Protein 3PID (pdb70)

InterPro domains:
  IPR001732 UDP-glucose/GDP-mannose dehydrogenase, N-terminal [PF03721] (1-168)
  IPR008927 6-phosphogluconate dehydrogenase-like, C-terminal domain superfamily [SSF48179] (191-287)
  IPR013328 6-phosphogluconate dehydrogenase, domain 2 [G3DSA:1.10.1040.10] (198-287)
  IPR014026 UDP-glucose/GDP-mannose dehydrogenase, dimerisation [PF00984] (192-281)
  IPR014027 UDP-glucose/GDP-mannose dehydrogenase, C-terminal [PF03720] (301-375)
  IPR014027 UDP-glucose/GDP-mannose dehydrogenase, C-terminal [SM00984] (300-387)
  IPR017476 UDP-glucose/GDP-mannose dehydrogenase [PIRSF000124] (1-387)
  IPR017476 UDP-glucose/GDP-mannose dehydrogenase [TIGR03026] (1-378)
  IPR028357 UDP-glucose 6-dehydrogenase, bacterial type [PIRSF500134] (1-388)
  IPR036220 UDP-glucose/GDP-mannose dehydrogenase, C-terminal domain superfamily [SSF52413] (283-388)
  IPR036291 NAD(P)-binding domain superfamily [SSF51735] (1-194)

Secondary structure (P-SEA, 3-state):
cccbbbbccccaaaaaaaaaacccbbbbbbbccaaaaaaaaacccccccaaaaaaacccccccccccccccccccccbbbbbcbbbbbcccccccaaaaaaaaaaaaaccccbbbbbccccccaaaaaaaaaaccccbbbbbbbccccaaaaaaacccbbbbccccaaaaaaaaaaaaaccccccbbbbbcaaaaaaaaaaaaaaaaaaaaaaaaaaaaaaaacccaaaaaaaaaccccccccccccccccccccaaaaaaaaaaaaccccccaaaaaaaaaaaaaaaaaaaaaaacccbbbbccccaaaaaaaaaaaacbbbbbbcccccccccccbbbbccaaaaaaaccbbbcccccccccccccccccccccccccccccccc

Organism: NCBI:txid484021

B-factor: mean 22.91, std 11.23, range [7.29, 58.44]

Sequence (387 aa):
EFMKITISGTGYVGLSNGVLIAQNHEVVALDIVQAKVDMLNQKISPIVDKEIQEYLAEKPLNFRATTDKHDAYRNADYVIIATPTDYDPKTNYFNTSTVEAVIRDVTEINPNAVMIIKSTIPVGFTRDIKERLGIDNVIFSPEFLREGRALYDNLHPSRIVIGERSARAERFADLLKEGAIKQDIPTLFTDSTEAEAIKLFANTYLALRVAYFNELDSYAESQGLNSKQIIEGVCLDPRIGNHYNNPSFGYGGYCLPKDTKQLLANYESVPNNIIAAIVDANRTRKDFIADSILARKPKVVGVYRLSSIQGIMKRIKAKGIPVIIYEPVMQEDEFFNSRVVRDLNAFKQEADVIISNRMAEELADVADKVYTRDLFGNDLEHHHHHH

CATH classification: 3.40.50.720 (+2 more: 1.10.1040.10, 3.40.50.720)

Solvent-accessible surface area: 19417 Å² total; per-residue (Å²): 174,120,17,19,0,0,0,4,13,4,36,64,19,0,0,0,1,0,0,0,3,1,64,61,6,54,1,0,0,12,15,126,67,97,67,59,4,58,56,3,69,121,116,89,14,38,42,133,2,126,27,0,74,61,24,6,67,136,96,130,29,77,32,91,6,14,50,70,76,83,56,0,1,129,128,6,56,5,0,0,0,13,19,106,32,72,15,40,38,196,94,87,128,30,51,12,68,49,0,56,35,12,0,138,18,0,42,141,32,17,81,125,1,15,3,0,0,11,8,62,10,37,52,13,16,0,151,65,3,52,145,151,75,67,29,102,30,1,1,10,0,4,18,51,23,127,134,25,74,0,0,84,15,16,4,62,16,62,73,10,4,0,3,31,162,34,62,53,0,82,112,0,0,78,9,8,68,94,6,9,98,72,137,144,7,75,44,90,56,21,64,19,27,102,0,7,19,40,37,11,96,36,22,4,109,47,0,60,17,8,6,131,5,1,86,26,1,18,128,0,48,76,103,71,89,78,7,82,129,57,0,81,49,49,6,147,63,107,200,57,14,92,70,52,0,20,1,28,2,0,4,2,21,219,54,10,30,68,22,0,78,9,5,53,33,75,45,161,104,78,131,49,125,100,21,31,47,3,30,90,13,10,162,81,5,38,63,61,0,2,88,21,0,30,75,107,167,6,154,20,0,0,0,7,95,75,68,1,3,58,12,0,4,148,41,0,63,83,142,65,32,71,5,0,0,24,13,73,119,43,124,129,108,98,50,131,129,5,116,15,22,180,77,30,108,45,0,19,156,65,0,61,4,0,0,3,64,92,69,8,152,78,0,56,116,26,47,145,54,15,13,29,47,28,52,14,21,89,68,173,158,21,136,28,36,144,93

Foldseek 3Di:
DAFEEEEEAQALQRLLLQLLLQLGHAYEYADQPVVQQVCQQVLHHPAAAVVSSCSSPPPDGNYHYDNDLLVRQPRHQEYEYAHDWDADLVVRDIGPVSVVVVVVSNCVRPLNHAYEYAYQDAQPVPVVVCVVVVHDRYWYWYQPADGRCRNVCLQPPQATEIAAPDPSSVVVVVSSQVSHVDHPGHYYYHHGSVNSCVVLVVLQVLLLLQLVLQVLLLVCVVVVHDSVVVQVVVQVPVVRHQAQNWHFLGFDDPPNLRSLSSVVVVCPPPDDDSSVVSNVSSLVSLVSVLVVLVVVVKQEEEEEEDVSVVSSQVSVVVVVRAYEYEHCVDDDQDDPNHGYDDDPVVRLVRHQAYEYQDDDPSCVVPVVRYDYRGDCPPPVVHHHHDD

Nearest PDB structures (foldseek):
  3pid-assembly1_A  TM=1.003E+00  e=6.803E-81  Klebsiella pneumoniae subsp. pneumoniae NTUH-K2044
  7kws-assembly1_A  TM=8.915E-01  e=4.407E-48  Campylobacter jejuni subsp. jejuni NCTC 11168 = ATCC 700819
  1dli-assembly1_A-2  TM=9.050E-01  e=9.154E-47  Streptococcus pyogenes
  1dlj-assembly1_A-2  TM=9.062E-01  e=1.739E-46  Streptococcus pyogenes
  7kws-assembly1_B  TM=8.822E-01  e=6.475E-45  Campylobacter jejuni subsp. jejuni NCTC 11168 = ATCC 700819

Radius of gyration: 23.67 Å; Cα contacts (8 Å, |Δi|>4): 722; chains: 1; bounding box: 63×49×57 Å

Structure (mmCIF, N/CA/C/O backbone):
data_3PID
#
_entry.id   3PID
#
_cell.length_a   107.970
_cell.length_b   63.722
_cell.length_c   79.096
_cell.angle_alpha   90.00
_cell.angle_beta   114.70
_cell.angle_gamma   90.00
#
_symmetry.space_group_name_H-M   'C 1 2 1'
#
loop_
_entity.id
_entity.type
_entity.pdbx_description
1 polymer 'UDP-glucose 6-dehydrogenase'
2 water water
#
loop_
_atom_site.group_PDB
_atom_site.id
_atom_site.type_symbol
_atom_site.label_atom_id
_atom_site.label_alt_id
_atom_site.label_comp_id
_atom_site.label_asym_id
_atom_site.label_entity_id
_atom_site.label_seq_id
_atom_site.pdbx_PDB_ins_code
_atom_site.Cartn_x
_atom_site.Cartn_y
_atom_site.Cartn_z
_atom_site.occupancy
_atom_site.B_iso_or_equiv
_atom_site.auth_seq_id
_atom_site.auth_comp_id
_atom_site.auth_asym_id
_atom_site.auth_atom_id
_atom_site.pdbx_PDB_model_num
ATOM 1 N N . GLU A 1 35 ? 54.317 -5.687 65.961 1.00 35.99 998 GLU A N 1
ATOM 2 C CA . GLU A 1 35 ? 54.256 -4.373 66.634 1.00 33.53 998 GLU A CA 1
ATOM 3 C C . GLU A 1 35 ? 52.830 -4.246 67.209 1.00 29.96 998 GLU A C 1
ATOM 4 O O . GLU A 1 35 ? 51.795 -4.813 66.687 1.00 30.32 998 GLU A O 1
ATOM 10 N N . PHE A 1 36 ? 52.800 -3.596 68.359 1.00 23.49 999 PHE A N 1
ATOM 11 C CA . PHE A 1 36 ? 51.547 -3.345 69.028 1.00 17.94 999 PHE A CA 1
ATOM 12 C C . PHE A 1 36 ? 51.826 -2.009 69.699 1.00 17.66 999 PHE A C 1
ATOM 13 O O . PHE A 1 36 ? 52.457 -1.877 70.785 1.00 18.74 999 PHE A O 1
ATOM 21 N N . MET A 1 37 ? 51.323 -0.974 69.048 1.00 15.76 1 MET A N 1
ATOM 22 C CA . MET A 1 37 ? 51.580 0.382 69.492 1.00 14.93 1 MET A CA 1
ATOM 23 C C . MET A 1 37 ? 50.478 0.952 70.325 1.00 14.06 1 MET A C 1
ATOM 24 O O . MET A 1 37 ? 49.398 0.371 70.486 1.00 15.11 1 MET A O 1
ATOM 29 N N . LYS A 1 38 ? 50.766 2.111 70.924 1.00 13.01 2 LYS A N 1
ATOM 30 C CA . LYS A 1 38 ? 49.728 2.868 71.624 1.00 13.09 2 LYS A CA 1
ATOM 31 C C . LYS A 1 38 ? 49.490 4.139 70.754 1.00 12.61 2 LYS A C 1
ATOM 32 O O . LYS A 1 38 ? 50.438 4.881 70.423 1.00 13.33 2 LYS A O 1
ATOM 38 N N . ILE A 1 39 ? 48.221 4.324 70.390 1.00 11.77 3 ILE A N 1
ATOM 39 C CA . ILE A 1 39 ? 47.816 5.516 69.623 1.00 12.42 3 ILE A CA 1
ATOM 40 C C . ILE A 1 39 ? 46.738 6.221 70.436 1.00 10.59 3 ILE A C 1
ATOM 41 O O . ILE A 1 39 ? 45.700 5.643 70.813 1.00 12.22 3 ILE A O 1
ATOM 46 N N . THR A 1 40 ? 46.997 7.495 70.736 1.00 12.46 4 THR A N 1
ATOM 47 C CA . THR A 1 40 ? 46.023 8.301 71.454 1.00 12.00 4 THR A CA 1
ATOM 48 C C . THR A 1 40 ? 45.265 9.184 70.449 1.00 11.90 4 THR A C 1
ATOM 49 O O . THR A 1 40 ? 45.876 9.717 69.522 1.00 13.09 4 THR A O 1
ATOM 53 N N . ILE A 1 41 ? 43.963 9.292 70.640 1.00 12.07 5 ILE A N 1
ATOM 54 C CA . ILE A 1 41 ? 43.107 10.186 69.838 1.00 12.69 5 ILE A CA 1
ATOM 55 C C . ILE A 1 41 ? 42.793 11.399 70.721 1.00 12.11 5 ILE A C 1
ATOM 56 O O . ILE A 1 41 ? 42.244 11.269 71.813 1.00 13.78 5 ILE A O 1
ATOM 61 N N . SER A 1 42 ? 43.141 12.582 70.243 1.00 11.70 6 SER A N 1
ATOM 62 C CA . SER A 1 42 ? 42.800 13.818 70.950 1.00 12.68 6 SER A CA 1
ATOM 63 C C . SER A 1 42 ? 41.773 14.517 70.060 1.00 14.27 6 SER A C 1
ATOM 64 O O . SER A 1 42 ? 42.131 15.111 69.044 1.00 14.37 6 SER A O 1
ATOM 67 N N . GLY A 1 43 ? 40.509 14.356 70.436 1.00 17.51 7 GLY A N 1
ATOM 68 C CA . GLY A 1 43 ? 39.390 14.922 69.695 1.00 20.30 7 GLY A CA 1
ATOM 69 C C . GLY A 1 43 ? 38.529 13.740 69.294 1.00 21.86 7 GLY A C 1
ATOM 70 O O . GLY A 1 43 ? 38.973 12.929 68.473 1.00 24.52 7 GLY A O 1
ATOM 71 N N . THR A 1 44 ? 37.312 13.626 69.845 1.00 21.22 8 THR A N 1
ATOM 72 C CA . THR A 1 44 ? 36.447 12.490 69.576 1.00 21.54 8 THR A CA 1
ATOM 73 C C . THR A 1 44 ? 35.269 12.754 68.672 1.00 20.32 8 THR A C 1
ATOM 74 O O . THR A 1 44 ? 34.203 12.142 68.822 1.00 22.35 8 THR A O 1
ATOM 78 N N . GLY A 1 45 ? 35.456 13.658 67.726 1.00 16.69 9 GLY A N 1
ATOM 79 C CA . GLY A 1 45 ? 34.436 13.833 66.713 1.00 17.10 9 GLY A CA 1
ATOM 80 C C . GLY A 1 45 ? 34.585 12.736 65.663 1.00 16.37 9 GLY A C 1
ATOM 81 O O . GLY A 1 45 ? 35.392 11.792 65.822 1.00 16.18 9 GLY A O 1
ATOM 82 N N . TYR A 1 46 ? 33.898 12.836 64.538 1.00 14.84 10 TYR A N 1
ATOM 83 C CA . TYR A 1 46 ? 33.953 11.763 63.568 1.00 14.75 10 TYR A CA 1
ATOM 84 C C . TYR A 1 46 ? 35.335 11.459 63.014 1.00 14.03 10 TYR A C 1
ATOM 85 O O . TYR A 1 46 ? 35.628 10.298 62.755 1.00 14.12 10 TYR A O 1
ATOM 94 N N . VAL A 1 47 ? 36.186 12.459 62.827 1.00 13.10 11 VAL A N 1
ATOM 95 C CA . VAL A 1 47 ? 37.515 12.200 62.292 1.00 13.11 11 VAL A CA 1
ATOM 96 C C . VAL A 1 47 ? 38.341 11.437 63.339 1.00 12.23 11 VAL A C 1
ATOM 97 O O . VAL A 1 47 ? 38.934 10.377 63.013 1.00 12.85 11 VAL A O 1
ATOM 101 N N . GLY A 1 48 ? 38.361 11.908 64.577 1.00 12.56 12 GLY A N 1
ATOM 102 C CA . GLY A 1 48 ? 39.185 11.217 65.564 1.00 12.32 12 GLY A CA 1
ATOM 103 C C . GLY A 1 48 ? 38.639 9.860 65.911 1.00 13.46 12 GLY A C 1
ATOM 104 O O . GLY A 1 48 ? 39.400 8.881 66.001 1.00 12.82 12 GLY A O 1
ATOM 105 N N . LEU A 1 49 ? 37.341 9.765 66.148 1.00 13.18 13 LEU A N 1
ATOM 106 C CA . LEU A 1 49 ? 36.782 8.488 66.531 1.00 13.85 13 LEU A CA 1
ATOM 107 C C . LEU A 1 49 ? 36.847 7.458 65.422 1.00 13.94 13 LEU A C 1
ATOM 108 O O . LEU A 1 49 ? 37.109 6.258 65.699 1.00 13.98 13 LEU A O 1
ATOM 113 N N . SER A 1 50 ? 36.664 7.826 64.146 1.00 11.85 14 SER A N 1
ATOM 114 C CA . SER A 1 50 ? 36.734 6.811 63.101 1.00 12.92 14 SER A CA 1
ATOM 115 C C . SER A 1 50 ? 38.197 6.305 62.983 1.00 12.94 14 SER A C 1
ATOM 116 O O . SER A 1 50 ? 38.416 5.105 62.833 1.00 13.47 14 SER A O 1
ATOM 119 N N . ASN A 1 51 ? 39.187 7.196 63.086 1.00 11.98 15 ASN A N 1
ATOM 120 C CA . ASN A 1 51 ? 40.574 6.746 63.035 1.00 12.56 15 ASN A CA 1
ATOM 121 C C . ASN A 1 51 ? 40.886 5.882 64.284 1.00 12.99 15 ASN A C 1
ATOM 122 O O . ASN A 1 51 ? 41.584 4.847 64.128 1.00 12.92 15 ASN A O 1
ATOM 127 N N . GLY A 1 52 ? 40.360 6.244 65.452 1.00 12.52 16 GLY A N 1
ATOM 128 C CA . GLY A 1 52 ? 40.623 5.455 66.671 1.00 13.00 16 GLY A CA 1
ATOM 129 C C . GLY A 1 52 ? 40.037 4.060 66.573 1.00 13.32 16 GLY A C 1
ATOM 130 O O . GLY A 1 52 ? 40.702 3.083 66.894 1.00 13.59 16 GLY A O 1
ATOM 131 N N . VAL A 1 53 ? 38.814 3.928 66.104 1.00 13.25 17 VAL A N 1
ATOM 132 C CA . VAL A 1 53 ? 38.170 2.633 66.028 1.00 13.85 17 VAL A CA 1
ATOM 133 C C . VAL A 1 53 ? 38.876 1.800 64.976 1.00 13.99 17 VAL A C 1
ATOM 134 O O . VAL A 1 53 ? 39.115 0.601 65.177 1.00 14.02 17 VAL A O 1
ATOM 138 N N . LEU A 1 54 ? 39.247 2.398 63.842 1.00 12.53 18 LEU A N 1
ATOM 139 C CA . LEU A 1 54 ? 39.954 1.665 62.815 1.00 12.45 18 LEU A CA 1
ATOM 140 C C . LEU A 1 54 ? 41.246 1.045 63.407 1.00 12.31 18 LEU A C 1
ATOM 141 O O . LEU A 1 54 ? 41.530 -0.133 63.189 1.00 13.33 18 LEU A O 1
ATOM 146 N N . ILE A 1 55 ? 42.013 1.862 64.104 1.00 11.69 19 ILE A N 1
ATOM 147 C CA . ILE A 1 55 ? 43.315 1.418 64.624 1.00 11.26 19 ILE A CA 1
ATOM 148 C C . ILE A 1 55 ? 43.168 0.499 65.834 1.00 12.40 19 ILE A C 1
ATOM 149 O O . ILE A 1 55 ? 44.048 -0.365 66.031 1.00 12.69 19 ILE A O 1
ATOM 154 N N . ALA A 1 56 ? 42.081 0.606 66.579 1.00 11.99 20 ALA A N 1
ATOM 155 C CA . ALA A 1 56 ? 41.888 -0.230 67.780 1.00 12.52 20 ALA A CA 1
ATOM 156 C C . ALA A 1 56 ? 41.638 -1.696 67.414 1.00 13.81 20 ALA A C 1
ATOM 157 O O . ALA A 1 56 ? 41.620 -2.548 68.334 1.00 14.38 20 ALA A O 1
ATOM 159 N N . GLN A 1 57 ? 41.414 -2.009 66.140 1.00 13.67 21 GLN A N 1
ATOM 160 C CA . GLN A 1 57 ? 41.271 -3.413 65.752 1.00 14.85 21 GLN A CA 1
ATOM 161 C C . GLN A 1 57 ? 42.599 -4.117 65.945 1.00 14.04 21 GLN A C 1
ATOM 162 O O . GLN A 1 57 ? 42.620 -5.355 66.175 1.00 15.53 21 GLN A O 1
ATOM 168 N N . ASN A 1 58 ? 43.730 -3.416 65.859 1.00 12.89 22 ASN A N 1
ATOM 169 C CA . ASN A 1 58 ? 45.041 -4.058 65.969 1.00 13.37 22 ASN A CA 1
ATOM 170 C C . ASN A 1 58 ? 46.041 -3.484 66.921 1.00 15.05 22 ASN A C 1
ATOM 171 O O . ASN A 1 58 ? 47.076 -4.102 67.148 1.00 13.81 22 ASN A O 1
ATOM 176 N N . HIS A 1 59 ? 45.770 -2.319 67.488 1.00 13.09 23 HIS A N 1
ATOM 177 C CA . HIS A 1 59 ? 46.709 -1.692 68.429 1.00 13.02 23 HIS A CA 1
ATOM 178 C C . HIS A 1 59 ? 45.917 -1.199 69.641 1.00 12.92 23 HIS A C 1
ATOM 179 O O . HIS A 1 59 ? 44.726 -1.421 69.777 1.00 14.11 23 HIS A O 1
ATOM 186 N N . GLU A 1 60 ? 46.605 -0.538 70.583 1.00 12.93 24 GLU A N 1
ATOM 187 C CA . GLU A 1 60 ? 45.997 0.003 71.799 1.00 13.19 24 GLU A CA 1
ATOM 188 C C . GLU A 1 60 ? 45.627 1.476 71.507 1.00 11.64 24 GLU A C 1
ATOM 189 O O . GLU A 1 60 ? 46.545 2.268 71.222 1.00 13.34 24 GLU A O 1
ATOM 195 N N . VAL A 1 61 ? 44.343 1.778 71.633 1.00 11.70 25 VAL A N 1
ATOM 196 C CA . VAL A 1 61 ? 43.905 3.141 71.336 1.00 11.12 25 VAL A CA 1
ATOM 197 C C . VAL A 1 61 ? 43.270 3.713 72.605 1.00 13.49 25 VAL A C 1
ATOM 198 O O . VAL A 1 61 ? 42.446 3.068 73.274 1.00 13.05 25 VAL A O 1
ATOM 202 N N . VAL A 1 62 ? 43.665 4.944 72.923 1.00 12.15 26 VAL A N 1
ATOM 203 C CA . VAL A 1 62 ? 43.122 5.661 74.081 1.00 12.58 26 VAL A CA 1
ATOM 204 C C . VAL A 1 62 ? 42.550 6.994 73.576 1.00 12.55 26 VAL A C 1
ATOM 205 O O . VAL A 1 62 ? 43.284 7.767 72.951 1.00 13.51 26 VAL A O 1
ATOM 209 N N . ALA A 1 63 ? 41.261 7.203 73.776 1.00 13.20 27 ALA A N 1
ATOM 210 C CA . ALA A 1 63 ? 40.613 8.459 73.345 1.00 14.09 27 ALA A CA 1
ATOM 211 C C . ALA A 1 63 ? 40.514 9.431 74.515 1.00 15.69 27 ALA A C 1
ATOM 212 O O . ALA A 1 63 ? 39.957 9.095 75.571 1.00 15.93 27 ALA A O 1
ATOM 214 N N . LEU A 1 64 ? 41.073 10.624 74.343 1.00 16.46 28 LEU A N 1
ATOM 215 C CA . LEU A 1 64 ? 41.036 11.686 75.353 1.00 17.74 28 LEU A CA 1
ATOM 216 C C . LEU A 1 64 ? 39.848 12.648 75.057 1.00 20.23 28 LEU A C 1
ATOM 217 O O . LEU A 1 64 ? 39.715 13.124 73.933 1.00 20.48 28 LEU A O 1
ATOM 222 N N . ASP A 1 65 ? 38.987 12.871 76.055 1.00 22.22 29 ASP A N 1
ATOM 223 C CA . ASP A 1 65 ? 37.882 13.832 75.926 1.00 25.27 29 ASP A CA 1
ATOM 224 C C . ASP A 1 65 ? 37.594 14.318 77.360 1.00 27.53 29 ASP A C 1
ATOM 225 O O . ASP A 1 65 ? 37.466 13.512 78.293 1.00 27.21 29 ASP A O 1
ATOM 230 N N . ILE A 1 66 ? 37.462 15.631 77.541 1.00 29.47 30 ILE A N 1
ATOM 231 C CA . ILE A 1 66 ? 37.198 16.157 78.883 1.00 32.01 30 ILE A CA 1
ATOM 232 C C . ILE A 1 66 ? 35.762 15.987 79.349 1.00 32.13 30 ILE A C 1
ATOM 233 O O . ILE A 1 66 ? 35.485 16.119 80.542 1.00 34.39 30 ILE A O 1
ATOM 238 N N . VAL A 1 67 ? 34.846 15.701 78.444 1.00 32.91 31 VAL A N 1
ATOM 239 C CA . VAL A 1 67 ? 33.472 15.521 78.865 1.00 32.16 31 VAL A CA 1
ATOM 240 C C . VAL A 1 67 ? 33.324 14.111 79.419 1.00 33.20 31 VAL A C 1
ATOM 241 O O . VAL A 1 67 ? 33.367 13.124 78.682 1.00 32.74 31 VAL A O 1
ATOM 245 N N . GLN A 1 68 ? 33.129 14.012 80.720 1.00 33.10 32 GLN A N 1
ATOM 246 C CA . GLN A 1 68 ? 32.972 12.725 81.359 1.00 33.49 32 GLN A CA 1
ATOM 247 C C . GLN A 1 68 ? 31.847 11.872 80.787 1.00 33.21 32 GLN A C 1
ATOM 248 O O . GLN A 1 68 ? 31.986 10.638 80.687 1.00 33.16 32 GLN A O 1
ATOM 254 N N . ALA A 1 69 ? 30.726 12.495 80.420 1.00 32.72 33 ALA A N 1
ATOM 255 C CA . ALA A 1 69 ? 29.586 11.742 79.895 1.00 32.44 33 ALA A CA 1
ATOM 256 C C . ALA A 1 69 ? 29.947 11.042 78.590 1.00 30.78 33 ALA A C 1
ATOM 257 O O . ALA A 1 69 ? 29.480 9.947 78.327 1.00 31.74 33 ALA A O 1
ATOM 259 N N . LYS A 1 70 ? 30.778 11.666 77.775 1.00 30.53 34 LYS A N 1
ATOM 260 C CA . LYS A 1 70 ? 31.175 11.050 76.501 1.00 28.90 34 LYS A CA 1
ATOM 261 C C . LYS A 1 70 ? 32.195 9.946 76.758 1.00 27.32 34 LYS A C 1
ATOM 262 O O . LYS A 1 70 ? 32.133 8.873 76.140 1.00 26.79 34 LYS A O 1
ATOM 268 N N . VAL A 1 71 ? 33.120 10.216 77.676 1.00 25.98 35 VAL A N 1
ATOM 269 C CA . VAL A 1 71 ? 34.108 9.204 78.056 1.00 25.07 35 VAL A CA 1
ATOM 270 C C . VAL A 1 71 ? 33.360 7.979 78.591 1.00 25.16 35 VAL A C 1
ATOM 271 O O . VAL A 1 71 ? 33.662 6.838 78.208 1.00 23.46 35 VAL A O 1
ATOM 275 N N . ASP A 1 72 ? 32.359 8.211 79.468 1.00 26.02 36 ASP A N 1
ATOM 276 C CA . ASP A 1 72 ? 31.585 7.091 80.019 1.00 26.89 36 ASP A CA 1
ATOM 277 C C . ASP A 1 72 ? 30.831 6.355 78.945 1.00 25.78 36 ASP A C 1
ATOM 278 O O . ASP A 1 72 ? 30.799 5.127 78.954 1.00 26.13 36 ASP A O 1
ATOM 283 N N . MET A 1 73 ? 30.223 7.089 78.012 1.00 26.04 37 MET A N 1
ATOM 284 C CA . MET A 1 73 ? 29.517 6.442 76.922 1.00 27.33 37 MET A CA 1
ATOM 285 C C . MET A 1 73 ? 30.484 5.542 76.166 1.00 24.49 37 MET A C 1
ATOM 286 O O . MET A 1 73 ? 30.197 4.371 75.889 1.00 24.68 37 MET A O 1
ATOM 291 N N . LEU A 1 74 ? 31.624 6.122 75.792 1.00 23.55 38 LEU A N 1
ATOM 292 C CA . LEU A 1 74 ? 32.605 5.372 75.025 1.00 22.21 38 LEU A CA 1
ATOM 293 C C . LEU A 1 74 ? 33.091 4.120 75.748 1.00 20.19 38 LEU A C 1
ATOM 294 O O . LEU A 1 74 ? 33.272 3.083 75.124 1.00 20.84 38 LEU A O 1
ATOM 299 N N . ASN A 1 75 ? 33.308 4.237 77.057 1.00 21.13 39 ASN A N 1
ATOM 300 C CA . ASN A 1 75 ? 33.731 3.064 77.797 1.00 21.92 39 ASN A CA 1
ATOM 301 C C . ASN A 1 75 ? 32.614 2.040 77.967 1.00 23.80 39 ASN A C 1
ATOM 302 O O . ASN A 1 75 ? 32.910 0.872 78.206 1.00 24.44 39 ASN A O 1
ATOM 307 N N . GLN A 1 76 ? 31.360 2.478 77.798 1.00 24.93 40 GLN A N 1
ATOM 308 C CA . GLN A 1 76 ? 30.193 1.584 77.820 1.00 25.67 40 GLN A CA 1
ATOM 309 C C . GLN A 1 76 ? 29.907 1.086 76.388 1.00 24.66 40 GLN A C 1
ATOM 310 O O . GLN A 1 76 ? 28.887 0.431 76.130 1.00 23.80 40 GLN A O 1
ATOM 316 N N . LYS A 1 77 ? 30.832 1.361 75.452 1.00 23.71 41 LYS A N 1
ATOM 317 C CA . LYS A 1 77 ? 30.730 0.927 74.047 1.00 22.85 41 LYS A CA 1
ATOM 318 C C . LYS A 1 77 ? 29.549 1.489 73.251 1.00 20.73 41 LYS A C 1
ATOM 319 O O . LYS A 1 77 ? 28.974 0.825 72.384 1.00 22.23 41 LYS A O 1
ATOM 325 N N . ILE A 1 78 ? 29.230 2.715 73.622 1.00 21.77 42 ILE A N 1
ATOM 326 C CA . ILE A 1 78 ? 28.193 3.518 72.995 1.00 23.01 42 ILE A CA 1
ATOM 327 C C . ILE A 1 78 ? 28.858 4.735 72.315 1.00 22.33 42 ILE A C 1
ATOM 328 O O . ILE A 1 78 ? 29.624 5.482 72.918 1.00 23.01 42 ILE A O 1
ATOM 333 N N . SER A 1 79 ? 28.558 4.906 71.042 1.00 22.65 43 SER A N 1
ATOM 334 C CA . SER A 1 79 ? 29.113 6.028 70.296 1.00 22.95 43 SER A CA 1
ATOM 335 C C . SER A 1 79 ? 28.379 7.326 70.569 1.00 23.54 43 SER A C 1
ATOM 336 O O . SER A 1 79 ? 27.154 7.353 70.564 1.00 23.92 43 SER A O 1
ATOM 339 N N . PRO A 1 80 ? 29.104 8.408 70.828 1.00 23.81 44 PRO A N 1
ATOM 340 C CA . PRO A 1 80 ? 28.464 9.709 71.078 1.00 23.70 44 PRO A CA 1
ATOM 341 C C . PRO A 1 80 ? 28.048 10.396 69.768 1.00 23.39 44 PRO A C 1
ATOM 342 O O . PRO A 1 80 ? 27.412 11.462 69.788 1.00 24.99 44 PRO A O 1
ATOM 346 N N . ILE A 1 81 ? 28.394 9.807 68.639 1.00 21.98 45 ILE A N 1
ATOM 347 C CA . ILE A 1 81 ? 28.073 10.406 67.337 1.00 21.34 45 ILE A CA 1
ATOM 348 C C . ILE A 1 81 ? 27.298 9.440 66.458 1.00 22.56 45 ILE A C 1
ATOM 349 O O . ILE A 1 81 ? 27.312 8.193 66.648 1.00 23.30 45 ILE A O 1
ATOM 354 N N . VAL A 1 82 ? 26.633 9.997 65.441 1.00 23.63 46 VAL A N 1
ATOM 355 C CA . VAL A 1 82 ? 25.846 9.195 64.539 1.00 23.06 46 VAL A CA 1
ATOM 356 C C . VAL A 1 82 ? 26.702 8.698 63.384 1.00 22.84 46 VAL A C 1
ATOM 357 O O . VAL A 1 82 ? 27.148 9.470 62.513 1.00 23.03 46 VAL A O 1
ATOM 361 N N . ASP A 1 83 ? 26.979 7.396 63.421 1.00 22.54 47 ASP A N 1
ATOM 362 C CA . ASP A 1 83 ? 27.783 6.697 62.412 1.00 19.90 47 ASP A CA 1
ATOM 363 C C . ASP A 1 83 ? 27.524 5.222 62.649 1.00 20.99 47 ASP A C 1
ATOM 364 O O . ASP A 1 83 ? 27.970 4.646 63.666 1.00 19.87 47 ASP A O 1
ATOM 369 N N . LYS A 1 84 ? 26.784 4.616 61.733 1.00 21.00 48 LYS A N 1
ATOM 370 C CA . LYS A 1 84 ? 26.381 3.207 61.864 1.00 22.00 48 LYS A CA 1
ATOM 371 C C . LYS A 1 84 ? 27.518 2.232 62.105 1.00 21.88 48 LYS A C 1
ATOM 372 O O . LYS A 1 84 ? 27.434 1.346 62.968 1.00 21.48 48 LYS A O 1
ATOM 378 N N . GLU A 1 85 ? 28.602 2.383 61.353 1.00 19.57 49 GLU A N 1
ATOM 379 C CA . GLU A 1 85 ? 29.714 1.467 61.486 1.00 18.48 49 GLU A CA 1
ATOM 380 C C . GLU A 1 85 ? 30.490 1.725 62.769 1.00 19.04 49 GLU A C 1
ATOM 381 O O . GLU A 1 85 ? 30.941 0.749 63.401 1.00 18.13 49 GLU A O 1
ATOM 387 N N . ILE A 1 86 ? 30.683 2.983 63.177 1.00 17.70 50 ILE A N 1
ATOM 388 C CA . ILE A 1 86 ? 31.365 3.192 64.456 1.00 17.44 50 ILE A CA 1
ATOM 389 C C . ILE A 1 86 ? 30.559 2.519 65.569 1.00 19.54 50 ILE A C 1
ATOM 390 O O . ILE A 1 86 ? 31.111 1.830 66.422 1.00 20.63 50 ILE A O 1
ATOM 395 N N . GLN A 1 87 ? 29.243 2.688 65.548 1.00 20.83 51 GLN A N 1
ATOM 396 C CA . GLN A 1 87 ? 28.373 2.106 66.586 1.00 23.07 51 GLN A CA 1
ATOM 397 C C . GLN A 1 87 ? 28.475 0.582 66.575 1.00 22.23 51 GLN A C 1
ATOM 398 O O . GLN A 1 87 ? 28.573 -0.047 67.634 1.00 23.21 51 GLN A O 1
ATOM 404 N N . GLU A 1 88 ? 28.455 -0.011 65.395 1.00 21.27 52 GLU A N 1
ATOM 405 C CA . GLU A 1 88 ? 28.535 -1.462 65.252 1.00 22.36 52 GLU A CA 1
ATOM 406 C C . GLU A 1 88 ? 29.884 -1.987 65.701 1.00 21.31 52 GLU A C 1
ATOM 407 O O . GLU A 1 88 ? 29.968 -2.973 66.441 1.00 21.49 52 GLU A O 1
ATOM 413 N N . TYR A 1 89 ? 30.957 -1.347 65.264 1.00 19.40 53 TYR A N 1
ATOM 414 C CA . TYR A 1 89 ? 32.288 -1.828 65.678 1.00 18.13 53 TYR A CA 1
ATOM 415 C C . TYR A 1 89 ? 32.495 -1.709 67.197 1.00 18.94 53 TYR A C 1
ATOM 416 O O . TYR A 1 89 ? 33.021 -2.652 67.846 1.00 19.58 53 TYR A O 1
ATOM 425 N N . LEU A 1 90 ? 32.116 -0.574 67.787 1.00 18.53 54 LEU A N 1
ATOM 426 C CA . LEU A 1 90 ? 32.242 -0.384 69.237 1.00 21.08 54 LEU A CA 1
ATOM 427 C C . LEU A 1 90 ? 31.459 -1.417 69.996 1.00 22.64 54 LEU A C 1
ATOM 428 O O . LEU A 1 90 ? 31.958 -1.963 70.980 1.00 23.46 54 LEU A O 1
ATOM 433 N N . ALA A 1 91 ? 30.263 -1.734 69.520 1.00 23.22 55 ALA A N 1
ATOM 434 C CA . ALA A 1 91 ? 29.447 -2.696 70.254 1.00 25.45 55 ALA A CA 1
ATOM 435 C C . ALA A 1 91 ? 29.724 -4.151 69.969 1.00 26.58 55 ALA A C 1
ATOM 436 O O . ALA A 1 91 ? 29.548 -4.991 70.868 1.00 29.11 55 ALA A O 1
ATOM 438 N N . GLU A 1 92 ? 30.186 -4.485 68.774 1.00 26.88 56 GLU A N 1
ATOM 439 C CA . GLU A 1 92 ? 30.354 -5.879 68.438 1.00 27.44 56 GLU A CA 1
ATOM 440 C C . GLU A 1 92 ? 31.767 -6.441 68.249 1.00 25.98 56 GLU A C 1
ATOM 441 O O . GLU A 1 92 ? 31.946 -7.669 68.279 1.00 27.53 56 GLU A O 1
ATOM 447 N N . LYS A 1 93 ? 32.779 -5.593 68.045 1.00 21.72 57 LYS A N 1
ATOM 448 C CA . LYS A 1 93 ? 34.122 -6.103 67.781 1.00 20.07 57 LYS A CA 1
ATOM 449 C C . LYS A 1 93 ? 35.031 -5.948 68.988 1.00 18.17 57 LYS A C 1
ATOM 450 O O . LYS A 1 93 ? 34.861 -5.034 69.799 1.00 18.69 57 LYS A O 1
ATOM 456 N N . PRO A 1 94 ? 36.006 -6.845 69.105 1.00 16.93 58 PRO A N 1
ATOM 457 C CA . PRO A 1 94 ? 36.953 -6.798 70.231 1.00 16.75 58 PRO A CA 1
ATOM 458 C C . PRO A 1 94 ? 38.043 -5.7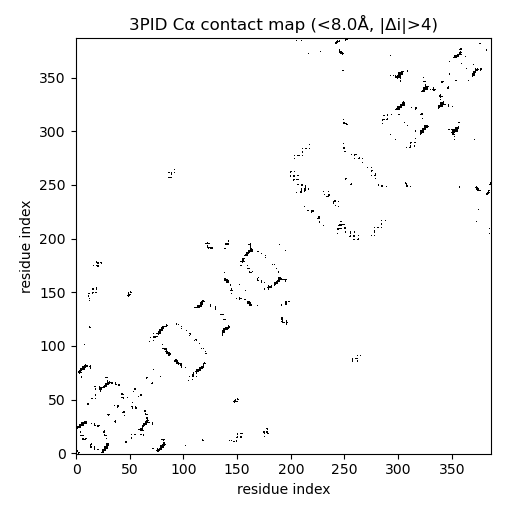78 69.979 1.00 18.40 58 PRO A C 1
ATOM 459 O O . PRO A 1 94 ? 39.101 -6.058 69.478 1.00 24.66 58 PRO A O 1
ATOM 463 N N . LEU A 1 95 ? 37.750 -4.566 70.334 1.00 15.61 59 LEU A N 1
ATOM 464 C CA . LEU A 1 95 ? 38.688 -3.454 70.116 1.00 15.19 59 LEU A CA 1
ATOM 465 C C . LEU A 1 95 ? 39.474 -3.151 71.402 1.00 13.40 59 LEU A C 1
ATOM 466 O O . LEU A 1 95 ? 38.875 -3.103 72.479 1.00 15.61 59 LEU A O 1
ATOM 471 N N . ASN A 1 96 ? 40.769 -2.912 71.233 1.00 12.94 60 ASN A N 1
ATOM 472 C CA . ASN A 1 96 ? 41.566 -2.470 72.375 1.00 12.36 60 ASN A CA 1
ATOM 473 C C . ASN A 1 96 ? 41.411 -0.919 72.348 1.00 13.65 60 ASN A C 1
ATOM 474 O O . ASN A 1 96 ? 42.269 -0.185 71.801 1.00 13.31 60 ASN A O 1
ATOM 479 N N . PHE A 1 97 ? 40.300 -0.506 72.933 1.00 12.34 61 PHE A N 1
ATOM 480 C CA . PHE A 1 97 ? 39.885 0.911 72.928 1.00 13.08 61 PHE A CA 1
ATOM 481 C C . PHE A 1 97 ? 39.337 1.301 74.266 1.00 13.89 61 PHE A C 1
ATOM 482 O O . PHE A 1 97 ? 38.529 0.567 74.855 1.00 14.51 61 PHE A O 1
ATOM 490 N N . ARG A 1 98 ? 39.766 2.474 74.752 1.00 13.17 62 ARG A N 1
ATOM 491 C CA . ARG A 1 98 ? 39.188 3.011 75.968 1.00 13.87 62 ARG A CA 1
ATOM 492 C C . ARG A 1 98 ? 39.222 4.526 75.887 1.00 14.81 62 ARG A C 1
ATOM 493 O O . ARG A 1 98 ? 39.952 5.086 75.064 1.00 14.23 62 ARG A O 1
ATOM 501 N N . ALA A 1 99 ? 38.483 5.187 76.768 1.00 15.45 63 ALA A N 1
ATOM 502 C CA . ALA A 1 99 ? 38.459 6.659 76.800 1.00 16.01 63 ALA A CA 1
ATOM 503 C C . ALA A 1 99 ? 38.821 7.151 78.190 1.00 17.42 63 ALA A C 1
ATOM 504 O O . ALA A 1 99 ? 38.660 6.422 79.187 1.00 17.59 63 ALA A O 1
ATOM 506 N N . THR A 1 100 ? 39.377 8.353 78.255 1.00 16.74 64 THR A N 1
ATOM 507 C CA . THR A 1 100 ? 39.756 8.934 79.528 1.00 18.08 64 THR A CA 1
ATOM 508 C C . THR A 1 100 ? 39.650 10.430 79.414 1.00 19.45 64 THR A C 1
ATOM 509 O O . THR A 1 100 ? 39.765 10.996 78.326 1.00 17.97 64 THR A O 1
ATOM 513 N N . THR A 1 101 ? 39.482 11.077 80.580 1.00 21.19 65 THR A N 1
ATOM 514 C CA . THR A 1 101 ? 39.433 12.542 80.636 1.00 22.24 65 THR A CA 1
ATOM 515 C C . THR A 1 101 ? 40.813 13.035 81.067 1.00 21.04 65 THR A C 1
ATOM 516 O O . THR A 1 101 ? 41.064 14.241 81.078 1.00 23.32 65 THR A O 1
ATOM 520 N N . ASP A 1 102 ? 41.713 12.134 81.433 1.00 20.18 66 ASP A N 1
ATOM 521 C CA . ASP A 1 102 ? 43.025 12.472 81.938 1.00 20.99 66 ASP A CA 1
ATOM 522 C C . ASP A 1 102 ? 44.116 12.560 80.872 1.00 20.02 66 ASP A C 1
ATOM 523 O O . ASP A 1 102 ? 44.474 11.543 80.245 1.00 18.63 66 ASP A O 1
ATOM 528 N N . LYS A 1 103 ? 44.663 13.741 80.667 1.00 19.11 67 LYS A N 1
ATOM 529 C CA . LYS A 1 103 ? 45.697 13.936 79.673 1.00 18.19 67 LYS A CA 1
ATOM 530 C C . LYS A 1 103 ? 46.950 13.142 79.887 1.00 17.81 67 LYS A C 1
ATOM 531 O O . LYS A 1 103 ? 47.557 12.708 78.945 1.00 18.83 67 LYS A O 1
ATOM 537 N N . HIS A 1 104 ? 47.375 12.952 81.142 1.00 17.54 68 HIS A N 1
ATOM 538 C CA . HIS A 1 104 ? 48.600 12.225 81.379 1.00 17.70 68 HIS A CA 1
ATOM 539 C C . HIS A 1 104 ? 48.430 10.740 81.048 1.00 17.55 68 HIS A C 1
ATOM 540 O O . HIS A 1 104 ? 49.285 10.136 80.379 1.00 18.46 68 HIS A O 1
ATOM 547 N N . ASP A 1 105 ? 47.288 10.215 81.496 1.00 18.33 69 ASP A N 1
ATOM 548 C CA . ASP A 1 105 ? 46.921 8.803 81.256 1.00 18.25 69 ASP A CA 1
ATOM 549 C C . ASP A 1 105 ? 46.853 8.640 79.720 1.00 18.65 69 ASP A C 1
ATOM 550 O O . ASP A 1 105 ? 47.370 7.692 79.169 1.00 19.25 69 ASP A O 1
ATOM 555 N N . ALA A 1 106 ? 46.268 9.611 79.032 1.00 17.23 70 ALA A N 1
ATOM 556 C CA . ALA A 1 106 ? 46.101 9.478 77.576 1.00 16.12 70 ALA A CA 1
ATOM 557 C C . ALA A 1 106 ? 47.388 9.543 76.795 1.00 16.57 70 ALA A C 1
ATOM 558 O O . ALA A 1 106 ? 47.671 8.688 75.946 1.00 16.34 70 ALA A O 1
ATOM 560 N N . TYR A 1 107 ? 48.222 10.529 77.087 1.00 15.50 71 TYR A N 1
ATOM 561 C CA . TYR A 1 107 ? 49.395 10.702 76.285 1.00 15.60 71 TYR A CA 1
ATOM 562 C C . TYR A 1 107 ? 50.647 9.921 76.652 1.00 16.45 71 TYR A C 1
ATOM 563 O O . TYR A 1 107 ? 51.522 9.708 75.826 1.00 17.67 71 TYR A O 1
ATOM 572 N N . ARG A 1 108 ? 50.751 9.540 77.927 1.00 18.07 72 ARG A N 1
ATOM 573 C CA . ARG A 1 108 ? 51.939 8.829 78.305 1.00 18.97 72 ARG A CA 1
ATOM 574 C C . ARG A 1 108 ? 52.091 7.527 77.531 1.00 15.71 72 ARG A C 1
ATOM 575 O O . ARG A 1 108 ? 51.116 6.809 77.309 1.00 17.73 72 ARG A O 1
ATOM 583 N N . ASN A 1 109 ? 53.303 7.324 77.063 1.00 16.97 73 ASN A N 1
ATOM 584 C CA . ASN A 1 109 ? 53.704 6.122 76.340 1.00 15.48 73 ASN A CA 1
ATOM 585 C C . ASN A 1 109 ? 53.056 5.967 74.984 1.00 16.47 73 ASN A C 1
ATOM 586 O O . ASN A 1 109 ? 53.197 4.936 74.323 1.00 17.45 73 ASN A O 1
ATOM 591 N N . ALA A 1 110 ? 52.405 7.035 74.507 1.00 14.88 74 ALA A N 1
ATOM 592 C CA . ALA A 1 110 ? 51.854 6.939 73.149 1.00 14.10 74 ALA A CA 1
ATOM 593 C C . ALA A 1 110 ? 52.948 6.989 72.116 1.00 14.52 74 ALA A C 1
ATOM 594 O O . ALA A 1 110 ? 53.901 7.786 72.186 1.00 16.34 74 ALA A O 1
ATOM 596 N N . ASP A 1 111 ? 52.848 6.127 71.107 1.00 13.73 75 ASP A N 1
ATOM 597 C CA . ASP A 1 111 ? 53.732 6.182 69.975 1.00 13.69 75 ASP A CA 1
ATOM 598 C C . ASP A 1 111 ? 53.286 7.322 69.016 1.00 13.09 75 ASP A C 1
ATOM 599 O O . ASP A 1 111 ? 54.120 8.026 68.476 1.00 13.26 75 ASP A O 1
ATOM 604 N N . TYR A 1 112 ? 51.966 7.417 68.817 1.00 11.64 76 TYR A N 1
ATOM 605 C CA . TYR A 1 112 ? 51.406 8.490 67.947 1.00 11.47 76 TYR A CA 1
ATOM 606 C C . TYR A 1 112 ? 50.240 9.065 68.683 1.00 12.03 76 TYR A C 1
ATOM 607 O O . TYR A 1 112 ? 49.539 8.386 69.427 1.00 12.88 76 TYR A O 1
ATOM 616 N N . VAL A 1 113 ? 50.015 10.364 68.459 1.00 12.46 77 VAL A N 1
ATOM 617 C CA . VAL A 1 113 ? 48.821 11.046 68.975 1.00 10.56 77 VAL A CA 1
ATOM 618 C C . VAL A 1 113 ? 48.150 11.654 67.739 1.00 11.03 77 VAL A C 1
ATOM 619 O O . VAL A 1 113 ? 48.747 12.500 67.058 1.00 12.32 77 VAL A O 1
ATOM 623 N N . ILE A 1 114 ? 46.914 11.253 67.494 1.00 10.61 78 ILE A N 1
ATOM 624 C CA . ILE A 1 114 ? 46.157 11.816 66.355 1.00 10.07 78 ILE A CA 1
ATOM 625 C C . ILE A 1 114 ? 45.394 13.012 66.893 1.00 10.41 78 ILE A C 1
ATOM 626 O O . ILE A 1 114 ? 44.575 12.891 67.817 1.00 11.96 78 ILE A O 1
ATOM 631 N N . ILE A 1 115 ? 45.651 14.186 66.316 1.00 9.92 79 ILE A N 1
ATOM 632 C CA . ILE A 1 115 ? 44.983 15.441 66.725 1.00 10.96 79 ILE A CA 1
ATOM 633 C C . ILE A 1 115 ? 43.840 15.686 65.751 1.00 10.50 79 ILE A C 1
ATOM 634 O O . ILE A 1 115 ? 44.059 15.897 64.534 1.00 11.20 79 ILE A O 1
ATOM 639 N N . ALA A 1 116 ? 42.637 15.645 66.306 1.00 11.55 80 ALA A N 1
ATOM 640 C CA . ALA A 1 116 ? 41.424 15.782 65.511 1.00 11.63 80 ALA A CA 1
ATOM 641 C C . ALA A 1 116 ? 40.410 16.684 66.213 1.00 14.06 80 ALA A C 1
ATOM 642 O O . ALA A 1 116 ? 39.210 16.410 66.252 1.00 15.65 80 ALA A O 1
ATOM 644 N N . THR A 1 117 ? 40.920 17.763 66.765 1.00 13.11 81 THR A N 1
ATOM 645 C CA . THR A 1 117 ? 40.112 18.769 67.501 1.00 13.56 81 THR A CA 1
ATOM 646 C C . THR A 1 117 ? 39.531 19.789 66.506 1.00 13.24 81 THR A C 1
ATOM 647 O O . THR A 1 117 ? 40.037 19.968 65.408 1.00 13.46 81 THR A O 1
ATOM 651 N N . PRO A 1 118 ? 38.479 20.521 66.919 1.00 13.34 82 PRO A N 1
ATOM 652 C CA . PRO A 1 118 ? 37.845 21.470 66.024 1.00 14.06 82 PRO A CA 1
ATOM 653 C C . PRO A 1 118 ? 38.649 22.693 65.640 1.00 12.27 82 PRO A C 1
ATOM 654 O O . PRO A 1 118 ? 39.332 23.269 66.460 1.00 14.86 82 PRO A O 1
ATOM 658 N N . THR A 1 119 ? 38.563 23.072 64.370 1.00 13.55 83 THR A N 1
ATOM 659 C CA . THR A 1 119 ? 39.196 24.290 63.837 1.00 14.66 83 THR A CA 1
ATOM 660 C C . THR A 1 119 ? 38.178 24.991 62.939 1.00 17.53 83 THR A C 1
ATOM 661 O O . THR A 1 119 ? 37.152 24.416 62.557 1.00 19.74 83 THR A O 1
ATOM 665 N N . ASP A 1 120 ? 38.450 26.239 62.604 1.00 16.23 84 ASP A N 1
ATOM 666 C CA . ASP A 1 120 ? 37.509 26.958 61.768 1.00 18.94 84 ASP A CA 1
ATOM 667 C C . ASP A 1 120 ? 38.209 28.066 61.012 1.00 18.02 84 ASP A C 1
ATOM 668 O O . ASP A 1 120 ? 39.025 28.786 61.541 1.00 17.38 84 ASP A O 1
ATOM 673 N N . TYR A 1 121 ? 37.855 28.194 59.745 1.00 17.22 85 TYR A N 1
ATOM 674 C CA . TYR A 1 121 ? 38.355 29.254 58.913 1.00 15.45 85 TYR A CA 1
ATOM 675 C C . TYR A 1 121 ? 37.205 30.234 58.632 1.00 17.36 85 TYR A C 1
ATOM 676 O O . TYR A 1 121 ? 36.110 29.805 58.220 1.00 18.10 85 TYR A O 1
ATOM 685 N N . ASP A 1 122 ? 37.469 31.518 58.868 1.00 16.55 86 ASP A N 1
ATOM 686 C CA . ASP A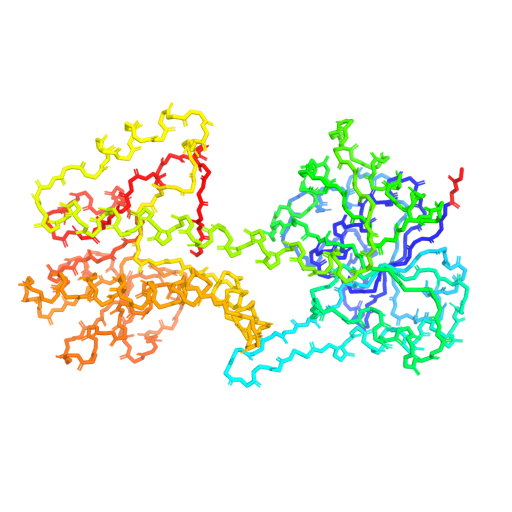 1 122 ? 36.469 32.583 58.606 1.00 17.73 86 ASP A CA 1
ATOM 687 C C . ASP A 1 122 ? 36.913 33.348 57.363 1.00 16.31 86 ASP A C 1
ATOM 688 O O . ASP A 1 122 ? 37.891 34.076 57.340 1.00 15.97 86 ASP A O 1
ATOM 693 N N . PRO A 1 123 ? 36.185 33.190 56.242 1.00 16.14 87 PRO A N 1
ATOM 694 C CA . PRO A 1 123 ? 36.594 33.899 55.044 1.00 18.46 87 PRO A CA 1
ATOM 695 C C . PRO A 1 123 ? 36.532 35.406 55.093 1.00 20.12 87 PRO A C 1
ATOM 696 O O . PRO A 1 123 ? 37.283 36.082 54.421 1.00 22.00 87 PRO A O 1
ATOM 700 N N . LYS A 1 124 ? 35.648 35.940 55.914 1.00 22.39 88 LYS A N 1
ATOM 701 C CA . LYS A 1 124 ? 35.555 37.396 55.916 1.00 23.89 88 LYS A CA 1
ATOM 702 C C . LYS A 1 124 ? 36.802 38.033 56.473 1.00 23.86 88 LYS A C 1
ATOM 703 O O . LYS A 1 124 ? 37.302 39.042 55.958 1.00 24.79 88 LYS A O 1
ATOM 709 N N . THR A 1 125 ? 37.378 37.400 57.490 1.00 22.19 89 THR A N 1
ATOM 710 C CA . THR A 1 125 ? 38.569 37.979 58.081 1.00 22.52 89 THR A CA 1
ATOM 711 C C . THR A 1 125 ? 39.849 37.245 57.742 1.00 21.89 89 THR A C 1
ATOM 712 O O . THR A 1 125 ? 40.926 37.660 58.157 1.00 23.17 89 THR A O 1
ATOM 716 N N . ASN A 1 126 ? 39.739 36.150 56.988 1.00 19.43 90 ASN A N 1
ATOM 717 C CA . ASN A 1 126 ? 40.890 35.343 56.606 1.00 20.12 90 ASN A CA 1
ATOM 718 C C . ASN A 1 126 ? 41.592 34.828 57.857 1.00 20.24 90 ASN A C 1
ATOM 719 O O . ASN A 1 126 ? 42.822 34.700 57.870 1.00 23.65 90 ASN A O 1
ATOM 724 N N . TYR A 1 127 ? 40.796 34.499 58.862 1.00 18.52 91 TYR A N 1
ATOM 725 C CA . TYR A 1 127 ? 41.326 33.992 60.138 1.00 18.73 91 TYR A CA 1
ATOM 726 C C . TYR A 1 127 ? 41.033 32.509 60.247 1.00 15.77 91 TYR A C 1
ATOM 727 O O . TYR A 1 127 ? 39.892 32.070 60.227 1.00 16.02 91 TYR A O 1
ATOM 736 N N . PHE A 1 128 ? 42.112 31.763 60.503 1.00 15.85 92 PHE A N 1
ATOM 737 C CA . PHE A 1 128 ? 41.991 30.321 60.691 1.00 14.63 92 PHE A CA 1
ATOM 738 C C . PHE A 1 128 ? 42.265 30.047 62.178 1.00 15.05 92 PHE A C 1
ATOM 739 O O . PHE A 1 128 ? 43.414 30.214 62.648 1.00 15.59 92 PHE A O 1
ATOM 747 N N . ASN A 1 129 ? 41.239 29.655 62.895 1.00 13.85 93 ASN A N 1
ATOM 748 C CA . ASN A 1 129 ? 41.368 29.407 64.325 1.00 14.02 93 ASN A CA 1
ATOM 749 C C . ASN A 1 129 ? 41.867 27.985 64.502 1.00 13.32 93 ASN A C 1
ATOM 750 O O . ASN A 1 129 ? 41.142 27.017 64.237 1.00 14.67 93 ASN A O 1
ATOM 755 N N . THR A 1 130 ? 43.108 27.889 64.967 1.00 12.50 94 THR A N 1
ATOM 756 C CA . THR A 1 130 ? 43.790 26.605 65.242 1.00 12.67 94 THR A CA 1
ATOM 757 C C . THR A 1 130 ? 44.093 26.405 66.724 1.00 12.49 94 THR A C 1
ATOM 758 O O . THR A 1 130 ? 44.911 25.537 67.087 1.00 12.30 94 THR A O 1
ATOM 762 N N . SER A 1 131 ? 43.445 27.164 67.585 1.00 13.18 95 SER A N 1
ATOM 763 C CA . SER A 1 131 ? 43.725 27.110 69.004 1.00 13.88 95 SER A CA 1
ATOM 764 C C . SER A 1 131 ? 43.626 25.713 69.601 1.00 11.93 95 SER A C 1
ATOM 765 O O . SER A 1 131 ? 44.454 25.376 70.456 1.00 12.88 95 SER A O 1
ATOM 768 N N . THR A 1 132 ? 42.655 24.893 69.192 1.00 11.81 96 THR A N 1
ATOM 769 C CA . THR A 1 132 ? 42.537 23.597 69.834 1.00 12.31 96 THR A CA 1
ATOM 770 C C . THR A 1 132 ? 43.719 22.725 69.468 1.00 11.69 96 THR A C 1
ATOM 771 O O . THR A 1 132 ? 44.181 21.937 70.336 1.00 12.56 96 THR A O 1
ATOM 775 N N . VAL A 1 133 ? 44.213 22.840 68.238 1.00 11.18 97 VAL A N 1
ATOM 776 C CA . VAL A 1 133 ? 45.346 22.042 67.802 1.00 11.27 97 VAL A CA 1
ATOM 777 C C . VAL A 1 133 ? 46.586 22.501 68.521 1.00 12.13 97 VAL A C 1
ATOM 778 O O . VAL A 1 133 ? 47.387 21.673 68.967 1.00 11.73 97 VAL A O 1
ATOM 782 N N . GLU A 1 134 ? 46.788 23.812 68.612 1.00 11.46 98 GLU A N 1
ATOM 783 C CA . GLU A 1 134 ? 47.963 24.328 69.312 1.00 11.69 98 GLU A CA 1
ATOM 784 C C . GLU A 1 134 ? 47.943 23.962 70.809 1.00 11.52 98 GLU A C 1
ATOM 785 O O . GLU A 1 134 ? 49.008 23.696 71.352 1.00 12.87 98 GLU A O 1
ATOM 791 N N . ALA A 1 135 ? 46.764 23.884 71.417 1.00 11.20 99 ALA A N 1
ATOM 792 C CA . ALA A 1 135 ? 46.665 23.458 72.826 1.00 12.72 99 ALA A CA 1
ATOM 793 C C . ALA A 1 135 ? 47.084 21.999 72.958 1.00 12.94 99 ALA A C 1
ATOM 794 O O . ALA A 1 135 ? 47.821 21.642 73.910 1.00 13.83 99 ALA A O 1
ATOM 796 N N . VAL A 1 136 ? 46.686 21.142 72.000 1.00 11.99 100 VAL A N 1
ATOM 797 C CA . VAL A 1 136 ? 47.093 19.756 72.110 1.00 11.44 100 VAL A CA 1
ATOM 798 C C . VAL A 1 136 ? 48.602 19.646 71.873 1.00 11.53 100 VAL A C 1
ATOM 799 O O . VAL A 1 136 ? 49.291 18.865 72.597 1.00 12.97 100 VAL A O 1
ATOM 803 N N . ILE A 1 137 ? 49.175 20.390 70.924 1.00 11.04 101 ILE A N 1
ATOM 804 C CA . ILE A 1 137 ? 50.605 20.317 70.678 1.00 11.36 101 ILE A CA 1
ATOM 805 C C . ILE A 1 137 ? 51.365 20.747 71.964 1.00 13.17 101 ILE A C 1
ATOM 806 O O . ILE A 1 137 ? 52.333 20.105 72.338 1.00 13.97 101 ILE A O 1
ATOM 811 N N . ARG A 1 138 ? 50.865 21.781 72.641 1.00 12.28 102 ARG A N 1
ATOM 812 C CA . ARG A 1 138 ? 51.471 22.200 73.910 1.00 13.27 102 ARG A CA 1
ATOM 813 C C . ARG A 1 138 ? 51.428 21.045 74.922 1.00 12.81 102 ARG A C 1
ATOM 814 O O . ARG A 1 138 ? 52.454 20.749 75.558 1.00 13.69 102 ARG A O 1
ATOM 822 N N . ASP A 1 139 ? 50.270 20.425 75.068 1.00 12.86 103 ASP A N 1
ATOM 823 C CA . ASP A 1 139 ? 50.070 19.345 76.084 1.00 12.97 103 ASP A CA 1
ATOM 824 C C . ASP A 1 139 ? 50.910 18.128 75.789 1.00 14.42 103 ASP A C 1
ATOM 825 O O . ASP A 1 139 ? 51.582 17.602 76.684 1.00 15.07 103 ASP A O 1
ATOM 830 N N . VAL A 1 140 ? 50.941 17.691 74.546 1.00 13.05 104 VAL A N 1
ATOM 831 C CA . VAL A 1 140 ? 51.742 16.526 74.203 1.00 13.16 104 VAL A CA 1
ATOM 832 C C . VAL A 1 140 ? 53.212 16.805 74.345 1.00 15.14 104 VAL A C 1
ATOM 833 O O . VAL A 1 140 ? 53.963 15.969 74.859 1.00 15.06 104 VAL A O 1
ATOM 837 N N . THR A 1 141 ? 53.677 17.968 73.915 1.00 14.56 105 THR A N 1
ATOM 838 C CA . THR A 1 141 ? 55.064 18.300 74.065 1.00 14.50 105 THR A CA 1
ATOM 839 C C . THR A 1 141 ? 55.492 18.283 75.536 1.00 15.42 105 THR A C 1
ATOM 840 O O . THR A 1 141 ? 56.617 17.848 75.837 1.00 17.51 105 THR A O 1
ATOM 844 N N . GLU A 1 142 ? 54.635 18.776 76.397 1.00 15.80 106 GLU A N 1
ATOM 845 C CA . GLU A 1 142 ? 54.979 18.776 77.829 1.00 17.71 106 GLU A CA 1
ATOM 846 C C . GLU A 1 142 ? 54.958 17.370 78.424 1.00 17.78 106 GLU A C 1
ATOM 847 O O . GLU A 1 142 ? 55.919 16.972 79.134 1.00 19.95 106 GLU A O 1
ATOM 853 N N . ILE A 1 143 ? 53.883 16.612 78.156 1.00 16.18 107 ILE A N 1
ATOM 854 C CA . ILE A 1 143 ? 53.689 15.311 78.771 1.00 15.93 107 ILE A CA 1
ATOM 855 C C . ILE A 1 143 ? 54.480 14.181 78.155 1.00 16.88 107 ILE A C 1
ATOM 856 O O . ILE A 1 143 ? 54.979 13.301 78.877 1.00 19.60 107 ILE A O 1
ATOM 861 N N . ASN A 1 144 ? 54.596 14.132 76.827 1.00 16.08 108 ASN A N 1
ATOM 862 C CA . ASN A 1 144 ? 55.316 13.061 76.170 1.00 15.66 108 ASN A CA 1
ATOM 863 C C . ASN A 1 144 ? 55.995 13.628 74.923 1.00 16.76 108 ASN A C 1
ATOM 864 O O . ASN A 1 144 ? 55.482 13.518 73.796 1.00 15.63 108 ASN A O 1
ATOM 869 N N . PRO A 1 145 ? 57.144 14.238 75.085 1.00 15.33 109 PRO A N 1
ATOM 870 C CA . PRO A 1 145 ? 57.872 14.810 73.959 1.00 16.40 109 PRO A CA 1
ATOM 871 C C . PRO A 1 145 ? 58.373 13.821 72.926 1.00 15.88 109 PRO A C 1
ATOM 872 O O . PRO A 1 145 ? 58.834 14.225 71.869 1.00 17.30 109 PRO A O 1
ATOM 876 N N . ASN A 1 146 ? 58.268 12.527 73.217 1.00 16.88 110 ASN A N 1
ATOM 877 C CA . ASN A 1 146 ? 58.667 11.536 72.220 1.00 18.24 110 ASN A CA 1
ATOM 878 C C . ASN A 1 146 ? 57.502 11.046 71.346 1.00 16.34 110 ASN A C 1
ATOM 879 O O . ASN A 1 146 ? 57.769 10.359 70.353 1.00 17.59 110 ASN A O 1
ATOM 884 N N . ALA A 1 147 ? 56.264 11.391 71.697 1.00 15.02 111 ALA A N 1
ATOM 885 C CA . ALA A 1 147 ? 55.129 10.986 70.851 1.00 13.87 111 ALA A CA 1
ATOM 886 C C . ALA A 1 147 ? 55.156 11.705 69.524 1.00 14.05 111 ALA A C 1
ATOM 887 O O . ALA A 1 147 ? 55.554 12.873 69.450 1.00 15.66 111 ALA A O 1
ATOM 889 N N . VAL A 1 148 ? 54.779 11.014 68.467 1.00 12.25 112 VAL A N 1
ATOM 890 C CA . VAL A 1 1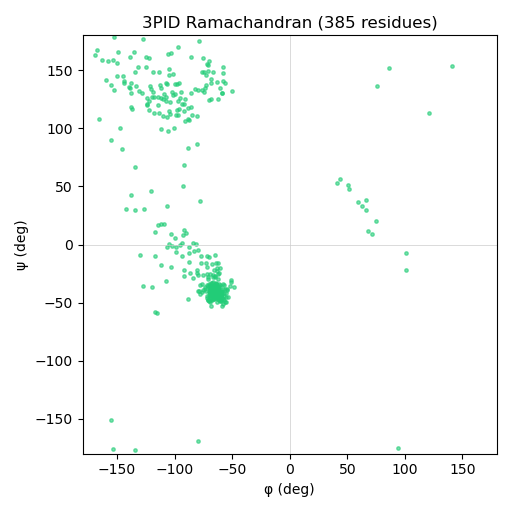48 ? 54.696 11.635 67.142 1.00 12.17 112 VAL A CA 1
ATOM 891 C C . VAL A 1 148 ? 53.230 12.059 66.902 1.00 12.53 112 VAL A C 1
ATOM 892 O O . VAL A 1 148 ? 52.307 11.239 66.928 1.00 13.18 112 VAL A O 1
ATOM 896 N N . MET A 1 149 ? 53.029 13.359 66.771 1.00 12.10 113 MET A N 1
ATOM 897 C CA . MET A 1 149 ? 51.677 13.886 66.526 1.00 10.62 113 MET A CA 1
ATOM 898 C C . MET A 1 149 ? 51.329 13.886 65.059 1.00 10.54 113 MET A C 1
ATOM 899 O O . MET A 1 149 ? 52.145 14.270 64.239 1.00 11.72 113 MET A O 1
ATOM 904 N N . ILE A 1 150 ? 50.142 13.332 64.784 1.00 10.15 114 ILE A N 1
ATOM 905 C CA . ILE A 1 150 ? 49.595 13.317 63.409 1.00 9.76 114 ILE A CA 1
ATOM 906 C C . ILE A 1 150 ? 48.344 14.226 63.471 1.00 9.04 114 ILE A C 1
ATOM 907 O O . ILE A 1 150 ? 47.350 13.894 64.108 1.00 10.47 114 ILE A O 1
ATOM 912 N N . ILE A 1 151 ? 48.440 15.360 62.762 1.00 10.26 115 ILE A N 1
ATOM 913 C CA . ILE A 1 151 ? 47.292 16.287 62.715 1.00 9.79 115 ILE A CA 1
ATOM 914 C C . ILE A 1 151 ? 46.350 15.847 61.585 1.00 9.64 115 ILE A C 1
ATOM 915 O O . ILE A 1 151 ? 46.742 15.799 60.412 1.00 10.94 115 ILE A O 1
ATOM 920 N N . LYS A 1 152 ? 45.124 15.492 61.976 1.00 11.03 116 LYS A N 1
ATOM 921 C CA . LYS A 1 152 ? 44.064 15.202 60.991 1.00 11.82 116 LYS A CA 1
ATOM 922 C C . LYS A 1 152 ? 43.099 16.387 60.914 1.00 12.85 116 LYS A C 1
ATOM 923 O O . LYS A 1 152 ? 42.373 16.478 59.918 1.00 14.32 116 LYS A O 1
ATOM 929 N N . SER A 1 153 ? 43.084 17.253 61.929 1.00 12.07 117 SER A N 1
ATOM 930 C CA . SER A 1 153 ? 42.234 18.483 61.891 1.00 12.62 117 SER A CA 1
ATOM 931 C C . SER A 1 153 ? 42.629 19.309 60.671 1.00 13.42 117 SER A C 1
ATOM 932 O O . SER A 1 153 ? 43.777 19.305 60.186 1.00 14.37 117 SER A O 1
ATOM 935 N N . THR A 1 154 ? 41.666 20.088 60.174 1.00 13.26 118 THR A N 1
ATOM 936 C CA . THR A 1 154 ? 41.963 20.972 59.069 1.00 14.28 118 THR A CA 1
ATOM 937 C C . THR A 1 154 ? 42.743 22.198 59.592 1.00 12.03 118 THR A C 1
ATOM 938 O O . THR A 1 154 ? 42.428 22.777 60.626 1.00 13.85 118 THR A O 1
ATOM 942 N N . ILE A 1 155 ? 43.813 22.506 58.879 1.00 11.67 119 ILE A N 1
ATOM 943 C CA . ILE A 1 155 ? 44.729 23.569 59.292 1.00 11.81 119 ILE A CA 1
ATOM 944 C C . ILE A 1 155 ? 45.148 24.379 58.078 1.00 11.71 119 ILE A C 1
ATOM 945 O O . ILE A 1 155 ? 45.039 23.905 56.940 1.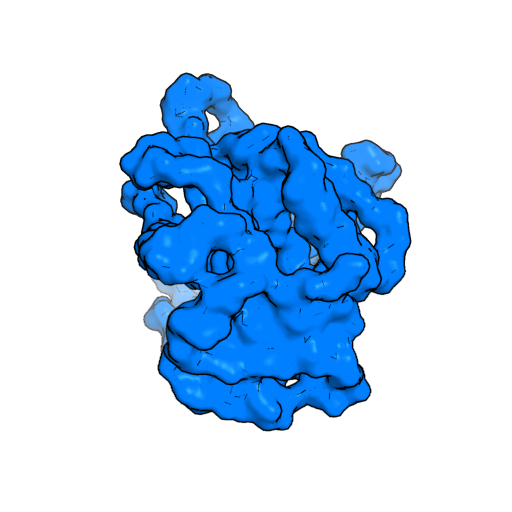00 13.18 119 ILE A O 1
ATOM 950 N N . PRO A 1 156 ? 45.657 25.596 58.298 1.00 12.33 120 PRO A N 1
ATOM 951 C CA . PRO A 1 156 ? 46.072 26.388 57.125 1.00 12.62 120 PRO A CA 1
ATOM 952 C C . PRO A 1 156 ? 47.314 25.900 56.449 1.00 12.65 120 PRO A C 1
ATOM 953 O O . PRO A 1 156 ? 48.150 25.205 57.066 1.00 13.19 120 PRO A O 1
ATOM 957 N N . VAL A 1 157 ? 47.463 26.200 55.170 1.00 11.77 121 VAL A N 1
ATOM 958 C CA . VAL A 1 157 ? 48.657 25.796 54.437 1.00 11.91 121 VAL A CA 1
ATOM 959 C C . VAL A 1 157 ? 49.871 26.468 55.060 1.00 12.57 121 VAL A C 1
ATOM 960 O O . VAL A 1 157 ? 49.918 27.683 55.206 1.00 15.22 121 VAL A O 1
ATOM 964 N N . GLY A 1 158 ? 50.853 25.630 55.437 1.00 11.60 122 GLY A N 1
ATOM 965 C CA . GLY A 1 158 ? 52.081 26.127 56.084 1.00 11.87 122 GLY A CA 1
ATOM 966 C C . GLY A 1 158 ? 52.045 25.926 57.599 1.00 12.37 122 GLY A C 1
ATOM 967 O O . GLY A 1 158 ? 53.090 26.147 58.254 1.00 12.20 122 GLY A O 1
ATOM 968 N N . PHE A 1 159 ? 50.934 25.506 58.173 1.00 10.92 123 PHE A N 1
ATOM 969 C CA . PHE A 1 159 ? 50.836 25.391 59.643 1.00 11.07 123 PHE A CA 1
ATOM 970 C C . PHE A 1 159 ? 51.871 24.540 60.300 1.00 11.32 123 PHE A C 1
ATOM 971 O O . PHE A 1 159 ? 52.497 24.974 61.267 1.00 11.80 123 PHE A O 1
ATOM 979 N N . THR A 1 160 ? 52.087 23.3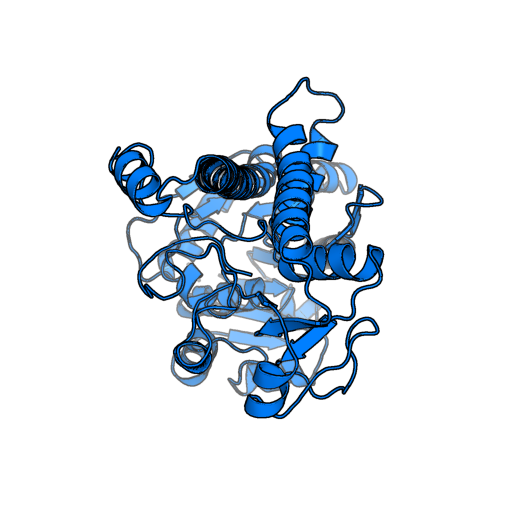52 59.818 1.00 11.34 124 THR A N 1
ATOM 980 C CA . THR A 1 160 ? 52.963 22.393 60.520 1.00 10.78 124 THR A CA 1
ATOM 981 C C . THR A 1 160 ? 54.395 22.814 60.414 1.00 10.78 124 THR A C 1
ATOM 982 O O . THR A 1 160 ? 55.068 22.801 61.463 1.00 11.51 124 THR A O 1
ATOM 986 N N . ARG A 1 161 ? 54.873 23.237 59.252 1.00 11.52 125 ARG A N 1
ATOM 987 C CA . ARG A 1 161 ? 56.262 23.689 59.163 1.00 11.62 125 ARG A CA 1
ATOM 988 C C . ARG A 1 161 ? 56.440 24.877 60.105 1.00 12.86 125 ARG A C 1
ATOM 989 O O . ARG A 1 161 ? 57.457 24.964 60.833 1.00 14.18 125 ARG A O 1
ATOM 997 N N . ASP A 1 162 ? 55.476 25.784 60.170 1.00 12.03 126 ASP A N 1
ATOM 998 C CA . ASP A 1 162 ? 55.625 26.960 61.015 1.00 12.17 126 ASP A CA 1
ATOM 999 C C . ASP A 1 162 ? 55.567 26.594 62.511 1.00 12.15 126 ASP A C 1
ATOM 1000 O O . ASP A 1 162 ? 56.402 27.126 63.300 1.00 13.31 126 ASP A O 1
ATOM 1005 N N . ILE A 1 163 ? 54.681 25.700 62.934 1.00 12.43 127 ILE A N 1
ATOM 1006 C CA . ILE A 1 163 ? 54.580 25.413 64.391 1.00 11.80 127 ILE A CA 1
ATOM 1007 C C . ILE A 1 163 ? 55.823 24.657 64.861 1.00 12.98 127 ILE A C 1
ATOM 1008 O O . ILE A 1 163 ? 56.272 24.865 66.004 1.00 14.05 127 ILE A O 1
ATOM 1013 N N . LYS A 1 164 ? 56.390 23.797 64.012 1.00 12.67 128 LYS A N 1
ATOM 1014 C CA . LYS A 1 164 ? 57.600 23.055 64.383 1.00 13.16 128 LYS A CA 1
ATOM 1015 C C . LYS A 1 164 ? 58.726 24.051 64.598 1.00 13.36 128 LYS A C 1
ATOM 1016 O O . LYS A 1 164 ? 59.473 23.951 65.600 1.00 13.94 128 LYS A O 1
ATOM 1022 N N . GLU A 1 165 ? 58.874 25.024 63.698 1.00 13.57 129 GLU A N 1
ATOM 1023 C CA . GLU A 1 165 ? 59.911 26.016 63.822 1.00 15.52 129 GLU A CA 1
ATOM 1024 C C . GLU A 1 165 ? 59.679 26.887 65.057 1.00 15.83 129 GLU A C 1
ATOM 1025 O O . GLU A 1 165 ? 60.644 27.188 65.840 1.00 18.39 129 GLU A O 1
ATOM 1031 N N . ARG A 1 166 ? 58.432 27.266 65.284 1.00 13.35 130 ARG A N 1
ATOM 1032 C CA . ARG A 1 166 ? 58.105 28.171 66.375 1.00 14.84 130 ARG A CA 1
ATOM 1033 C C . ARG A 1 166 ? 58.433 27.545 67.711 1.00 15.22 130 ARG A C 1
ATOM 1034 O O . ARG A 1 166 ? 59.119 28.178 68.562 1.00 16.74 130 ARG A O 1
ATOM 1042 N N . LEU A 1 167 ? 57.998 26.315 67.948 1.00 14.50 131 LEU A N 1
ATOM 1043 C CA . LEU A 1 167 ? 58.204 25.645 69.242 1.00 14.44 131 LEU A CA 1
ATOM 1044 C C . LEU A 1 167 ? 59.527 24.917 69.323 1.00 15.72 131 LEU A C 1
ATOM 1045 O O . LEU A 1 167 ? 59.881 24.440 70.425 1.00 17.36 131 LEU A O 1
ATOM 1050 N N . GLY A 1 168 ? 60.244 24.848 68.210 1.00 15.75 132 GLY A N 1
ATOM 1051 C CA . GLY A 1 168 ? 61.498 24.116 68.198 1.00 15.82 132 GLY A CA 1
ATOM 1052 C C . GLY A 1 168 ? 61.317 22.601 68.398 1.00 16.87 132 GLY A C 1
ATOM 1053 O O . GLY A 1 168 ? 62.159 21.932 69.039 1.00 18.45 132 GLY A O 1
ATOM 1054 N N . ILE A 1 169 ? 60.257 22.020 67.813 1.00 14.36 133 ILE A N 1
ATOM 1055 C CA . ILE A 1 169 ? 59.989 20.603 67.941 1.00 14.37 133 ILE A CA 1
ATOM 1056 C C . ILE A 1 169 ? 59.941 19.960 66.551 1.00 14.16 133 ILE A C 1
ATOM 1057 O O . ILE A 1 169 ? 59.757 20.637 65.533 1.00 15.45 133 ILE A O 1
ATOM 1062 N N . ASP A 1 170 ? 60.115 18.644 66.529 1.00 13.88 134 ASP A N 1
ATOM 1063 C CA . ASP A 1 170 ? 60.110 17.955 65.247 1.00 15.14 134 ASP A CA 1
ATOM 1064 C C . ASP A 1 170 ? 58.964 16.947 65.135 1.00 14.65 134 ASP A C 1
ATOM 1065 O O . ASP A 1 170 ? 58.693 16.453 64.009 1.00 18.15 134 ASP A O 1
ATOM 1070 N N . ASN A 1 171 ? 58.281 16.666 66.200 1.00 13.32 135 ASN A N 1
ATOM 1071 C CA . ASN A 1 171 ? 57.327 15.526 66.220 1.00 13.77 135 ASN A CA 1
ATOM 1072 C C . ASN A 1 171 ? 55.875 15.830 65.864 1.00 12.40 135 ASN A C 1
ATOM 1073 O O . ASN A 1 171 ? 54.953 15.477 66.608 1.00 13.70 135 ASN A O 1
ATOM 1078 N N . VAL A 1 172 ? 55.727 16.519 64.729 1.00 12.23 136 VAL A N 1
ATOM 1079 C CA . VAL A 1 172 ? 54.394 16.896 64.237 1.00 11.33 136 VAL A CA 1
ATOM 1080 C C . VAL A 1 172 ? 54.365 16.664 62.751 1.00 10.36 136 VAL A C 1
ATOM 1081 O O . VAL A 1 172 ? 55.271 17.092 62.033 1.00 12.17 136 VAL A O 1
ATOM 1085 N N . ILE A 1 173 ? 53.326 15.964 62.294 1.00 10.69 137 ILE A N 1
ATOM 1086 C CA . ILE A 1 173 ? 53.155 15.624 60.885 1.00 10.96 137 ILE A CA 1
ATOM 1087 C C . ILE A 1 173 ? 51.670 15.831 60.548 1.00 10.29 137 ILE A C 1
ATOM 1088 O O . ILE A 1 173 ? 50.812 15.440 61.321 1.00 12.25 137 ILE A O 1
ATOM 1093 N N . PHE A 1 174 ? 51.400 16.394 59.380 1.00 10.59 138 PHE A N 1
ATOM 1094 C CA . PHE A 1 174 ? 50.031 16.560 58.926 1.00 10.45 138 PHE A CA 1
ATOM 1095 C C . PHE A 1 174 ? 49.631 15.406 57.989 1.00 10.06 138 PHE A C 1
ATOM 1096 O O . PHE A 1 174 ? 50.433 14.969 57.152 1.00 11.37 138 PHE A O 1
ATOM 1104 N N . SER A 1 175 ? 48.415 14.900 58.137 1.00 10.29 139 SER A N 1
ATOM 1105 C CA . SER A 1 175 ? 47.895 13.887 57.223 1.00 11.21 139 SER A CA 1
ATOM 1106 C C . SER A 1 175 ? 46.430 14.273 56.942 1.00 11.86 139 SER A C 1
ATOM 1107 O O . SER A 1 175 ? 45.612 14.272 57.854 1.00 12.96 139 SER A O 1
ATOM 1110 N N . PRO A 1 176 ? 46.100 14.549 55.677 1.00 11.59 140 PRO A N 1
ATOM 1111 C CA . PRO A 1 176 ? 44.702 14.926 55.410 1.00 12.35 140 PRO A CA 1
ATOM 1112 C C . PRO A 1 176 ? 43.705 13.812 55.634 1.00 12.70 140 PRO A C 1
ATOM 1113 O O . PRO A 1 176 ? 44.017 12.646 55.500 1.00 13.93 140 PRO A O 1
ATOM 1117 N N . GLU A 1 177 ? 42.510 14.196 56.033 1.00 13.77 141 GLU A N 1
ATOM 1118 C CA . GLU A 1 177 ? 41.406 13.244 56.166 1.00 13.69 141 GLU A CA 1
ATOM 1119 C C . GLU A 1 177 ? 40.439 13.528 55.020 1.00 13.72 141 GLU A C 1
ATOM 1120 O O . GLU A 1 177 ? 40.158 14.691 54.686 1.00 14.60 141 GLU A O 1
ATOM 1126 N N . PHE A 1 178 ? 39.926 12.442 54.428 1.00 12.88 142 PHE A N 1
ATOM 1127 C CA . PHE A 1 178 ? 38.996 12.529 53.279 1.00 13.52 142 PHE A CA 1
ATOM 1128 C C . PHE A 1 178 ? 37.692 11.843 53.669 1.00 15.15 142 PHE A C 1
ATOM 1129 O O . PHE A 1 178 ? 37.118 11.090 52.872 1.00 19.52 142 PHE A O 1
ATOM 1137 N N . LEU A 1 179 ? 37.189 12.129 54.859 1.00 14.53 143 LEU A N 1
ATOM 1138 C CA . LEU A 1 179 ? 36.010 11.420 55.412 1.00 14.38 143 LEU A CA 1
ATOM 1139 C C . LEU A 1 179 ? 34.708 12.199 55.298 1.00 16.32 143 LEU A C 1
ATOM 1140 O O . LEU A 1 179 ? 34.704 13.433 55.373 1.00 18.87 143 LEU A O 1
ATOM 1145 N N . ARG A 1 180 ? 33.610 11.457 55.111 1.00 17.09 144 ARG A N 1
ATOM 1146 C CA . ARG A 1 180 ? 32.292 12.103 55.108 1.00 18.70 144 ARG A CA 1
ATOM 1147 C C . ARG A 1 180 ? 31.657 11.886 56.469 1.00 18.43 144 ARG A C 1
ATOM 1148 O O . ARG A 1 180 ? 31.598 10.741 56.959 1.00 18.34 144 ARG A O 1
ATOM 1156 N N . GLU A 1 181 ? 31.168 12.949 57.085 1.00 19.39 145 GLU A N 1
ATOM 1157 C CA . GLU A 1 181 ? 30.485 12.825 58.362 1.00 19.82 145 GLU A CA 1
ATOM 1158 C C . GLU A 1 181 ? 29.288 11.873 58.181 1.00 20.65 145 GLU A C 1
ATOM 1159 O O . GLU A 1 181 ? 28.496 12.022 57.220 1.00 21.98 145 GLU A O 1
ATOM 1165 N N . GLY A 1 182 ? 29.174 10.891 59.077 1.00 19.79 146 GLY A N 1
ATOM 1166 C CA . GLY A 1 182 ? 28.089 9.935 58.967 1.00 20.75 146 GLY A CA 1
ATOM 1167 C C . GLY A 1 182 ? 28.562 8.643 58.354 1.00 20.29 146 GLY A C 1
ATOM 1168 O O . GLY A 1 182 ? 27.911 7.585 58.521 1.00 21.63 146 GLY A O 1
ATOM 1169 N N . ARG A 1 183 ? 29.683 8.702 57.613 1.00 18.86 147 ARG A N 1
ATOM 1170 C CA . ARG A 1 183 ? 30.243 7.527 56.944 1.00 18.02 147 ARG A CA 1
ATOM 1171 C C . ARG A 1 183 ? 31.739 7.530 57.212 1.00 16.16 147 ARG A C 1
ATOM 1172 O O . ARG A 1 183 ? 32.488 6.986 56.411 1.00 15.78 147 ARG A O 1
ATOM 1180 N N . ALA A 1 184 ? 32.117 8.078 58.350 1.00 15.81 148 ALA A N 1
ATOM 1181 C CA . ALA A 1 184 ? 33.570 8.261 58.575 1.00 14.88 148 ALA A CA 1
ATOM 1182 C C . ALA A 1 184 ? 34.345 6.979 58.782 1.00 14.88 148 ALA A C 1
ATOM 1183 O O . ALA A 1 184 ? 35.432 6.825 58.242 1.00 15.11 148 ALA A O 1
ATOM 1185 N N . LEU A 1 185 ? 33.804 6.033 59.531 1.00 13.94 149 LEU A N 1
ATOM 1186 C CA . LEU A 1 185 ? 34.546 4.777 59.671 1.00 14.33 149 LEU A CA 1
ATOM 1187 C C . LEU A 1 185 ? 34.535 4.031 58.314 1.00 14.19 149 LEU A C 1
ATOM 1188 O O . LEU A 1 185 ? 35.526 3.475 57.861 1.00 13.98 149 LEU A O 1
ATOM 1193 N N . TYR A 1 186 ? 33.397 4.046 57.615 1.00 14.35 150 TYR A N 1
ATOM 1194 C CA . TYR A 1 186 ? 33.358 3.447 56.309 1.00 15.19 150 TYR A CA 1
ATOM 1195 C C . TYR A 1 186 ? 34.434 4.022 55.362 1.00 14.71 150 TYR A C 1
ATOM 1196 O O . TYR A 1 186 ? 35.148 3.254 54.687 1.00 15.18 150 TYR A O 1
ATOM 1205 N N . ASP A 1 187 ? 34.615 5.338 55.413 1.00 14.72 151 ASP A N 1
ATOM 1206 C CA . ASP A 1 187 ? 35.593 5.959 54.521 1.00 15.07 151 ASP A CA 1
ATOM 1207 C C . ASP A 1 187 ? 37.030 5.631 54.938 1.00 15.06 151 ASP A C 1
ATOM 1208 O O . ASP A 1 187 ? 37.919 5.664 54.118 1.00 15.59 151 ASP A O 1
ATOM 1213 N N . ASN A 1 188 ? 37.242 5.324 56.216 1.00 14.82 152 ASN A N 1
ATOM 1214 C CA . ASN A 1 188 ? 38.571 4.872 56.672 1.00 16.21 152 ASN A CA 1
ATOM 1215 C C . ASN A 1 188 ? 38.786 3.408 56.370 1.00 16.17 152 ASN A C 1
ATOM 1216 O O . ASN A 1 188 ? 39.924 2.951 56.169 1.00 14.77 152 ASN A O 1
ATOM 1221 N N . LEU A 1 189 ? 37.685 2.643 56.251 1.00 14.63 153 LEU A N 1
ATOM 1222 C CA . LEU A 1 189 ? 37.819 1.242 55.893 1.00 15.05 153 LEU A CA 1
ATOM 1223 C C . LEU A 1 189 ? 38.026 1.106 54.376 1.00 14.69 153 LEU A C 1
ATOM 1224 O O . LEU A 1 189 ? 38.605 0.109 53.927 1.00 15.21 153 LEU A O 1
ATOM 1229 N N . HIS A 1 190 ? 37.533 2.090 53.608 1.00 14.45 154 HIS A N 1
ATOM 1230 C CA . HIS A 1 190 ? 37.661 2.076 52.124 1.00 15.80 154 HIS A CA 1
ATOM 1231 C C . HIS A 1 190 ? 38.114 3.463 51.654 1.00 15.96 154 HIS A C 1
ATOM 1232 O O . HIS A 1 190 ? 37.407 4.166 50.944 1.00 16.33 154 HIS A O 1
ATOM 1239 N N . PRO A 1 191 ? 39.348 3.876 52.004 1.00 13.68 155 PRO A N 1
ATOM 1240 C CA . PRO A 1 191 ? 39.793 5.215 51.616 1.00 14.42 155 PRO A CA 1
ATOM 1241 C C . PRO A 1 191 ? 40.201 5.393 50.182 1.00 14.70 155 PRO A C 1
ATOM 1242 O O . PRO A 1 191 ? 40.748 4.484 49.579 1.00 17.10 155 PRO A O 1
ATOM 1246 N N . SER A 1 192 ? 39.988 6.591 49.661 1.00 14.95 156 SER A N 1
ATOM 1247 C CA . SER A 1 192 ? 40.434 6.890 48.322 1.00 14.16 156 SER A CA 1
ATOM 1248 C C . SER A 1 192 ? 41.965 6.770 48.246 1.00 13.78 156 SER A C 1
ATOM 1249 O O . SER A 1 192 ? 42.517 6.260 47.299 1.00 14.87 156 SER A O 1
ATOM 1252 N N . ARG A 1 193 ? 42.621 7.309 49.272 1.00 12.97 157 ARG A N 1
ATOM 1253 C CA . ARG A 1 193 ? 44.096 7.237 49.356 1.00 13.32 157 ARG A CA 1
ATOM 1254 C C . ARG A 1 193 ? 44.474 7.642 50.753 1.00 11.90 157 ARG A C 1
ATOM 1255 O O . ARG A 1 193 ? 43.663 8.156 51.516 1.00 12.58 157 ARG A O 1
ATOM 1263 N N . ILE A 1 194 ? 45.745 7.376 51.089 1.00 12.10 158 ILE A N 1
ATOM 1264 C CA . ILE A 1 194 ? 46.315 7.778 52.359 1.00 10.58 158 ILE A CA 1
ATOM 1265 C C . ILE A 1 194 ? 47.463 8.702 52.003 1.00 11.53 158 ILE A C 1
ATOM 1266 O O . ILE A 1 194 ? 48.272 8.353 51.126 1.00 12.21 158 ILE A O 1
ATOM 1271 N N . VAL A 1 195 ? 47.489 9.914 52.578 1.00 10.46 159 VAL A N 1
ATOM 1272 C CA . VAL A 1 195 ? 48.580 10.837 52.327 1.00 10.64 159 VAL A CA 1
ATOM 1273 C C . VAL A 1 195 ? 49.178 11.216 53.679 1.00 10.59 159 VAL A C 1
ATOM 1274 O O . VAL A 1 195 ? 48.432 11.656 54.592 1.00 11.05 159 VAL A O 1
ATOM 1278 N N . ILE A 1 196 ? 50.495 11.033 53.836 1.00 11.32 160 ILE A N 1
ATOM 1279 C CA . ILE A 1 196 ? 51.161 11.484 55.066 1.00 11.07 160 ILE A CA 1
ATOM 1280 C C . ILE A 1 196 ? 52.184 12.544 54.666 1.00 10.84 160 ILE A C 1
ATOM 1281 O O . ILE A 1 196 ? 52.992 12.335 53.754 1.00 10.27 160 ILE A O 1
ATOM 1286 N N . GLY A 1 197 ? 52.111 13.705 55.307 1.00 10.86 161 GLY A N 1
ATOM 1287 C CA . GLY A 1 197 ? 53.000 14.828 55.024 1.00 10.16 161 GLY A CA 1
ATOM 1288 C C . GLY A 1 197 ? 54.401 14.807 55.575 1.00 10.88 161 GLY A C 1
ATOM 1289 O O . GLY A 1 197 ? 54.911 15.851 56.029 1.00 11.87 161 GLY A O 1
ATOM 1290 N N . GLU A 1 198 ? 54.999 13.626 55.597 1.00 10.89 162 GLU A N 1
ATOM 1291 C CA . GLU A 1 198 ? 56.436 13.535 55.925 1.00 11.76 162 GLU A CA 1
ATOM 1292 C C . GLU A 1 198 ? 56.939 12.326 55.164 1.00 10.96 162 GLU A C 1
ATOM 1293 O O . GLU A 1 198 ? 56.252 11.350 54.983 1.00 12.36 162 GLU A O 1
ATOM 1299 N N . ARG A 1 199 ? 58.193 12.436 54.696 1.00 12.15 163 ARG A N 1
ATOM 1300 C CA . ARG A 1 199 ? 58.840 11.311 53.954 1.00 13.12 163 ARG A CA 1
ATOM 1301 C C . ARG A 1 199 ? 59.869 10.702 54.929 1.00 11.81 163 ARG A C 1
ATOM 1302 O O . ARG A 1 199 ? 60.974 11.272 55.156 1.00 15.18 163 ARG A O 1
ATOM 1310 N N . SER A 1 200 ? 59.456 9.636 55.581 1.00 11.85 164 SER A N 1
ATOM 1311 C CA . SER A 1 200 ? 60.270 8.996 56.620 1.00 12.53 164 SER A CA 1
ATOM 1312 C C . SER A 1 200 ? 59.680 7.675 57.011 1.00 13.95 164 SER A C 1
ATOM 1313 O O . SER A 1 200 ? 58.518 7.368 56.760 1.00 13.06 164 SER A O 1
ATOM 1316 N N . ALA A 1 201 ? 60.493 6.852 57.681 1.00 13.64 165 ALA A N 1
ATOM 1317 C CA . ALA A 1 201 ? 60.014 5.589 58.141 1.00 13.86 165 ALA A CA 1
ATOM 1318 C C . ALA A 1 201 ? 58.903 5.737 59.174 1.00 12.10 165 ALA A C 1
ATOM 1319 O O . ALA A 1 201 ? 57.971 4.961 59.148 1.00 13.59 165 ALA A O 1
ATOM 1321 N N . ARG A 1 202 ? 58.956 6.748 60.065 1.00 13.04 166 ARG A N 1
ATOM 1322 C CA . ARG A 1 202 ? 57.887 6.853 61.076 1.00 12.46 166 ARG A CA 1
ATOM 1323 C C . ARG A 1 202 ? 56.561 7.296 60.386 1.00 11.04 166 ARG A C 1
ATOM 1324 O O . ARG A 1 202 ? 55.486 6.897 60.849 1.00 12.59 166 ARG A O 1
ATOM 1332 N N . ALA A 1 203 ? 56.679 8.030 59.277 1.00 11.51 167 ALA A N 1
ATOM 1333 C CA . ALA A 1 203 ? 55.450 8.399 58.506 1.00 11.88 167 ALA A CA 1
ATOM 1334 C C . ALA A 1 203 ? 54.879 7.156 57.860 1.00 11.86 167 ALA A C 1
ATOM 1335 O O . ALA A 1 203 ? 53.642 6.932 57.867 1.00 12.21 167 ALA A O 1
ATOM 1337 N N . GLU A 1 204 ? 55.765 6.307 57.310 1.00 11.69 168 GLU A N 1
ATOM 1338 C CA . GLU A 1 204 ? 55.300 5.079 56.678 1.00 11.78 168 GLU A CA 1
ATOM 1339 C C . GLU A 1 204 ? 54.687 4.128 57.666 1.00 12.48 168 GLU A C 1
ATOM 1340 O O . GLU A 1 204 ? 53.712 3.469 57.360 1.00 13.74 168 GLU A O 1
ATOM 1346 N N . ARG A 1 205 ? 55.236 4.040 58.896 1.00 11.13 169 ARG A N 1
ATOM 1347 C CA . ARG A 1 205 ? 54.618 3.145 59.887 1.00 13.18 169 ARG A CA 1
ATOM 1348 C C . ARG A 1 205 ? 53.194 3.625 60.234 1.00 12.47 169 ARG A C 1
ATOM 1349 O O . ARG A 1 205 ? 52.333 2.827 60.527 1.00 13.80 169 ARG A O 1
ATOM 1357 N N . PHE A 1 206 ? 52.979 4.957 60.250 1.00 12.32 170 PHE A N 1
ATOM 1358 C CA . PHE A 1 206 ? 51.626 5.413 60.519 1.00 12.87 170 PHE A CA 1
ATOM 1359 C C . PHE A 1 206 ? 50.690 5.055 59.358 1.00 11.99 170 PHE A C 1
ATOM 1360 O O . PHE A 1 206 ? 49.582 4.561 59.590 1.00 12.20 170 PHE A O 1
ATOM 1368 N N . ALA A 1 207 ? 51.139 5.245 58.127 1.00 11.21 171 ALA A N 1
ATOM 1369 C CA . ALA A 1 207 ? 50.329 4.844 56.965 1.00 11.98 171 ALA A CA 1
ATOM 1370 C C . ALA A 1 207 ? 50.027 3.333 57.069 1.00 13.59 171 ALA A C 1
ATOM 1371 O O . ALA A 1 207 ? 48.925 2.877 56.730 1.00 13.81 171 ALA A O 1
ATOM 1373 N N . ASP A 1 208 ? 50.998 2.537 57.539 1.00 13.07 172 ASP A N 1
ATOM 1374 C CA . ASP A 1 208 ? 50.754 1.085 57.660 1.00 14.25 172 ASP A CA 1
ATOM 1375 C C . ASP A 1 208 ? 49.647 0.818 58.673 1.00 13.94 172 ASP A C 1
ATOM 1376 O O . ASP A 1 208 ? 48.887 -0.147 58.511 1.00 14.64 172 ASP A O 1
ATOM 1381 N N . LEU A 1 209 ? 49.520 1.607 59.741 1.00 13.00 173 LEU A N 1
ATOM 1382 C CA . LEU A 1 209 ? 48.445 1.414 60.702 1.00 13.09 173 LEU A CA 1
ATOM 1383 C C . LEU A 1 209 ? 47.107 1.589 59.984 1.00 13.27 173 LEU A C 1
ATOM 1384 O O . LEU A 1 209 ? 46.151 0.846 60.212 1.00 15.23 173 LEU A O 1
ATOM 1389 N N . LEU A 1 210 ? 47.038 2.615 59.136 1.00 12.35 174 LEU A N 1
ATOM 1390 C CA . LEU A 1 210 ? 45.788 2.903 58.430 1.00 13.83 174 LEU A CA 1
ATOM 1391 C C . LEU A 1 210 ? 45.449 1.819 57.435 1.00 13.74 174 LEU A C 1
ATOM 1392 O O . LEU A 1 210 ? 44.286 1.473 57.274 1.00 14.56 174 LEU A O 1
ATOM 1397 N N . LYS A 1 211 ? 46.462 1.240 56.779 1.00 13.13 175 LYS A N 1
ATOM 1398 C CA . LYS A 1 211 ? 46.206 0.154 55.812 1.00 13.29 175 LYS A CA 1
ATOM 1399 C C . LYS A 1 211 ? 45.825 -1.165 56.506 1.00 13.94 175 LYS A C 1
ATOM 1400 O O . LYS A 1 211 ? 44.962 -1.910 56.020 1.00 15.25 175 LYS A O 1
ATOM 1406 N N . GLU A 1 212 ? 46.439 -1.431 57.651 1.00 14.27 176 GLU A N 1
ATOM 1407 C CA . GLU A 1 212 ? 46.191 -2.670 58.398 1.00 15.54 176 GLU A CA 1
ATOM 1408 C C . GLU A 1 212 ? 44.752 -2.785 58.856 1.00 15.86 176 GLU A C 1
ATOM 1409 O O . GLU A 1 212 ? 44.165 -3.854 58.825 1.00 18.70 176 GLU A O 1
ATOM 1415 N N . GLY A 1 213 ? 44.191 -1.660 59.274 1.00 16.00 177 GLY A N 1
ATOM 1416 C CA . GLY A 1 213 ? 42.817 -1.661 59.746 1.00 17.03 177 GLY A CA 1
ATOM 1417 C C . GLY A 1 213 ?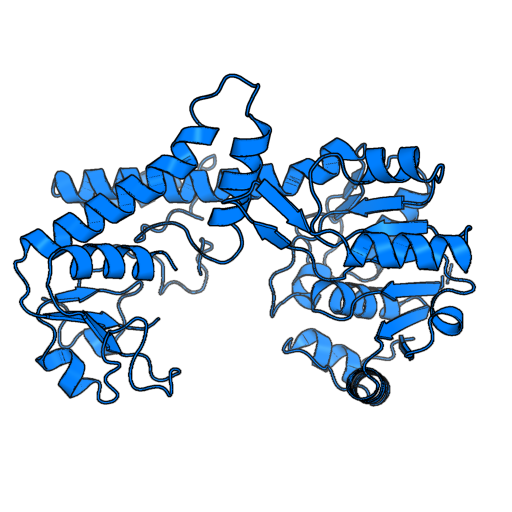 41.768 -1.640 58.646 1.00 15.42 177 GLY A C 1
ATOM 1418 O O . GLY A 1 213 ? 40.619 -2.009 58.890 1.00 15.29 177 GLY A O 1
ATOM 1419 N N . ALA A 1 214 ? 42.157 -1.187 57.457 1.00 15.95 178 ALA A N 1
ATOM 1420 C CA . ALA A 1 214 ? 41.205 -1.069 56.348 1.00 14.61 178 ALA A CA 1
ATOM 1421 C C . ALA A 1 214 ? 40.749 -2.390 55.782 1.00 16.11 178 ALA A C 1
ATOM 1422 O O . ALA A 1 214 ? 41.443 -3.406 55.923 1.00 17.69 178 ALA A O 1
ATOM 1424 N N . ILE A 1 215 ? 39.588 -2.353 55.133 1.00 16.37 179 ILE A N 1
ATOM 1425 C CA . ILE A 1 215 ? 39.037 -3.511 54.425 1.00 17.18 179 ILE A CA 1
ATOM 1426 C C . ILE A 1 215 ? 39.608 -3.439 53.000 1.00 17.13 179 ILE A C 1
ATOM 1427 O O . ILE A 1 215 ? 40.132 -4.404 52.512 1.00 19.82 179 ILE A O 1
ATOM 1432 N N . LYS A 1 216 ? 39.565 -2.268 52.352 1.00 15.78 180 LYS A N 1
ATOM 1433 C CA . LYS A 1 216 ? 40.129 -2.087 51.032 1.00 15.78 180 LYS A CA 1
ATOM 1434 C C . LYS A 1 216 ? 41.602 -2.465 51.037 1.00 16.86 180 LYS A C 1
ATOM 1435 O O . LYS A 1 216 ? 42.331 -2.091 51.980 1.00 17.13 180 LYS A O 1
ATOM 1441 N N . GLN A 1 217 ? 42.066 -3.151 50.001 1.00 17.27 181 GLN A N 1
ATOM 1442 C CA . GLN A 1 217 ? 43.446 -3.560 49.898 1.00 17.51 181 GLN A CA 1
ATOM 1443 C C . GLN A 1 217 ? 44.169 -2.702 48.866 1.00 17.91 181 GLN A C 1
ATOM 1444 O O . GLN A 1 217 ? 43.521 -2.038 48.039 1.00 19.68 181 GLN A O 1
ATOM 1450 N N . ASP A 1 218 ? 45.492 -2.749 48.908 1.00 17.83 182 ASP A N 1
ATOM 1451 C CA . ASP A 1 218 ? 46.374 -1.966 48.025 1.00 18.75 182 ASP A CA 1
ATOM 1452 C C . ASP A 1 218 ? 45.905 -0.511 47.886 1.00 17.84 182 ASP A C 1
ATOM 1453 O O . ASP A 1 218 ? 45.684 0.027 46.787 1.00 18.95 182 ASP A O 1
ATOM 1458 N N . ILE A 1 219 ? 45.777 0.149 49.024 1.00 16.17 183 ILE A N 1
ATOM 1459 C CA . ILE A 1 219 ? 45.308 1.539 49.034 1.00 15.12 183 ILE A CA 1
ATOM 1460 C C . ILE A 1 219 ? 46.426 2.465 48.546 1.00 13.92 183 ILE A C 1
ATOM 1461 O O . ILE A 1 219 ? 47.589 2.355 48.999 1.00 14.72 183 ILE A O 1
ATOM 1466 N N . PRO A 1 220 ? 46.136 3.380 47.605 1.00 13.50 184 PRO A N 1
ATOM 1467 C CA . PRO A 1 220 ? 47.162 4.309 47.103 1.00 13.45 184 PRO A CA 1
ATOM 1468 C C . PRO A 1 220 ? 47.688 5.103 48.295 1.00 12.29 184 PRO A C 1
ATOM 1469 O O . PRO A 1 220 ? 46.942 5.683 49.099 1.00 13.04 184 PRO A O 1
ATOM 1473 N N . THR A 1 221 ? 49.012 5.141 48.393 1.00 12.71 185 THR A N 1
ATOM 1474 C CA . THR A 1 221 ? 49.663 5.776 49.515 1.00 13.10 185 THR A CA 1
ATOM 1475 C C . THR A 1 221 ? 50.708 6.775 49.009 1.00 14.26 185 THR A C 1
ATOM 1476 O O . THR A 1 221 ? 51.574 6.450 48.181 1.00 16.36 185 THR A O 1
ATOM 1480 N N . LEU A 1 222 ? 50.671 7.995 49.526 1.00 12.03 186 LEU A N 1
ATOM 1481 C CA . LEU A 1 222 ? 51.584 9.030 49.077 1.00 12.15 186 LEU A CA 1
ATOM 1482 C C . LEU A 1 222 ? 52.237 9.717 50.266 1.00 11.60 186 LEU A C 1
ATOM 1483 O O . LEU A 1 222 ? 51.565 10.097 51.238 1.00 12.20 186 LEU A O 1
ATOM 1488 N N . PHE A 1 223 ? 53.559 9.857 50.195 1.00 11.35 187 PHE A N 1
ATOM 1489 C CA . PHE A 1 223 ? 54.299 10.558 51.229 1.00 11.78 187 PHE A CA 1
ATOM 1490 C C . PHE A 1 223 ? 54.813 11.834 50.598 1.00 11.29 187 PHE A C 1
ATOM 1491 O O . PHE A 1 223 ? 55.443 11.840 49.514 1.00 13.43 187 PHE A O 1
ATOM 1499 N N . THR A 1 224 ? 54.499 12.967 51.236 1.00 10.39 188 THR A N 1
ATOM 1500 C CA . THR A 1 224 ? 54.924 14.264 50.724 1.00 11.63 188 THR A CA 1
ATOM 1501 C C . THR A 1 224 ? 55.646 15.061 51.797 1.00 11.96 188 THR A C 1
ATOM 1502 O O . THR A 1 224 ? 55.713 14.608 52.938 1.00 12.20 188 THR A O 1
ATOM 1506 N N . ASP A 1 225 ? 56.147 16.248 51.426 1.00 12.37 189 ASP A N 1
ATOM 1507 C CA . ASP A 1 225 ? 56.625 17.145 52.459 1.00 11.72 189 ASP A CA 1
ATOM 1508 C C . ASP A 1 225 ? 55.424 17.863 53.118 1.00 12.66 189 ASP A C 1
ATOM 1509 O O . ASP A 1 225 ? 54.259 17.741 52.658 1.00 12.08 189 ASP A O 1
ATOM 1514 N N . SER A 1 226 ? 55.636 18.656 54.154 1.00 11.51 190 SER A N 1
ATOM 1515 C CA . SER A 1 226 ? 54.519 19.110 54.965 1.00 11.40 190 SER A CA 1
ATOM 1516 C C . SER A 1 226 ? 53.541 20.082 54.338 1.00 10.90 190 SER A C 1
ATOM 1517 O O . SER A 1 226 ? 52.332 19.807 54.327 1.00 11.46 190 SER A O 1
ATOM 1520 N N . THR A 1 227 ? 54.060 21.176 53.799 1.00 11.66 191 THR A N 1
ATOM 1521 C CA . THR A 1 227 ? 53.200 22.232 53.270 1.00 10.06 191 THR A CA 1
ATOM 1522 C C . THR A 1 227 ? 52.448 21.686 52.054 1.00 11.48 191 THR A C 1
ATOM 1523 O O . THR A 1 227 ? 51.250 21.979 51.912 1.00 11.73 191 THR A O 1
ATOM 1527 N N . GLU A 1 228 ? 53.088 20.854 51.243 1.00 10.41 192 GLU A N 1
ATOM 1528 C CA . GLU A 1 228 ? 52.396 20.232 50.088 1.00 10.58 192 GLU A CA 1
ATOM 1529 C C . GLU A 1 228 ? 51.223 19.398 50.582 1.00 11.01 192 GLU A C 1
ATOM 1530 O O . GLU A 1 228 ? 50.128 19.494 49.966 1.00 11.59 192 GLU A O 1
ATOM 1536 N N . ALA A 1 229 ? 51.347 18.618 51.633 1.00 9.73 193 ALA A N 1
ATOM 1537 C CA . ALA A 1 229 ? 50.225 17.841 52.097 1.00 10.35 193 ALA A CA 1
ATOM 1538 C C . ALA A 1 229 ? 49.078 18.702 52.543 1.00 11.38 193 ALA A C 1
ATOM 1539 O O . ALA A 1 229 ? 47.892 18.370 52.302 1.00 11.81 193 ALA A O 1
ATOM 1541 N N . GLU A 1 230 ? 49.399 19.822 53.230 1.00 10.28 194 GLU A N 1
ATOM 1542 C CA . GLU A 1 230 ? 48.377 20.736 53.704 1.00 10.77 194 GLU A CA 1
ATOM 1543 C C . GLU A 1 230 ? 47.627 21.416 52.564 1.00 12.24 194 GLU A C 1
ATOM 1544 O O . GLU A 1 230 ? 46.498 21.886 52.824 1.00 14.95 194 GLU A O 1
ATOM 1550 N N . ALA A 1 231 ? 48.209 21.494 51.366 1.00 10.83 195 ALA A N 1
ATOM 1551 C CA . ALA A 1 231 ? 47.543 22.168 50.243 1.00 11.40 195 ALA A CA 1
ATOM 1552 C C . ALA A 1 231 ? 46.645 21.210 49.486 1.00 12.08 195 ALA A C 1
ATOM 1553 O O . ALA A 1 231 ? 45.792 21.671 48.705 1.00 12.63 195 ALA A O 1
ATOM 1555 N N . ILE A 1 232 ? 46.765 19.904 49.668 1.00 11.58 196 ILE A N 1
ATOM 1556 C CA . ILE A 1 232 ? 45.965 18.965 48.841 1.00 11.13 196 ILE A CA 1
ATOM 1557 C C . ILE A 1 232 ? 44.473 19.137 48.944 1.00 12.10 196 ILE A C 1
ATOM 1558 O O . ILE A 1 232 ? 43.834 19.265 47.883 1.00 11.97 196 ILE A O 1
ATOM 1563 N N . LYS A 1 233 ? 43.873 19.144 50.134 1.00 11.68 197 LYS A N 1
ATOM 1564 C CA . LYS A 1 233 ? 42.414 19.267 50.171 1.00 13.21 197 LYS A CA 1
ATOM 1565 C C . LYS A 1 233 ? 41.917 20.561 49.634 1.00 11.93 197 LYS A C 1
ATOM 1566 O O . LYS A 1 233 ? 40.847 20.591 49.010 1.00 13.08 197 LYS A O 1
ATOM 1572 N N . LEU A 1 234 ? 42.620 21.682 49.828 1.00 11.86 198 LEU A N 1
ATOM 1573 C CA . LEU A 1 234 ? 42.140 22.940 49.258 1.00 11.87 198 LEU A CA 1
ATOM 1574 C C . LEU A 1 234 ? 42.113 22.798 47.751 1.00 11.36 198 LEU A C 1
ATOM 1575 O O . LEU A 1 234 ? 41.159 23.256 47.126 1.00 11.91 198 LEU A O 1
ATOM 1580 N N . PHE A 1 235 ? 43.173 22.281 47.129 1.00 10.34 199 PHE A N 1
ATOM 1581 C CA . PHE A 1 235 ? 43.158 22.144 45.673 1.00 9.62 199 PHE A CA 1
ATOM 1582 C C . PHE A 1 235 ? 42.182 21.110 45.190 1.00 10.02 199 PHE A C 1
ATOM 1583 O O . PHE A 1 235 ? 41.585 21.321 44.124 1.00 10.78 199 PHE A O 1
ATOM 1591 N N . ALA A 1 236 ? 41.958 20.036 45.938 1.00 10.07 200 ALA A N 1
ATOM 1592 C CA . ALA A 1 236 ? 40.986 19.053 45.487 1.00 10.72 200 ALA A CA 1
ATOM 1593 C C . ALA A 1 236 ? 39.567 19.606 45.631 1.00 12.17 200 ALA A C 1
ATOM 1594 O O . ALA A 1 236 ? 38.752 19.485 44.686 1.00 12.08 200 ALA A O 1
ATOM 1596 N N . ASN A 1 237 ? 39.255 20.208 46.757 1.00 11.65 201 ASN A N 1
ATOM 1597 C CA . ASN A 1 237 ? 37.900 20.740 46.958 1.00 11.82 201 ASN A CA 1
ATOM 1598 C C . ASN A 1 237 ? 37.636 21.896 46.028 1.00 11.61 201 ASN A C 1
ATOM 1599 O O . ASN A 1 237 ? 36.483 22.084 45.543 1.00 12.55 201 ASN A O 1
ATOM 1604 N N . THR A 1 238 ? 38.633 22.721 45.736 1.00 11.35 202 THR A N 1
ATOM 1605 C CA . THR A 1 238 ? 38.418 23.848 44.815 1.00 11.77 202 THR A CA 1
ATOM 1606 C C . THR A 1 238 ? 38.199 23.306 43.402 1.00 11.70 202 THR A C 1
ATOM 1607 O O . THR A 1 238 ? 37.403 23.896 42.648 1.00 11.69 202 THR A O 1
ATOM 1611 N N . TYR A 1 239 ? 38.864 22.227 43.023 1.00 11.10 203 TYR A N 1
ATOM 1612 C CA . TYR A 1 239 ? 38.569 21.643 41.704 1.00 10.46 203 TYR A CA 1
ATOM 1613 C C . TYR A 1 239 ? 37.123 21.139 41.689 1.00 11.63 203 TYR A C 1
ATOM 1614 O O . TYR A 1 239 ? 36.430 21.330 40.645 1.00 12.01 203 TYR A O 1
ATOM 1623 N N . LEU A 1 240 ? 36.647 20.498 42.764 1.00 10.69 204 LEU A N 1
ATOM 1624 C CA . LEU A 1 240 ? 35.260 20.032 42.723 1.00 11.54 204 LEU A CA 1
ATOM 1625 C C . LEU A 1 240 ? 34.322 21.210 42.629 1.00 12.09 204 LEU A C 1
ATOM 1626 O O . LEU A 1 240 ? 33.300 21.141 41.883 1.00 11.44 204 LEU A O 1
ATOM 1631 N N . ALA A 1 241 ? 34.616 22.315 43.315 1.00 10.99 205 ALA A N 1
ATOM 1632 C CA . ALA A 1 241 ? 33.751 23.503 43.189 1.00 10.96 205 ALA A CA 1
ATOM 1633 C C . ALA A 1 241 ? 33.816 24.031 41.791 1.00 11.83 205 ALA A C 1
ATOM 1634 O O . ALA A 1 241 ? 32.814 24.519 41.249 1.00 12.82 205 ALA A O 1
ATOM 1636 N N . LEU A 1 242 ? 34.985 24.015 41.188 1.00 11.15 206 LEU A N 1
ATOM 1637 C CA . LEU A 1 242 ? 35.155 24.462 39.798 1.00 11.89 206 LEU A CA 1
ATOM 1638 C C . LEU A 1 242 ? 34.286 23.641 38.870 1.00 12.47 206 LEU A C 1
ATOM 1639 O O . LEU A 1 242 ? 33.629 24.206 37.948 1.00 12.82 206 LEU A O 1
ATOM 1644 N N . ARG A 1 243 ? 34.246 22.347 39.082 1.00 12.26 207 ARG A N 1
ATOM 1645 C CA . ARG A 1 243 ? 33.441 21.486 38.225 1.00 12.07 207 ARG A CA 1
ATOM 1646 C C . ARG A 1 243 ? 31.964 21.816 38.430 1.00 11.47 207 ARG A C 1
ATOM 1647 O O . ARG A 1 243 ? 31.214 21.907 37.407 1.00 12.09 207 ARG A O 1
ATOM 1655 N N . VAL A 1 244 ? 31.504 22.001 39.662 1.00 11.58 208 VAL A N 1
ATOM 1656 C CA . VAL A 1 244 ? 30.097 22.347 39.869 1.00 12.12 208 VAL A CA 1
ATOM 1657 C C . VAL A 1 244 ? 29.837 23.675 39.181 1.00 11.03 208 VAL A C 1
ATOM 1658 O O . VAL A 1 244 ? 28.800 23.832 38.479 1.00 12.09 208 VAL A O 1
ATOM 1662 N N . ALA A 1 245 ? 30.728 24.652 39.347 1.00 10.61 209 ALA A N 1
ATOM 1663 C CA . ALA A 1 245 ? 30.525 25.953 38.730 1.00 10.52 209 ALA A CA 1
ATOM 1664 C C . ALA A 1 245 ? 30.500 25.872 37.201 1.00 10.22 209 ALA A C 1
ATOM 1665 O O . ALA A 1 245 ? 29.724 26.582 36.553 1.00 10.72 209 ALA A O 1
ATOM 1667 N N . TYR A 1 246 ? 31.362 25.033 36.609 1.00 10.06 210 TYR A N 1
ATOM 1668 C CA . TYR A 1 246 ? 31.393 24.924 35.170 1.00 10.58 210 TYR A CA 1
ATOM 1669 C C . TYR A 1 246 ? 30.120 24.294 34.633 1.00 10.19 210 TYR A C 1
ATOM 1670 O O . TYR A 1 246 ? 29.557 24.838 33.676 1.00 10.37 210 TYR A O 1
ATOM 1679 N N . PHE A 1 247 ? 29.681 23.179 35.220 1.00 10.51 211 PHE A N 1
ATOM 1680 C CA . PHE A 1 247 ? 28.446 22.588 34.726 1.00 9.72 211 PHE A CA 1
ATOM 1681 C C . PHE A 1 247 ? 27.278 23.499 35.016 1.00 10.88 211 PHE A C 1
ATOM 1682 O O . PHE A 1 247 ? 26.302 23.469 34.234 1.00 11.10 211 PHE A O 1
ATOM 1690 N N . ASN A 1 248 ? 27.352 24.340 36.057 1.00 10.27 212 ASN A N 1
ATOM 1691 C CA . ASN A 1 248 ? 26.253 25.292 36.277 1.00 9.73 212 ASN A CA 1
ATOM 1692 C C . ASN A 1 248 ? 26.289 26.377 35.205 1.00 10.94 212 ASN A C 1
ATOM 1693 O O . ASN A 1 248 ? 25.209 26.884 34.814 1.00 11.43 212 ASN A O 1
ATOM 1698 N N . GLU A 1 249 ? 27.457 26.809 34.716 1.00 10.89 213 GLU A N 1
ATOM 1699 C CA . GLU A 1 249 ? 27.470 27.799 33.628 1.00 11.71 213 GLU A CA 1
ATOM 1700 C C . GLU A 1 249 ? 26.966 27.149 32.330 1.00 10.63 213 GLU A C 1
ATOM 1701 O O . GLU A 1 249 ? 26.325 27.819 31.515 1.00 12.01 213 GLU A O 1
ATOM 1707 N N . LEU A 1 250 ? 27.305 25.885 32.089 1.00 10.44 214 LEU A N 1
ATOM 1708 C CA . LEU A 1 250 ? 26.735 25.164 30.940 1.00 10.33 214 LEU A CA 1
ATOM 1709 C C . LEU A 1 250 ? 25.203 25.204 31.090 1.00 11.54 214 LEU A C 1
ATOM 1710 O O . LEU A 1 250 ? 24.520 25.534 30.097 1.00 11.19 214 LEU A O 1
ATOM 1715 N N . ASP A 1 251 ? 24.686 24.951 32.295 1.00 10.89 215 ASP A N 1
ATOM 1716 C CA . ASP A 1 251 ? 23.238 24.932 32.496 1.00 11.24 215 ASP A CA 1
ATOM 1717 C C . ASP A 1 251 ? 22.640 26.329 32.316 1.00 12.80 215 ASP A C 1
ATOM 1718 O O . ASP A 1 251 ? 21.537 26.433 31.759 1.00 12.01 215 ASP A O 1
ATOM 1723 N N . SER A 1 252 ? 23.325 27.397 32.764 1.00 11.68 216 SER A N 1
ATOM 1724 C CA . SER A 1 252 ? 22.810 28.775 32.537 1.00 11.87 216 SER A CA 1
ATOM 1725 C C . SER A 1 252 ? 22.648 28.992 31.010 1.00 12.54 216 SER A C 1
ATOM 1726 O O . SER A 1 252 ? 21.611 29.551 30.557 1.00 13.11 216 SER A O 1
ATOM 1729 N N . TYR A 1 253 ? 23.668 28.611 30.224 1.00 11.36 217 TYR A N 1
ATOM 1730 C CA . TYR A 1 253 ? 23.593 28.708 28.784 1.00 11.32 217 TYR A CA 1
ATOM 1731 C C . TYR A 1 253 ? 22.438 27.877 28.240 1.00 12.18 217 TYR A C 1
ATOM 1732 O O . TYR A 1 253 ? 21.685 28.413 27.418 1.00 13.12 217 TYR A O 1
ATOM 1741 N N . ALA A 1 254 ? 22.274 26.635 28.659 1.00 11.76 218 ALA A N 1
ATOM 1742 C CA . ALA A 1 254 ? 21.198 25.814 28.129 1.00 11.40 218 ALA A CA 1
ATOM 1743 C C . ALA A 1 254 ? 19.857 26.450 28.436 1.00 12.40 218 ALA A C 1
ATOM 1744 O O . ALA A 1 254 ? 18.990 26.515 27.535 1.00 13.13 218 ALA A O 1
ATOM 1746 N N . GLU A 1 255 ? 19.637 26.945 29.636 1.00 13.03 219 GLU A N 1
ATOM 1747 C CA . GLU A 1 255 ? 18.347 27.591 29.938 1.00 13.63 219 GLU A CA 1
ATOM 1748 C C . GLU A 1 255 ? 18.167 28.834 29.092 1.00 13.91 219 GLU A C 1
ATOM 1749 O O . GLU A 1 255 ? 17.076 29.038 28.488 1.00 16.09 219 GLU A O 1
ATOM 1755 N N . SER A 1 256 ? 19.193 29.643 28.972 1.00 13.97 220 SER A N 1
ATOM 1756 C CA . SER A 1 256 ? 19.101 30.876 28.184 1.00 14.24 220 SER A CA 1
ATOM 1757 C C . SER A 1 256 ? 18.783 30.610 26.721 1.00 14.84 220 SER A C 1
ATOM 1758 O O . SER A 1 256 ? 18.039 31.381 26.085 1.00 16.88 220 SER A O 1
ATOM 1761 N N . GLN A 1 257 ? 19.286 29.516 26.185 1.00 13.89 221 GLN A N 1
ATOM 1762 C CA . GLN A 1 257 ? 19.179 29.215 24.765 1.00 14.43 221 GLN A CA 1
ATOM 1763 C C . GLN A 1 257 ? 18.079 28.252 24.458 1.00 14.27 221 GLN A C 1
ATOM 1764 O O . GLN A 1 257 ? 17.953 27.820 23.281 1.00 16.26 221 GLN A O 1
ATOM 1770 N N . GLY A 1 258 ? 17.283 27.884 25.469 1.00 13.30 222 GLY A N 1
ATOM 1771 C CA . GLY A 1 258 ? 16.197 26.943 25.234 1.00 13.27 222 GLY A CA 1
ATOM 1772 C C . GLY A 1 258 ? 16.619 25.542 24.861 1.00 14.36 222 GLY A C 1
ATOM 1773 O O . GLY A 1 258 ? 15.884 24.817 24.176 1.00 16.37 222 GLY A O 1
ATOM 1774 N N . LEU A 1 259 ? 17.800 25.119 25.348 1.00 12.58 223 LEU A N 1
ATOM 1775 C CA . LEU A 1 259 ? 18.303 23.797 25.038 1.00 12.30 223 LEU A CA 1
ATOM 1776 C C . LEU A 1 259 ? 18.128 22.836 26.203 1.00 12.14 223 LEU A C 1
ATOM 1777 O O . LEU A 1 259 ? 17.912 23.254 27.345 1.00 14.50 223 LEU A O 1
ATOM 1782 N N . ASN A 1 260 ? 18.260 21.550 25.904 1.00 12.20 224 ASN A N 1
ATOM 1783 C CA . ASN A 1 260 ? 18.136 20.488 26.901 1.00 12.13 224 ASN A CA 1
ATOM 1784 C C . ASN A 1 260 ? 19.524 20.244 27.555 1.00 12.38 224 ASN A C 1
ATOM 1785 O O . ASN A 1 260 ? 20.436 19.666 26.922 1.00 12.47 224 ASN A O 1
ATOM 1790 N N . SER A 1 261 ? 19.646 20.681 28.804 1.00 12.82 225 SER A N 1
ATOM 1791 C CA . SER A 1 261 ? 20.909 20.573 29.523 1.00 12.45 225 SER A CA 1
ATOM 1792 C C . SER A 1 261 ? 21.368 19.151 29.660 1.00 12.95 225 SER A C 1
ATOM 1793 O O . SER A 1 261 ? 22.554 18.856 29.485 1.00 13.13 225 SER A O 1
ATOM 1796 N N . LYS A 1 262 ? 20.463 18.246 29.943 1.00 11.60 226 LYS A N 1
ATOM 1797 C CA . LYS A 1 262 ? 20.846 16.845 30.147 1.00 11.93 226 LYS A CA 1
ATOM 1798 C C . LYS A 1 262 ? 21.467 16.250 28.871 1.00 12.37 226 LYS A C 1
ATOM 1799 O O . LYS A 1 262 ? 22.419 15.477 28.937 1.00 12.80 226 LYS A O 1
ATOM 1805 N N . GLN A 1 263 ? 20.908 16.551 27.693 1.00 11.99 227 GLN A N 1
ATOM 1806 C CA . GLN A 1 263 ? 21.486 16.029 26.441 1.00 11.89 227 GLN A CA 1
ATOM 1807 C C . GLN A 1 263 ? 22.904 16.496 26.294 1.00 10.17 227 GLN A C 1
ATOM 1808 O O . GLN A 1 263 ? 23.776 15.689 25.945 1.00 12.18 227 GLN A O 1
ATOM 1814 N N . ILE A 1 264 ? 23.147 17.754 26.596 1.00 10.45 228 ILE A N 1
ATOM 1815 C CA . ILE A 1 264 ? 24.518 18.264 26.416 1.00 11.00 228 ILE A CA 1
ATOM 1816 C C . ILE A 1 264 ? 25.431 17.648 27.478 1.00 11.49 228 ILE A C 1
ATOM 1817 O O . ILE A 1 264 ? 26.530 17.164 27.120 1.00 11.70 228 ILE A O 1
ATOM 1822 N N . ILE A 1 265 ? 24.997 17.663 28.729 1.00 11.30 229 ILE A N 1
ATOM 1823 C CA . ILE A 1 265 ? 25.875 17.131 29.787 1.00 11.28 229 ILE A CA 1
ATOM 1824 C C . ILE A 1 265 ? 26.169 15.650 29.615 1.00 11.84 229 ILE A C 1
ATOM 1825 O O . ILE A 1 265 ? 27.316 15.187 29.767 1.00 12.33 229 ILE A O 1
ATOM 1830 N N . GLU A 1 266 ? 25.180 14.851 29.220 1.00 11.38 230 GLU A N 1
ATOM 1831 C CA . GLU A 1 266 ? 25.436 13.428 28.999 1.00 12.00 230 GLU A CA 1
ATOM 1832 C C . GLU A 1 266 ? 26.442 13.243 27.884 1.00 11.91 230 GLU A C 1
ATOM 1833 O O . GLU A 1 266 ? 27.371 12.425 27.978 1.00 12.24 230 GLU A O 1
ATOM 1839 N N . GLY A 1 267 ? 26.340 14.011 26.787 1.00 11.54 231 GLY A N 1
ATOM 1840 C CA . GLY A 1 267 ? 27.294 13.848 25.707 1.00 11.11 231 GLY A CA 1
ATOM 1841 C C . GLY A 1 267 ? 28.703 14.268 26.060 1.00 10.28 231 GLY A C 1
ATOM 1842 O O . GLY A 1 267 ? 29.646 13.615 25.638 1.00 11.62 231 GLY A O 1
ATOM 1843 N N . VAL A 1 268 ? 28.803 15.349 26.844 1.00 10.67 232 VAL A N 1
ATOM 1844 C CA . VAL A 1 268 ? 30.103 15.839 27.293 1.00 11.12 232 VAL A CA 1
ATOM 1845 C C . VAL A 1 268 ? 30.747 14.809 28.228 1.00 10.54 232 VAL A C 1
ATOM 1846 O O . VAL A 1 268 ? 31.930 14.475 28.052 1.00 11.42 232 VAL A O 1
ATOM 1850 N N . CYS A 1 269 ? 29.976 14.313 29.178 1.00 10.35 233 CYS A N 1
ATOM 1851 C CA . CYS A 1 269 ? 30.545 13.471 30.249 1.00 10.91 233 CYS A CA 1
ATOM 1852 C C . CYS A 1 269 ? 30.857 12.059 29.832 1.00 12.03 233 CYS A C 1
ATOM 1853 O O . CYS A 1 269 ? 31.446 11.315 30.610 1.00 13.05 233 CYS A O 1
ATOM 1856 N N . LEU A 1 270 ? 30.411 11.662 28.640 1.00 11.19 234 LEU A N 1
ATOM 1857 C CA . LEU A 1 270 ? 30.801 10.368 28.060 1.00 12.52 234 LEU A CA 1
ATOM 1858 C C . LEU A 1 270 ? 32.279 10.422 27.611 1.00 12.49 234 LEU A C 1
ATOM 1859 O O . LEU A 1 270 ? 32.812 9.383 27.199 1.00 15.09 234 LEU A O 1
ATOM 1864 N N . ASP A 1 271 ? 32.943 11.589 27.592 1.00 12.29 235 ASP A N 1
ATOM 1865 C CA . ASP A 1 271 ? 34.421 11.625 27.374 1.00 13.40 235 ASP A CA 1
ATOM 1866 C C . ASP A 1 271 ? 34.999 11.020 28.682 1.00 14.17 235 ASP A C 1
ATOM 1867 O O . ASP A 1 271 ? 34.688 11.503 29.765 1.00 13.46 235 ASP A O 1
ATOM 1872 N N . PRO A 1 272 ? 35.821 9.953 28.586 1.00 14.17 236 PRO A N 1
ATOM 1873 C CA . PRO A 1 272 ? 36.361 9.352 29.806 1.00 15.84 236 PRO A CA 1
ATOM 1874 C C . PRO A 1 272 ? 37.279 10.239 30.610 1.00 15.71 236 PRO A C 1
ATOM 1875 O O . PRO A 1 272 ? 37.507 9.939 31.780 1.00 17.93 236 PRO A O 1
ATOM 1879 N N . ARG A 1 273 ? 37.770 11.316 30.020 1.00 14.68 237 ARG A N 1
ATOM 1880 C CA . ARG A 1 273 ? 38.637 12.268 30.716 1.00 15.05 237 ARG A CA 1
ATOM 1881 C C . ARG A 1 273 ? 37.770 13.305 31.425 1.00 14.59 237 ARG A C 1
ATOM 1882 O O . ARG A 1 273 ? 38.287 14.231 32.058 1.00 14.87 237 ARG A O 1
ATOM 1890 N N . ILE A 1 274 ? 36.448 13.215 31.281 1.00 12.00 238 ILE A N 1
ATOM 1891 C CA . ILE A 1 274 ? 35.538 14.167 31.937 1.00 11.49 238 ILE A CA 1
ATOM 1892 C C . ILE A 1 274 ? 34.680 13.404 32.957 1.00 12.87 238 ILE A C 1
ATOM 1893 O O . ILE A 1 274 ? 34.731 13.709 34.176 1.00 13.26 238 ILE A O 1
ATOM 1898 N N . GLY A 1 275 ? 33.926 12.402 32.523 1.00 12.16 239 GLY A N 1
ATOM 1899 C CA . GLY A 1 275 ? 33.221 11.521 33.454 1.00 12.87 239 GLY A CA 1
ATOM 1900 C C . GLY A 1 275 ? 31.873 11.987 33.917 1.00 13.16 239 GLY A C 1
ATOM 1901 O O . GLY A 1 275 ? 31.593 13.162 34.006 1.00 13.09 239 GLY A O 1
ATOM 1902 N N . ASN A 1 276 ? 31.058 10.983 34.233 1.00 14.43 240 ASN A N 1
ATOM 1903 C CA . ASN A 1 276 ? 29.690 11.203 34.704 1.00 15.29 240 ASN A CA 1
ATOM 1904 C C . ASN A 1 276 ? 29.621 11.282 36.215 1.00 16.33 240 ASN A C 1
ATOM 1905 O O . ASN A 1 276 ? 29.121 10.383 36.877 1.00 20.32 240 ASN A O 1
ATOM 1910 N N . HIS A 1 277 ? 30.175 12.340 36.758 1.00 15.59 241 HIS A N 1
ATOM 1911 C CA . HIS A 1 277 ? 30.138 12.601 38.202 1.00 15.46 241 HIS A CA 1
ATOM 1912 C C . HIS A 1 277 ? 30.258 14.113 38.363 1.00 14.71 241 HIS A C 1
ATOM 1913 O O . HIS A 1 277 ? 30.756 14.797 37.460 1.00 13.71 241 HIS A O 1
ATOM 1920 N N . TYR A 1 278 ? 29.823 14.651 39.507 1.00 14.39 242 TYR A N 1
ATOM 1921 C CA . TYR A 1 278 ? 29.945 16.074 39.782 1.00 14.12 242 TYR A CA 1
ATOM 1922 C C . TYR A 1 278 ? 29.622 16.927 38.559 1.00 13.59 242 TYR A C 1
ATOM 1923 O O . TYR A 1 278 ? 30.361 17.827 38.172 1.00 15.35 242 TYR A O 1
ATOM 1932 N N . ASN A 1 279 ? 28.437 16.631 38.012 1.00 13.26 243 ASN A N 1
ATOM 1933 C CA . ASN A 1 279 ? 27.993 17.309 36.780 1.00 12.23 243 ASN A CA 1
ATOM 1934 C C . ASN A 1 279 ? 26.494 17.552 36.882 1.00 12.69 243 ASN A C 1
ATOM 1935 O O . ASN A 1 279 ? 25.790 17.556 35.851 1.00 14.37 243 ASN A O 1
ATOM 1940 N N . ASN A 1 280 ? 26.008 17.745 38.094 1.00 13.18 244 ASN A N 1
ATOM 1941 C CA . ASN A 1 280 ? 24.587 17.951 38.352 1.00 12.05 244 ASN A CA 1
ATOM 1942 C C . ASN A 1 280 ? 24.278 19.425 38.513 1.00 13.74 244 ASN A C 1
ATOM 1943 O O . ASN A 1 280 ? 24.705 20.058 39.466 1.00 13.84 244 ASN A O 1
ATOM 1948 N N . PRO A 1 281 ? 23.547 20.041 37.583 1.00 11.51 245 PRO A N 1
ATOM 1949 C CA . PRO A 1 281 ? 23.239 21.477 37.741 1.00 11.74 245 PRO A CA 1
ATOM 1950 C C . PRO A 1 281 ? 22.509 21.734 39.043 1.00 13.02 245 PRO A C 1
ATOM 1951 O O . PRO A 1 281 ? 21.676 20.923 39.483 1.00 13.19 245 PRO A O 1
ATOM 1955 N N . SER A 1 282 ? 22.777 22.922 39.589 1.00 12.21 246 SER A N 1
ATOM 1956 C CA . SER A 1 282 ? 22.217 23.301 40.875 1.00 11.32 246 SER A CA 1
ATOM 1957 C C . SER A 1 282 ? 22.113 24.800 40.976 1.00 11.08 246 SER A C 1
ATOM 1958 O O . SER A 1 282 ? 22.434 25.522 40.034 1.00 11.88 246 SER A O 1
ATOM 1961 N N . PHE A 1 283 ? 21.687 25.271 42.159 1.00 12.24 247 PHE A N 1
ATOM 1962 C CA . PHE A 1 283 ? 21.609 26.700 42.371 1.00 13.30 247 PHE A CA 1
ATOM 1963 C C . PHE A 1 283 ? 22.960 27.301 42.805 1.00 13.66 247 PHE A C 1
ATOM 1964 O O . PHE A 1 283 ? 23.069 28.506 42.999 1.00 15.25 247 PHE A O 1
ATOM 1972 N N . GLY A 1 284 ? 23.976 26.445 42.898 1.00 12.39 248 GLY A N 1
ATOM 1973 C CA . GLY A 1 284 ? 25.324 26.851 43.295 1.00 13.20 248 GLY A CA 1
ATOM 1974 C C . GLY A 1 284 ? 25.950 25.811 44.187 1.00 13.00 248 GLY A C 1
ATOM 1975 O O . GLY A 1 284 ? 25.257 25.030 44.858 1.00 14.85 248 GLY A O 1
ATOM 1976 N N . TYR A 1 285 ? 27.296 25.750 44.182 1.00 13.93 249 TYR A N 1
ATOM 1977 C CA . TYR A 1 285 ? 27.875 24.802 45.149 1.00 14.47 249 TYR A CA 1
ATOM 1978 C C . TYR A 1 285 ? 27.676 25.357 46.568 1.00 16.49 249 TYR A C 1
ATOM 1979 O O . TYR A 1 285 ? 27.537 26.537 46.752 1.00 16.05 249 TYR A O 1
ATOM 1988 N N . GLY A 1 286 ? 27.634 24.483 47.572 1.00 19.87 250 GLY A N 1
ATOM 1989 C CA . GLY A 1 286 ? 27.399 24.959 48.933 1.00 21.50 250 GLY A CA 1
ATOM 1990 C C . GLY A 1 286 ? 27.965 24.008 49.974 1.00 22.81 250 GLY A C 1
ATOM 1991 O O . GLY A 1 286 ? 28.919 23.304 49.700 1.00 23.36 250 GLY A O 1
ATOM 1992 N N . GLY A 1 287 ? 27.350 23.980 51.153 1.00 24.74 251 GLY A N 1
ATOM 1993 C CA . GLY A 1 287 ? 27.884 23.095 52.188 1.00 26.55 251 GLY A CA 1
ATOM 1994 C C . GLY A 1 287 ? 28.839 23.839 53.087 1.00 27.42 251 GLY A C 1
ATOM 1995 O O . GLY A 1 287 ? 29.045 25.046 52.962 1.00 26.85 251 GLY A O 1
ATOM 1996 N N . TYR A 1 288 ? 29.449 23.089 53.998 1.00 29.35 252 TYR A N 1
ATOM 1997 C CA . TYR A 1 288 ? 30.357 23.677 54.974 1.00 30.67 252 TYR A CA 1
ATOM 1998 C C . TYR A 1 288 ? 31.791 23.656 54.554 1.00 28.66 252 TYR A C 1
ATOM 1999 O O . TYR A 1 288 ? 32.679 24.149 55.283 1.00 30.65 252 TYR A O 1
ATOM 2008 N N . CYS A 1 289 ? 32.026 23.144 53.359 1.00 24.85 253 CYS A N 1
ATOM 2009 C CA . CYS A 1 289 ? 33.370 22.985 52.874 1.00 24.04 253 CYS A CA 1
ATOM 2010 C C . CYS A 1 289 ? 33.752 23.777 51.633 1.00 20.42 253 CYS A C 1
ATOM 2011 O O . CYS A 1 289 ? 34.674 24.565 51.659 1.00 20.45 253 CYS A O 1
ATOM 2014 N N . LEU A 1 290 ? 33.029 23.564 50.540 1.00 17.30 254 LEU A N 1
ATOM 2015 C CA . LEU A 1 290 ? 33.424 24.189 49.273 1.00 16.95 254 LEU A CA 1
ATOM 2016 C C . LEU A 1 290 ? 33.414 25.724 49.306 1.00 16.48 254 LEU A C 1
ATOM 2017 O O . LEU A 1 290 ? 34.338 26.329 48.816 1.00 14.52 254 LEU A O 1
ATOM 2022 N N . PRO A 1 291 ? 32.374 26.377 49.865 1.00 15.41 255 PRO A N 1
ATOM 2023 C CA . PRO A 1 291 ? 32.388 27.848 49.891 1.00 16.55 255 PRO A CA 1
ATOM 2024 C C . PRO A 1 291 ? 33.560 28.410 50.677 1.00 16.86 255 PRO A C 1
ATOM 2025 O O . PRO A 1 291 ? 34.197 29.405 50.273 1.00 18.92 255 PRO A O 1
ATOM 2029 N N . LYS A 1 292 ? 33.901 27.747 51.774 1.00 15.96 256 LYS A N 1
ATOM 2030 C CA . LYS A 1 292 ? 35.020 28.267 52.569 1.00 17.21 256 LYS A CA 1
ATOM 2031 C C . LYS A 1 292 ? 36.374 27.924 51.974 1.00 14.59 256 LYS A C 1
ATOM 2032 O O . LYS A 1 292 ? 37.258 28.779 51.954 1.00 14.23 256 LYS A O 1
ATOM 2038 N N . ASP A 1 293 ? 36.532 26.705 51.448 1.00 13.63 257 ASP A N 1
ATOM 2039 C CA . ASP A 1 293 ? 37.845 26.312 50.938 1.00 13.20 257 ASP A CA 1
ATOM 2040 C C . ASP A 1 293 ? 38.231 27.079 49.683 1.00 13.76 257 ASP A C 1
ATOM 2041 O O . ASP A 1 293 ? 39.380 27.442 49.493 1.00 13.32 257 ASP A O 1
ATOM 2046 N N . THR A 1 294 ? 37.222 27.323 48.817 1.00 12.52 258 THR A N 1
ATOM 2047 C CA . THR A 1 294 ? 37.508 28.104 47.619 1.00 12.29 258 THR A CA 1
ATOM 2048 C C . THR A 1 294 ? 38.010 29.527 47.978 1.00 11.55 258 THR A C 1
ATOM 2049 O O . THR A 1 294 ? 38.928 30.058 47.394 1.00 12.16 258 THR A O 1
ATOM 2053 N N . LYS A 1 295 ? 37.382 30.132 49.006 1.00 11.88 259 LYS A N 1
ATOM 2054 C CA . LYS A 1 295 ? 37.790 31.456 49.466 1.00 11.91 259 LYS A CA 1
ATOM 2055 C C . LYS A 1 295 ? 39.146 31.432 50.198 1.00 10.73 259 LYS A C 1
ATOM 2056 O O . LYS A 1 295 ? 39.933 32.318 49.999 1.00 13.08 259 LYS A O 1
ATOM 2062 N N . GLN A 1 296 ? 39.387 30.348 50.934 1.00 11.60 260 GLN A N 1
ATOM 2063 C CA . GLN A 1 296 ? 40.646 30.215 51.665 1.00 12.28 260 GLN A CA 1
ATOM 2064 C C . GLN A 1 296 ? 41.766 30.106 50.635 1.00 12.51 260 GLN A C 1
ATOM 2065 O O . GLN A 1 296 ? 42.821 30.767 50.729 1.00 13.72 260 GLN A O 1
ATOM 2071 N N . LEU A 1 297 ? 41.537 29.273 49.586 1.00 11.68 261 LEU A N 1
ATOM 2072 C CA . LEU A 1 297 ? 42.573 29.123 48.554 1.00 11.39 261 LEU A CA 1
ATOM 2073 C C . LEU A 1 297 ? 42.793 30.465 47.808 1.00 11.57 261 LEU A C 1
ATOM 2074 O O . LEU A 1 297 ? 43.908 30.862 47.525 1.00 12.25 261 LEU A O 1
ATOM 2079 N N . LEU A 1 298 ? 41.693 31.160 47.463 1.00 11.43 262 LEU A N 1
ATOM 2080 C CA . LEU A 1 298 ? 41.840 32.442 46.814 1.00 13.11 262 LEU A CA 1
ATOM 2081 C C . LEU A 1 298 ? 42.687 33.426 47.663 1.00 12.23 262 LEU A C 1
ATOM 2082 O O . LEU A 1 298 ? 43.578 34.078 47.111 1.00 12.96 262 LEU A O 1
ATOM 2087 N N . ALA A 1 299 ? 42.457 33.446 48.983 1.00 12.66 263 ALA A N 1
ATOM 2088 C CA . ALA A 1 299 ? 43.274 34.328 49.830 1.00 13.34 263 ALA A CA 1
ATOM 2089 C C . ALA A 1 299 ? 44.746 33.898 49.750 1.00 13.45 263 ALA A C 1
ATOM 2090 O O . ALA A 1 299 ? 45.655 34.753 49.770 1.00 14.30 263 ALA A O 1
ATOM 2092 N N . ASN A 1 300 ? 44.997 32.588 49.667 1.00 13.28 264 ASN A N 1
ATOM 2093 C CA . ASN A 1 300 ? 46.388 32.128 49.564 1.00 14.34 264 ASN A CA 1
ATOM 2094 C C . ASN A 1 300 ? 47.050 32.518 48.240 1.00 13.68 264 ASN A C 1
ATOM 2095 O O . ASN A 1 300 ? 48.260 32.470 48.102 1.00 15.29 264 ASN A O 1
ATOM 2100 N N . TYR A 1 301 ? 46.233 32.891 47.244 1.00 13.49 265 TYR A N 1
ATOM 2101 C CA . TYR A 1 301 ? 46.729 33.374 45.933 1.00 13.18 265 TYR A CA 1
ATOM 2102 C C . TYR A 1 301 ? 46.884 34.887 45.891 1.00 15.76 265 TYR A C 1
ATOM 2103 O O . TYR A 1 301 ? 47.018 35.456 44.795 1.00 16.72 265 TYR A O 1
ATOM 2112 N N . GLU A 1 302 ? 46.824 35.568 47.041 1.00 16.49 266 GLU A N 1
ATOM 2113 C CA . GLU A 1 302 ? 46.938 37.030 46.994 1.00 20.54 266 GLU A CA 1
ATOM 2114 C C . GLU A 1 302 ? 48.118 37.529 46.139 1.00 20.10 266 GLU A C 1
ATOM 2115 O O . GLU A 1 302 ? 47.990 38.562 45.453 1.00 23.41 266 GLU A O 1
ATOM 2121 N N . SER A 1 303 ? 49.246 36.840 46.160 1.00 20.34 267 SER A N 1
ATOM 2122 C CA . SER A 1 303 ? 50.428 37.252 45.398 1.00 21.22 267 SER A CA 1
ATOM 2123 C C . SER A 1 303 ? 50.781 36.367 44.198 1.00 19.70 267 SER A C 1
ATOM 2124 O O . SER A 1 303 ? 51.897 36.406 43.678 1.00 21.32 267 SER A O 1
ATOM 2127 N N . VAL A 1 304 ? 49.809 35.563 43.756 1.00 16.39 268 VAL A N 1
ATOM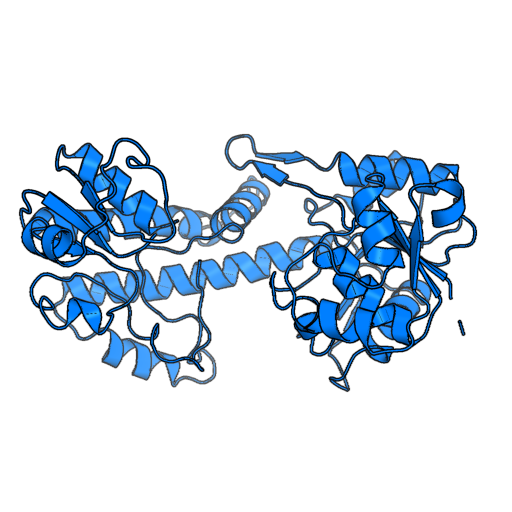 2128 C CA . VAL A 1 304 ? 50.042 34.669 42.645 1.00 16.90 268 VAL A CA 1
ATOM 2129 C C . VAL A 1 304 ? 49.049 34.971 41.541 1.00 16.52 268 VAL A C 1
ATOM 2130 O O . VAL A 1 304 ? 47.859 34.881 41.754 1.00 16.40 268 VAL A O 1
ATOM 2134 N N . PRO A 1 305 ? 49.528 35.420 40.386 1.00 16.78 269 PRO A N 1
ATOM 2135 C CA . PRO A 1 305 ? 48.648 35.732 39.248 1.00 16.17 269 PRO A CA 1
ATOM 2136 C C . PRO A 1 305 ? 47.682 34.587 38.945 1.00 13.71 269 PRO A C 1
ATOM 2137 O O . PRO A 1 305 ? 48.099 33.465 38.818 1.00 15.72 269 PRO A O 1
ATOM 2141 N N . ASN A 1 306 ? 46.414 34.934 38.778 1.00 14.86 270 ASN A N 1
ATOM 2142 C CA . ASN A 1 306 ? 45.438 33.859 38.461 1.00 13.76 270 ASN A CA 1
ATOM 2143 C C . ASN A 1 306 ? 44.149 34.440 37.894 1.00 13.47 270 ASN A C 1
ATOM 2144 O O . ASN A 1 306 ? 43.841 35.632 38.077 1.00 14.36 270 ASN A O 1
ATOM 2149 N N . ASN A 1 307 ? 43.409 33.567 37.185 1.00 12.64 271 ASN A N 1
ATOM 2150 C CA . ASN A 1 307 ? 42.051 33.942 36.800 1.00 12.46 271 ASN A CA 1
ATOM 2151 C C . ASN A 1 307 ? 41.080 32.869 37.221 1.00 12.66 271 ASN A C 1
ATOM 2152 O O . ASN A 1 307 ? 39.969 33.193 37.623 1.00 13.01 271 ASN A O 1
ATOM 2157 N N . ILE A 1 308 ? 41.479 31.607 37.154 1.00 12.06 272 ILE A N 1
ATOM 2158 C CA . ILE A 1 308 ? 40.522 30.537 37.497 1.00 11.84 272 ILE A CA 1
ATOM 2159 C C . ILE A 1 308 ? 40.167 30.522 38.999 1.00 11.65 272 ILE A C 1
ATOM 2160 O O . ILE A 1 308 ? 38.998 30.448 39.376 1.00 11.31 272 ILE A O 1
ATOM 2165 N N . ILE A 1 309 ? 41.174 30.645 39.885 1.00 10.78 273 ILE A N 1
ATOM 2166 C CA . ILE A 1 309 ? 40.889 30.575 41.312 1.00 11.98 273 ILE A CA 1
ATOM 2167 C C . ILE A 1 309 ? 39.867 31.650 41.694 1.00 12.00 273 ILE A C 1
ATOM 2168 O O . ILE A 1 309 ? 38.892 31.378 42.414 1.00 12.39 273 ILE A O 1
ATOM 2173 N N . ALA A 1 310 ? 40.086 32.887 41.239 1.00 11.21 274 ALA A N 1
ATOM 2174 C CA . ALA A 1 310 ? 39.139 33.961 41.579 1.00 11.56 274 ALA A CA 1
ATOM 2175 C C . ALA A 1 310 ? 37.790 33.736 40.917 1.00 11.18 274 ALA A C 1
ATOM 2176 O O . ALA A 1 310 ? 36.748 33.996 41.554 1.00 12.76 274 ALA A O 1
ATOM 2178 N N . ALA A 1 311 ? 37.796 33.202 39.706 1.00 11.63 275 ALA A N 1
ATOM 2179 C CA . ALA A 1 311 ? 36.502 33.013 39.022 1.00 12.05 275 ALA A CA 1
ATOM 2180 C C . ALA A 1 311 ? 35.643 31.946 39.665 1.00 13.91 275 ALA A C 1
ATOM 2181 O O . ALA A 1 311 ? 34.439 32.010 39.544 1.00 13.43 275 ALA A O 1
ATOM 2183 N N . ILE A 1 312 ? 36.212 30.977 40.365 1.00 12.75 276 ILE A N 1
ATOM 2184 C CA . ILE A 1 312 ? 35.386 29.949 40.980 1.00 12.86 276 ILE A CA 1
ATOM 2185 C C . ILE A 1 312 ? 34.508 30.569 42.040 1.00 13.91 276 ILE A C 1
ATOM 2186 O O . ILE A 1 312 ? 33.351 30.190 42.226 1.00 14.77 276 ILE A O 1
ATOM 2191 N N . VAL A 1 313 ? 35.051 31.531 42.781 1.00 12.70 277 VAL A N 1
ATOM 2192 C CA . VAL A 1 313 ? 34.265 32.222 43.773 1.00 14.09 277 VAL A CA 1
ATOM 2193 C C . VAL A 1 313 ? 33.216 33.124 43.112 1.00 13.35 277 VAL A C 1
ATOM 2194 O O . VAL A 1 313 ? 32.005 33.085 43.463 1.00 14.53 277 VAL A O 1
ATOM 2198 N N . ASP A 1 314 ? 33.665 33.918 42.137 1.00 12.45 278 ASP A N 1
ATOM 2199 C CA . ASP A 1 314 ? 32.715 34.819 41.500 1.00 13.38 278 ASP A CA 1
ATOM 2200 C C . ASP A 1 314 ? 31.580 34.083 40.774 1.00 13.22 278 ASP A C 1
ATOM 2201 O O . ASP A 1 314 ? 30.428 34.555 40.751 1.00 13.53 278 ASP A O 1
ATOM 2206 N N . ALA A 1 315 ? 31.909 32.958 40.145 1.00 12.62 279 ALA A N 1
ATOM 2207 C CA . ALA A 1 315 ? 30.931 32.194 39.364 1.00 11.72 279 ALA A CA 1
ATOM 2208 C C . ALA A 1 315 ? 29.748 31.787 40.201 1.00 12.12 279 ALA A C 1
ATOM 2209 O O . ALA A 1 315 ? 28.618 31.729 39.702 1.00 11.66 279 ALA A O 1
ATOM 2211 N N . ASN A 1 316 ? 29.944 31.495 41.485 1.00 11.14 280 ASN A N 1
ATOM 2212 C CA . ASN A 1 316 ? 28.814 31.051 42.307 1.00 10.55 280 ASN A CA 1
ATOM 2213 C C . ASN A 1 316 ? 27.832 32.210 42.530 1.00 12.30 280 ASN A C 1
ATOM 2214 O O . ASN A 1 316 ? 26.626 31.967 42.512 1.00 12.74 280 ASN A O 1
ATOM 2219 N N . ARG A 1 317 ? 28.351 33.416 42.711 1.00 12.22 281 ARG A N 1
ATOM 2220 C CA . ARG A 1 317 ? 27.468 34.584 42.886 1.00 13.16 281 ARG A CA 1
ATOM 2221 C C . ARG A 1 317 ? 26.714 34.811 41.573 1.00 13.61 281 ARG A C 1
ATOM 2222 O O . ARG A 1 317 ? 25.479 35.049 41.588 1.00 13.81 281 ARG A O 1
ATOM 2230 N N . THR A 1 318 ? 27.421 34.718 40.445 1.00 12.14 282 THR A N 1
ATOM 2231 C CA . THR A 1 318 ? 26.771 34.923 39.153 1.00 13.26 282 THR A CA 1
ATOM 2232 C C . THR A 1 318 ? 25.679 33.887 38.898 1.00 12.58 282 THR A C 1
ATOM 2233 O O . THR A 1 318 ? 24.584 34.226 38.371 1.00 14.21 282 THR A O 1
ATOM 2237 N N . ARG A 1 319 ? 25.929 32.641 39.259 1.00 12.04 283 ARG A N 1
ATOM 2238 C CA . ARG A 1 319 ? 24.932 31.581 39.057 1.00 11.76 283 ARG A CA 1
ATOM 2239 C C . ARG A 1 319 ? 23.703 31.872 39.935 1.00 12.98 283 ARG A C 1
ATOM 2240 O O . ARG A 1 319 ? 22.578 31.710 39.469 1.00 12.58 283 ARG A O 1
ATOM 2248 N N . LYS A 1 320 ? 23.922 32.281 41.182 1.00 12.16 284 LYS A N 1
ATOM 2249 C CA . LYS A 1 320 ? 22.772 32.556 42.086 1.00 12.71 284 LYS A CA 1
ATOM 2250 C C . LYS A 1 320 ? 21.947 33.731 41.539 1.00 13.79 284 LYS A C 1
ATOM 2251 O O . LYS A 1 320 ? 20.702 33.703 41.547 1.00 14.13 284 LYS A O 1
ATOM 2257 N N . ASP A 1 321 ? 22.636 34.708 40.973 1.00 13.31 285 ASP A N 1
ATOM 2258 C CA . ASP A 1 321 ? 21.947 35.881 40.363 1.00 15.24 285 ASP A CA 1
ATOM 2259 C C . ASP A 1 321 ? 21.118 35.412 39.163 1.00 15.76 285 ASP A C 1
ATOM 2260 O O . ASP A 1 321 ? 19.970 35.837 38.950 1.00 16.24 285 ASP A O 1
ATOM 2265 N N . PHE A 1 322 ? 21.694 34.531 38.347 1.00 14.10 286 PHE A N 1
ATOM 2266 C CA . PHE A 1 322 ? 20.990 34.023 37.164 1.00 14.27 286 PHE A CA 1
ATOM 2267 C C . PHE A 1 322 ? 19.746 33.220 37.568 1.00 13.96 286 PHE A C 1
ATOM 2268 O O . PHE A 1 322 ? 18.644 33.405 36.987 1.00 15.76 286 PHE A O 1
ATOM 2276 N N . ILE A 1 323 ? 19.884 32.339 38.549 1.00 13.59 287 ILE A N 1
ATOM 2277 C CA . ILE A 1 323 ? 18.740 31.554 39.062 1.00 14.35 287 ILE A CA 1
ATOM 2278 C C . ILE A 1 323 ? 17.645 32.461 39.657 1.00 16.23 287 ILE A C 1
ATOM 2279 O O . ILE A 1 323 ? 16.461 32.344 39.294 1.00 15.44 287 ILE A O 1
ATOM 2284 N N . ALA A 1 324 ? 18.035 33.397 40.494 1.00 15.23 288 ALA A N 1
ATOM 2285 C CA . ALA A 1 324 ? 17.033 34.314 41.091 1.00 15.15 288 ALA A CA 1
ATOM 2286 C C . ALA A 1 324 ? 16.362 35.124 39.982 1.00 17.85 288 ALA A C 1
ATOM 2287 O O . ALA A 1 324 ? 15.117 35.290 40.019 1.00 18.08 288 ALA A O 1
ATOM 2289 N N . ASP A 1 325 ? 17.129 35.593 38.999 1.00 16.03 289 ASP A N 1
ATOM 2290 C CA . ASP A 1 325 ? 16.529 36.387 37.918 1.00 17.99 289 ASP A CA 1
ATOM 2291 C C . ASP A 1 325 ? 15.534 35.554 37.144 1.00 18.90 289 ASP A C 1
ATOM 2292 O O . ASP A 1 325 ? 14.474 36.051 36.699 1.00 20.09 289 ASP A O 1
ATOM 2297 N N . SER A 1 326 ? 15.831 34.279 36.936 1.00 17.72 290 SER A N 1
ATOM 2298 C CA . SER A 1 326 ? 14.899 33.411 36.214 1.00 18.06 290 SER A CA 1
ATOM 2299 C C . SER A 1 326 ? 13.584 33.264 36.974 1.00 19.10 290 SER A C 1
ATOM 2300 O O . SER A 1 326 ? 12.496 33.361 36.383 1.00 19.55 290 SER A O 1
ATOM 2303 N N . ILE A 1 327 ? 13.667 33.037 38.273 1.00 17.85 291 ILE A N 1
ATOM 2304 C CA . ILE A 1 327 ? 12.460 32.901 39.081 1.00 18.66 291 ILE A CA 1
ATOM 2305 C C . ILE A 1 327 ? 11.696 34.236 39.079 1.00 20.53 291 ILE A C 1
ATOM 2306 O O . ILE A 1 327 ? 10.468 34.246 38.890 1.00 20.82 291 ILE A O 1
ATOM 2311 N N . LEU A 1 328 ? 12.382 35.344 39.288 1.00 19.40 292 LEU A N 1
ATOM 2312 C CA . LEU A 1 328 ? 11.704 36.655 39.323 1.00 21.28 292 LEU A CA 1
ATOM 2313 C C . LEU A 1 328 ? 11.047 36.974 37.979 1.00 23.14 292 LEU A C 1
ATOM 2314 O O . LEU A 1 328 ? 10.013 37.680 37.964 1.00 22.68 292 LEU A O 1
ATOM 2319 N N . ALA A 1 329 ? 11.584 36.479 36.862 1.00 22.12 293 ALA A N 1
ATOM 2320 C CA . ALA A 1 329 ? 10.976 36.753 35.539 1.00 24.24 293 ALA A CA 1
ATOM 2321 C C . ALA A 1 329 ? 9.566 36.151 35.439 1.00 25.46 293 ALA A C 1
ATOM 2322 O O . ALA A 1 329 ? 8.768 36.592 34.619 1.00 27.73 293 ALA A O 1
ATOM 2324 N N . ARG A 1 330 ? 9.249 35.143 36.241 1.00 23.94 294 ARG A N 1
ATOM 2325 C CA . ARG A 1 330 ? 7.925 34.514 36.221 1.00 25.45 294 ARG A CA 1
ATOM 2326 C C . ARG A 1 330 ? 6.911 35.326 37.029 1.00 25.06 294 ARG A C 1
ATOM 2327 O O . ARG A 1 330 ? 5.740 34.944 37.149 1.00 26.54 294 ARG A O 1
ATOM 2335 N N . LYS A 1 331 ? 7.371 36.426 37.592 1.00 24.50 295 LYS A N 1
ATOM 2336 C CA . LYS A 1 331 ? 6.519 37.319 38.367 1.00 25.83 295 LYS A CA 1
ATOM 2337 C C . LYS A 1 331 ? 5.671 36.665 39.454 1.00 24.72 295 LYS A C 1
ATOM 2338 O O . LYS A 1 331 ? 4.446 36.854 39.551 1.00 24.55 295 LYS A O 1
ATOM 2344 N N . PRO A 1 332 ? 6.296 35.870 40.315 1.00 21.91 296 PRO A N 1
ATOM 2345 C CA . PRO A 1 332 ? 5.551 35.215 41.387 1.00 21.78 296 PRO A CA 1
ATOM 2346 C C . PRO A 1 332 ? 5.210 36.232 42.468 1.00 21.09 296 PRO A C 1
ATOM 2347 O O . PRO A 1 332 ? 5.954 37.207 42.669 1.00 22.84 296 PRO A O 1
ATOM 2351 N N . LYS A 1 333 ? 4.071 36.035 43.139 1.00 21.90 297 LYS A N 1
ATOM 2352 C CA . LYS A 1 333 ? 3.683 36.895 44.236 1.00 21.37 297 LYS A CA 1
ATOM 2353 C C . LYS A 1 333 ? 4.202 36.312 45.526 1.00 20.48 297 LYS A C 1
ATOM 2354 O O . LYS A 1 333 ? 4.386 37.037 46.503 1.00 20.60 297 LYS A O 1
ATOM 2360 N N . VAL A 1 334 ? 4.368 34.979 45.544 1.00 18.60 298 VAL A N 1
ATOM 2361 C CA . VAL A 1 334 ? 4.934 34.280 46.708 1.00 17.97 298 VAL A CA 1
ATOM 2362 C C . VAL A 1 334 ? 5.860 33.208 46.133 1.00 17.28 298 VAL A C 1
ATOM 2363 O O . VAL A 1 334 ? 5.458 32.512 45.217 1.00 17.77 298 VAL A O 1
ATOM 2367 N N . VAL A 1 335 ? 7.070 33.065 46.696 1.00 15.70 299 VAL A N 1
ATOM 2368 C CA . VAL A 1 335 ? 7.946 31.963 46.231 1.00 16.94 299 VAL A CA 1
ATOM 2369 C C . VAL A 1 335 ? 8.069 30.963 47.364 1.00 15.69 299 VAL A C 1
ATOM 2370 O O . VAL A 1 335 ? 8.262 31.352 48.518 1.00 16.86 299 VAL A O 1
ATOM 2374 N N . GLY A 1 336 ? 7.931 29.688 47.048 1.00 16.08 300 GLY A N 1
ATOM 2375 C CA . GLY A 1 336 ? 8.061 28.649 48.039 1.00 15.95 300 GLY A CA 1
ATOM 2376 C C . GLY A 1 336 ? 9.373 27.895 47.860 1.00 16.90 300 GLY A C 1
ATOM 2377 O O . GLY A 1 336 ? 9.769 27.603 46.721 1.00 17.50 300 GLY A O 1
ATOM 2378 N N . VAL A 1 337 ? 10.001 27.629 48.992 1.00 16.42 301 VAL A N 1
ATOM 2379 C CA . VAL A 1 337 ? 11.230 26.795 48.997 1.00 18.04 301 VAL A CA 1
ATOM 2380 C C . VAL A 1 337 ? 10.850 25.425 49.522 1.00 19.15 301 VAL A C 1
ATOM 2381 O O . VAL A 1 337 ? 10.442 25.289 50.692 1.00 19.79 301 VAL A O 1
ATOM 2385 N N . TYR A 1 338 ? 10.945 24.400 48.678 1.00 20.68 302 TYR A N 1
ATOM 2386 C CA . TYR A 1 338 ? 10.625 23.015 49.100 1.00 23.89 302 TYR A CA 1
ATOM 2387 C C . TYR A 1 338 ? 11.884 22.326 49.625 1.00 25.32 302 TYR A C 1
ATOM 2388 O O . TYR A 1 338 ? 12.800 21.970 48.855 1.00 25.85 302 TYR A O 1
ATOM 2397 N N . ARG A 1 339 ? 11.911 22.180 50.955 1.00 26.63 303 ARG A N 1
ATOM 2398 C CA . ARG A 1 339 ? 12.983 21.578 51.748 1.00 28.10 303 ARG A CA 1
ATOM 2399 C C . ARG A 1 339 ? 14.209 22.472 51.929 1.00 28.95 303 ARG A C 1
ATOM 2400 O O . ARG A 1 339 ? 14.665 23.131 50.986 1.00 28.75 303 ARG A O 1
ATOM 2408 N N . LEU A 1 340 ? 14.742 22.520 53.146 1.00 31.98 304 LEU A N 1
ATOM 2409 C CA . LEU A 1 340 ? 15.985 23.266 53.382 1.00 34.07 304 LEU A CA 1
ATOM 2410 C C . LEU A 1 340 ? 17.083 22.269 53.756 1.00 36.52 304 LEU A C 1
ATOM 2411 O O . LEU A 1 340 ? 18.244 22.629 53.458 1.00 38.54 304 LEU A O 1
ATOM 2416 N N . SER A 1 352 ? 22.684 25.234 51.299 1.00 31.58 316 SER A N 1
ATOM 2417 C CA . SER A 1 352 ? 23.125 26.636 51.467 1.00 28.34 316 SER A CA 1
ATOM 2418 C C . SER A 1 352 ? 23.011 27.521 50.220 1.00 26.07 316 SER A C 1
ATOM 2419 O O . SER A 1 352 ? 22.811 28.742 50.360 1.00 25.84 316 SER A O 1
ATOM 2422 N N . SER A 1 353 ? 23.161 26.978 49.000 1.00 22.46 317 SER A N 1
ATOM 2423 C CA . SER A 1 353 ? 22.999 27.870 47.858 1.00 20.07 317 SER A CA 1
ATOM 2424 C C . SER A 1 353 ? 21.525 28.270 47.705 1.00 19.23 317 SER A C 1
ATOM 2425 O O . SER A 1 353 ? 21.259 29.365 47.271 1.00 18.34 317 SER A O 1
ATOM 2428 N N . ILE A 1 354 ? 20.584 27.414 48.108 1.00 19.50 318 ILE A N 1
ATOM 2429 C CA . ILE A 1 354 ? 19.185 27.825 47.967 1.00 21.09 318 ILE A CA 1
ATOM 2430 C C . ILE A 1 354 ? 18.905 29.026 48.886 1.00 21.57 318 ILE A C 1
ATOM 2431 O O . ILE A 1 354 ? 18.063 29.893 48.552 1.00 21.13 318 ILE A O 1
ATOM 2436 N N . GLN A 1 355 ? 19.640 29.138 50.002 1.00 21.31 319 GLN A N 1
ATOM 2437 C CA . GLN A 1 355 ? 19.485 30.286 50.889 1.00 23.11 319 GLN A CA 1
ATOM 2438 C C . GLN A 1 355 ? 19.927 31.568 50.161 1.00 21.85 319 GLN A C 1
ATOM 2439 O O . GLN A 1 355 ? 19.372 32.667 50.352 1.00 20.95 319 GLN A O 1
ATOM 2445 N N . GLY A 1 356 ? 20.942 31.456 49.285 1.00 19.41 320 GLY A N 1
ATOM 2446 C CA . GLY A 1 356 ? 21.388 32.618 48.531 1.00 19.23 320 GLY A CA 1
ATOM 2447 C C . GLY A 1 356 ? 20.308 33.076 47.532 1.00 17.29 320 GLY A C 1
ATOM 2448 O O . GLY A 1 356 ? 20.176 34.255 47.222 1.00 18.78 320 GLY A O 1
ATOM 2449 N N . ILE A 1 357 ? 19.564 32.110 47.003 1.00 17.17 321 ILE A N 1
ATOM 2450 C CA . ILE A 1 357 ? 18.471 32.438 46.097 1.00 16.58 321 ILE A CA 1
ATOM 2451 C C . ILE A 1 357 ? 17.366 33.153 46.893 1.00 17.60 321 ILE A C 1
ATOM 2452 O O . ILE A 1 357 ? 16.834 34.172 46.444 1.00 17.01 321 ILE A O 1
ATOM 2457 N N . MET A 1 358 ? 17.080 32.629 48.084 1.00 17.98 322 MET A N 1
ATOM 2458 C CA . MET A 1 358 ? 16.059 33.243 48.933 1.00 20.14 322 MET A CA 1
ATOM 2459 C C . MET A 1 358 ? 16.434 34.684 49.259 1.00 20.60 322 MET A C 1
ATOM 2460 O O . MET A 1 358 ? 15.583 35.577 49.215 1.00 20.72 322 MET A O 1
ATOM 2465 N N . LYS A 1 359 ? 17.703 34.931 49.603 1.00 20.41 323 LYS A N 1
ATOM 2466 C CA . LYS A 1 359 ? 18.123 36.298 49.884 1.00 22.19 323 LYS A CA 1
ATOM 2467 C C . LYS A 1 359 ? 17.818 37.231 48.710 1.00 22.05 323 LYS A C 1
ATOM 2468 O O . LYS A 1 359 ? 17.297 38.349 48.866 1.00 21.84 323 LYS A O 1
ATOM 2474 N N . ARG A 1 360 ? 18.129 36.805 47.490 1.00 19.77 324 ARG A N 1
ATOM 2475 C CA . ARG A 1 360 ? 17.883 37.621 46.329 1.00 19.75 324 ARG A CA 1
ATOM 2476 C C . ARG A 1 360 ? 16.397 37.837 46.040 1.00 20.91 324 ARG A C 1
ATOM 2477 O O . ARG A 1 360 ? 16.025 38.922 45.604 1.00 22.44 324 ARG A O 1
ATOM 2485 N N . ILE A 1 361 ? 15.549 36.845 46.284 1.00 20.31 325 ILE A N 1
ATOM 2486 C CA . ILE A 1 361 ? 14.107 37.015 46.042 1.00 20.52 325 ILE A CA 1
ATOM 2487 C C . ILE A 1 361 ? 13.565 38.028 47.059 1.00 21.22 325 ILE A C 1
ATOM 2488 O O . ILE A 1 361 ? 12.814 38.940 46.698 1.00 21.87 325 ILE A O 1
ATOM 2493 N N . LYS A 1 362 ? 13.991 37.882 48.299 1.00 20.75 326 LYS A N 1
ATOM 2494 C CA . LYS A 1 362 ? 13.525 38.808 49.354 1.00 23.43 326 LYS A CA 1
ATOM 2495 C C . LYS A 1 362 ? 14.022 40.213 49.141 1.00 25.87 326 LYS A C 1
ATOM 2496 O O . LYS A 1 362 ? 13.323 41.185 49.478 1.00 26.71 326 LYS A O 1
ATOM 2502 N N . ALA A 1 363 ? 15.215 40.350 48.573 1.00 26.40 327 ALA A N 1
ATOM 2503 C CA . ALA A 1 363 ? 15.751 41.685 48.303 1.00 27.80 327 ALA A CA 1
ATOM 2504 C C . ALA A 1 363 ? 14.820 42.438 47.332 1.00 29.19 327 ALA A C 1
ATOM 2505 O O . ALA A 1 363 ? 14.784 43.664 47.337 1.00 31.30 327 ALA A O 1
ATOM 2507 N N . LYS A 1 364 ? 14.045 41.715 46.532 1.00 29.94 328 LYS A N 1
ATOM 2508 C CA . LYS A 1 364 ? 13.120 42.319 45.584 1.00 31.20 328 LYS A CA 1
ATOM 2509 C C . LYS A 1 364 ? 11.719 42.500 46.165 1.00 31.08 328 LYS A C 1
ATOM 2510 O O . LYS A 1 364 ? 10.748 42.821 45.443 1.00 31.57 328 LYS A O 1
ATOM 2516 N N . GLY A 1 365 ? 11.603 42.251 47.466 1.00 29.06 329 GLY A N 1
ATOM 2517 C CA . GLY A 1 365 ? 10.329 42.432 48.143 1.00 28.75 329 GLY A CA 1
ATOM 2518 C C . GLY A 1 365 ? 9.263 41.387 47.906 1.00 27.93 329 GLY A C 1
ATOM 2519 O O . GLY A 1 365 ? 8.077 41.640 48.119 1.00 28.33 329 GLY A O 1
ATOM 2520 N N . ILE A 1 366 ? 9.656 40.198 47.464 1.00 24.50 330 ILE A N 1
ATOM 2521 C CA . ILE A 1 366 ? 8.682 39.134 47.258 1.00 23.45 330 ILE A CA 1
ATOM 2522 C C . ILE A 1 366 ? 8.820 38.197 48.437 1.00 23.09 330 ILE A C 1
ATOM 2523 O O . ILE A 1 366 ? 9.926 37.824 48.817 1.00 23.90 330 ILE A O 1
ATOM 2528 N N . PRO A 1 367 ? 7.715 37.838 49.067 1.00 20.88 331 PRO A N 1
ATOM 2529 C CA . PRO A 1 367 ? 7.815 36.927 50.206 1.00 21.17 331 PRO A CA 1
ATOM 2530 C C . PRO A 1 367 ? 8.169 35.511 49.815 1.00 19.78 331 PRO A C 1
ATOM 2531 O O . PRO A 1 367 ? 7.809 35.011 48.737 1.00 18.91 331 PRO A O 1
ATOM 2535 N N . VAL A 1 368 ? 8.863 34.865 50.732 1.00 17.89 332 VAL A N 1
ATOM 2536 C CA . VAL A 1 368 ? 9.273 33.479 50.568 1.00 17.68 332 VAL A CA 1
ATOM 2537 C C . VAL A 1 368 ? 8.679 32.672 51.721 1.00 17.90 332 VAL A C 1
ATOM 2538 O O . VAL A 1 368 ? 8.653 33.155 52.896 1.00 17.24 332 VAL A O 1
ATOM 2542 N N . ILE A 1 369 ? 8.142 31.492 51.400 1.00 16.62 333 ILE A N 1
ATOM 2543 C CA . ILE A 1 369 ? 7.644 30.572 52.429 1.00 16.63 333 ILE A CA 1
ATOM 2544 C C . ILE A 1 369 ? 8.483 29.293 52.286 1.00 17.81 333 ILE A C 1
ATOM 2545 O O . ILE A 1 369 ? 8.958 28.941 51.166 1.00 17.28 333 ILE A O 1
ATOM 2550 N N . ILE A 1 370 ? 8.690 28.621 53.400 1.00 18.46 334 ILE A N 1
ATOM 2551 C CA . ILE A 1 370 ? 9.529 27.430 53.423 1.00 19.96 334 ILE A CA 1
ATOM 2552 C C . ILE A 1 370 ? 8.763 26.195 53.855 1.00 21.49 334 ILE A C 1
ATOM 2553 O O . ILE A 1 370 ? 8.042 26.267 54.854 1.00 21.49 334 ILE A O 1
ATOM 2558 N N . TYR A 1 371 ? 8.873 25.087 53.119 1.00 21.94 335 TYR A N 1
ATOM 2559 C CA . TYR A 1 371 ? 8.309 23.811 53.553 1.00 24.38 335 TYR A CA 1
ATOM 2560 C C . TYR A 1 371 ? 9.520 23.009 54.041 1.00 25.35 335 TYR A C 1
ATOM 2561 O O . TYR A 1 371 ? 10.422 22.675 53.253 1.00 25.08 335 TYR A O 1
ATOM 2570 N N . GLU A 1 372 ? 9.585 22.745 55.349 1.00 26.30 336 GLU A N 1
ATOM 2571 C CA . GLU A 1 372 ? 10.688 21.954 55.889 1.00 28.81 336 GLU A CA 1
ATOM 2572 C C . GLU A 1 372 ? 10.267 21.281 57.206 1.00 30.03 336 GLU A C 1
ATOM 2573 O O . GLU A 1 372 ? 10.471 21.837 58.283 1.00 29.43 336 GLU A O 1
ATOM 2579 N N . PRO A 1 373 ? 9.709 20.054 57.118 1.00 31.97 337 PRO A N 1
ATOM 2580 C CA . PRO A 1 373 ? 9.244 19.288 58.280 1.00 33.48 337 PRO A CA 1
ATOM 2581 C C . PRO A 1 373 ? 10.260 19.154 59.413 1.00 34.88 337 PRO A C 1
ATOM 2582 O O . PRO A 1 373 ? 9.874 19.065 60.578 1.00 36.14 337 PRO A O 1
ATOM 2586 N N . VAL A 1 374 ? 11.547 19.143 59.097 1.00 35.76 338 VAL A N 1
ATOM 2587 C CA . VAL A 1 374 ? 12.555 18.997 60.144 1.00 37.24 338 VAL A CA 1
ATOM 2588 C C . VAL A 1 374 ? 12.689 20.252 60.982 1.00 38.11 338 VAL A C 1
ATOM 2589 O O . VAL A 1 374 ? 13.252 20.230 62.079 1.00 38.49 338 VAL A O 1
ATOM 2593 N N . MET A 1 375 ? 12.164 21.358 60.473 1.00 38.38 339 MET A N 1
ATOM 2594 C CA . MET A 1 375 ? 12.269 22.626 61.175 1.00 39.38 339 MET A CA 1
ATOM 2595 C C . MET A 1 375 ? 11.078 22.848 62.102 1.00 39.04 339 MET A C 1
ATOM 2596 O O . MET A 1 375 ? 9.932 22.813 61.658 1.00 39.90 339 MET A O 1
ATOM 2601 N N . GLN A 1 376 ? 11.349 23.099 63.380 1.00 38.62 340 GLN A N 1
ATOM 2602 C CA . GLN A 1 376 ? 10.278 23.291 64.354 1.00 38.97 340 GLN A CA 1
ATOM 2603 C C . GLN A 1 376 ? 9.838 24.729 64.560 1.00 38.34 340 GLN A C 1
ATOM 2604 O O . GLN A 1 376 ? 8.724 24.999 65.025 1.00 38.60 340 GLN A O 1
ATOM 2610 N N . GLU A 1 377 ? 10.707 25.665 64.220 1.00 37.85 341 GLU A N 1
ATOM 2611 C CA . GLU A 1 377 ? 10.356 27.059 64.384 1.00 37.51 341 GLU A CA 1
ATOM 2612 C C . GLU A 1 377 ? 9.388 27.467 63.286 1.00 35.76 341 GLU A C 1
ATOM 2613 O O . GLU A 1 377 ? 9.295 26.788 62.245 1.00 34.89 341 GLU A O 1
ATOM 2619 N N . ASP A 1 378 ? 8.658 28.559 63.505 1.00 33.80 342 ASP A N 1
ATOM 2620 C CA . ASP A 1 378 ? 7.710 28.988 62.495 1.00 33.17 342 ASP A CA 1
ATOM 2621 C C . ASP A 1 378 ? 8.274 30.054 61.564 1.00 31.09 342 ASP A C 1
ATOM 2622 O O . ASP A 1 378 ? 7.592 30.493 60.645 1.00 27.87 342 ASP A O 1
ATOM 2627 N N . GLU A 1 379 ? 9.521 30.447 61.790 1.00 29.51 343 GLU A N 1
ATOM 2628 C CA . GLU A 1 379 ? 10.185 31.465 60.985 1.00 30.17 343 GLU A CA 1
ATOM 2629 C C . GLU A 1 379 ? 11.666 31.150 60.789 1.00 30.68 343 GLU A C 1
ATOM 2630 O O . GLU A 1 379 ? 12.329 30.688 61.718 1.00 31.75 343 GLU A O 1
ATOM 2636 N N . PHE A 1 380 ? 12.182 31.369 59.583 1.00 30.35 344 PHE A N 1
ATOM 2637 C CA . PHE A 1 380 ? 13.597 31.153 59.311 1.00 31.31 344 PHE A CA 1
ATOM 2638 C C . PHE A 1 380 ? 14.055 32.321 58.487 1.00 31.00 344 PHE A C 1
ATOM 2639 O O . PHE A 1 380 ? 13.559 32.530 57.376 1.00 29.72 344 PHE A O 1
ATOM 2647 N N . PHE A 1 381 ? 14.977 33.095 59.042 1.00 31.83 345 PHE A N 1
ATOM 2648 C CA . PHE A 1 381 ? 15.498 34.281 58.390 1.00 32.74 345 PHE A CA 1
ATOM 2649 C C . PHE A 1 381 ? 14.368 35.206 57.908 1.00 31.94 345 PHE A C 1
ATOM 2650 O O . PHE A 1 381 ? 14.364 35.691 56.771 1.00 32.25 345 PHE A O 1
ATOM 2658 N N . ASN A 1 382 ? 13.423 35.440 58.809 1.00 29.54 346 ASN A N 1
ATOM 2659 C CA . ASN A 1 382 ? 12.310 36.337 58.569 1.00 28.25 346 ASN A CA 1
ATOM 2660 C C . ASN A 1 382 ? 11.269 35.821 57.589 1.00 26.89 346 ASN A C 1
ATOM 2661 O O . ASN A 1 382 ? 10.374 36.570 57.197 1.00 26.44 346 ASN A O 1
ATOM 2666 N N . SER A 1 383 ? 11.370 34.560 57.207 1.00 23.61 347 SER A N 1
ATOM 2667 C CA . SER A 1 383 ? 10.407 33.940 56.278 1.00 22.33 347 SER A CA 1
ATOM 2668 C C . SER A 1 383 ? 9.591 32.879 56.987 1.00 22.25 347 SER A C 1
ATOM 2669 O O . SER A 1 383 ? 10.138 32.101 57.769 1.00 23.32 347 SER A O 1
ATOM 2672 N N . ARG A 1 384 ? 8.279 32.833 56.731 1.00 20.81 348 ARG A N 1
ATOM 2673 C CA . ARG A 1 384 ? 7.427 31.825 57.345 1.00 20.33 348 ARG A CA 1
ATOM 2674 C C . ARG A 1 384 ? 7.774 30.408 56.953 1.00 21.19 348 ARG A C 1
ATOM 2675 O O . ARG A 1 384 ? 8.059 30.110 55.779 1.00 21.15 348 ARG A O 1
ATOM 2683 N N . VAL A 1 385 ? 7.721 29.508 57.935 1.00 22.31 349 VAL A N 1
ATOM 2684 C CA . VAL A 1 385 ? 7.875 28.088 57.673 1.00 23.35 349 VAL A CA 1
ATOM 2685 C C . VAL A 1 385 ? 6.426 27.579 57.709 1.00 24.39 349 VAL A C 1
ATOM 2686 O O . VAL A 1 385 ? 5.689 27.858 58.684 1.00 25.55 349 VAL A O 1
ATOM 2690 N N . VAL A 1 386 ? 6.006 26.848 56.680 1.00 24.52 350 VAL A N 1
ATOM 2691 C CA . VAL A 1 386 ? 4.646 26.330 56.540 1.00 25.92 350 VAL A CA 1
ATOM 2692 C C . VAL A 1 386 ? 4.671 24.836 56.785 1.00 27.83 350 VAL A C 1
ATOM 2693 O O . VAL A 1 386 ? 5.410 24.108 56.126 1.00 29.00 350 VAL A O 1
ATOM 2697 N N . ARG A 1 387 ? 3.874 24.374 57.749 1.00 29.79 351 ARG A N 1
ATOM 2698 C CA . ARG A 1 387 ? 3.808 22.943 58.099 1.00 31.13 351 ARG A CA 1
ATOM 2699 C C . ARG A 1 387 ? 2.980 22.055 57.166 1.00 30.69 351 ARG A C 1
ATOM 2700 O O . ARG A 1 387 ? 3.351 20.910 56.918 1.00 32.22 351 ARG A O 1
ATOM 2708 N N . ASP A 1 388 ? 1.893 22.574 56.621 1.00 30.26 352 ASP A N 1
ATOM 2709 C CA . ASP A 1 388 ? 1.022 21.802 55.713 1.00 30.80 352 ASP A CA 1
ATOM 2710 C C . ASP A 1 388 ? 1.470 21.899 54.252 1.00 29.53 352 ASP A C 1
ATOM 2711 O O . ASP A 1 388 ? 1.462 22.992 53.654 1.00 27.66 352 ASP A O 1
ATOM 2716 N N . LEU A 1 389 ? 1.836 20.756 53.681 1.00 29.45 353 LEU A N 1
ATOM 2717 C CA . LEU A 1 389 ? 2.314 20.696 52.309 1.00 29.64 353 LEU A CA 1
ATOM 2718 C C . LEU A 1 389 ? 1.300 21.198 51.295 1.00 29.98 353 LEU A C 1
ATOM 2719 O O . LEU A 1 389 ? 1.654 21.905 50.339 1.00 28.94 353 LEU A O 1
ATOM 2724 N N . ASN A 1 390 ? 0.038 20.816 51.482 1.00 28.52 354 ASN A N 1
ATOM 2725 C CA . ASN A 1 390 ? -0.991 21.249 50.558 1.00 28.74 354 ASN A CA 1
ATOM 2726 C C . ASN A 1 390 ? -1.170 22.762 50.544 1.00 26.75 354 ASN A C 1
ATOM 2727 O O . ASN A 1 390 ? -1.361 23.358 49.485 1.00 26.77 354 ASN A O 1
ATOM 2732 N N . ALA A 1 391 ? -1.076 23.377 51.718 1.00 26.80 355 ALA A N 1
ATOM 2733 C CA . ALA A 1 391 ? -1.221 24.832 51.858 1.00 26.04 355 ALA A CA 1
ATOM 2734 C C . ALA A 1 391 ? -0.028 25.540 51.215 1.00 24.37 355 ALA A C 1
ATOM 2735 O O . ALA A 1 391 ? -0.178 26.576 50.575 1.00 23.12 355 ALA A O 1
ATOM 2737 N N . PHE A 1 392 ? 1.150 24.958 51.446 1.00 22.33 356 PHE A N 1
ATOM 2738 C CA . PHE A 1 392 ? 2.390 25.476 50.854 1.00 22.03 356 PHE A CA 1
ATOM 2739 C C . PHE A 1 392 ? 2.268 25.427 49.348 1.00 22.21 356 PHE A C 1
ATOM 2740 O O . PHE A 1 392 ? 2.565 26.407 48.673 1.00 21.90 356 PHE A O 1
ATOM 2748 N N . LYS A 1 393 ? 1.831 24.290 48.790 1.00 23.35 357 LYS A N 1
ATOM 2749 C CA . LYS A 1 393 ? 1.730 24.195 47.337 1.00 25.82 357 LYS A CA 1
ATOM 2750 C C . LYS A 1 393 ? 0.710 25.149 46.744 1.00 24.73 357 LYS A C 1
ATOM 2751 O O . LYS A 1 393 ? 0.850 25.648 45.618 1.00 25.01 357 LYS A O 1
ATOM 2757 N N . GLN A 1 394 ? -0.367 25.385 47.490 1.00 25.22 358 GLN A N 1
ATOM 2758 C CA . GLN A 1 394 ? -1.384 26.264 46.995 1.00 25.70 358 GLN A CA 1
ATOM 2759 C C . GLN A 1 394 ? -0.969 27.745 47.008 1.00 23.04 358 GLN A C 1
ATOM 2760 O O . GLN A 1 394 ? -1.245 28.479 46.051 1.00 24.94 358 GLN A O 1
ATOM 2766 N N . GLU A 1 395 ? -0.272 28.154 48.068 1.00 21.67 359 GLU A N 1
ATOM 2767 C CA . GLU A 1 395 ? 0.161 29.547 48.195 1.00 21.16 359 GLU A CA 1
ATOM 2768 C C . GLU A 1 395 ? 1.343 29.921 47.298 1.00 19.51 359 GLU A C 1
ATOM 2769 O O . GLU A 1 395 ? 1.389 30.998 46.727 1.00 19.81 359 GLU A O 1
ATOM 2775 N N . ALA A 1 396 ? 2.320 29.012 47.153 1.00 20.38 360 ALA A N 1
ATOM 2776 C CA . ALA A 1 396 ? 3.482 29.341 46.333 1.00 20.23 360 ALA A CA 1
ATOM 2777 C C . ALA A 1 396 ? 3.199 29.473 44.846 1.00 20.04 360 ALA A C 1
ATOM 2778 O O . ALA A 1 396 ? 2.678 28.530 44.241 1.00 22.62 360 ALA A O 1
ATOM 2780 N N . ASP A 1 397 ? 3.543 30.591 44.238 1.00 18.98 361 ASP A N 1
ATOM 2781 C CA . ASP A 1 397 ? 3.325 30.759 42.799 1.00 20.23 361 ASP A CA 1
ATOM 2782 C C . ASP A 1 397 ? 4.373 29.994 41.985 1.00 20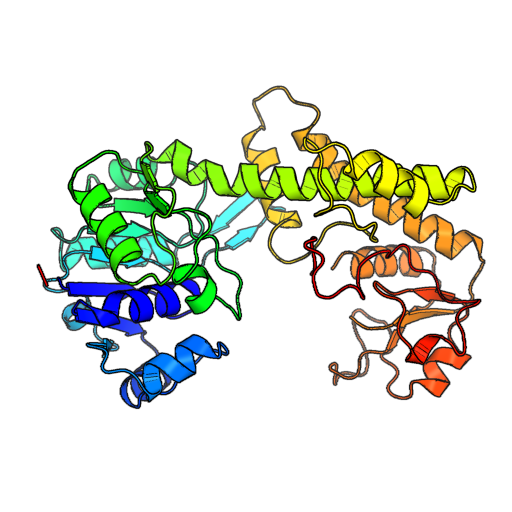.65 361 ASP A C 1
ATOM 2783 O O . ASP A 1 397 ? 4.089 29.535 40.867 1.00 23.53 361 ASP A O 1
ATOM 2788 N N . VAL A 1 398 ? 5.595 29.932 42.539 1.00 20.57 362 VAL A N 1
ATOM 2789 C CA . VAL A 1 398 ? 6.742 29.173 41.964 1.00 19.90 362 VAL A CA 1
ATOM 2790 C C . VAL A 1 398 ? 7.299 28.432 43.201 1.00 19.39 362 VAL A C 1
ATOM 2791 O O . VAL A 1 398 ? 7.391 29.030 44.286 1.00 18.20 362 VAL A O 1
ATOM 2795 N N . ILE A 1 399 ? 7.627 27.147 43.038 1.00 18.31 363 ILE A N 1
ATOM 2796 C CA . ILE A 1 399 ? 8.193 26.350 44.102 1.00 17.55 363 ILE A CA 1
ATOM 2797 C C . ILE A 1 399 ? 9.626 26.013 43.628 1.00 18.10 363 ILE A C 1
ATOM 2798 O O . ILE A 1 399 ? 9.780 25.459 42.537 1.00 19.14 363 ILE A O 1
ATOM 2803 N N . ILE A 1 400 ? 10.629 26.430 44.407 1.00 16.95 364 ILE A N 1
ATOM 2804 C CA . ILE A 1 400 ? 12.012 26.099 44.014 1.00 18.09 364 ILE A CA 1
ATOM 2805 C C . ILE A 1 400 ? 12.528 24.975 44.907 1.00 19.20 364 ILE A C 1
ATOM 2806 O O . ILE A 1 400 ? 12.182 24.853 46.098 1.00 18.74 364 ILE A O 1
ATOM 2811 N N . SER A 1 401 ? 13.361 24.113 44.313 1.00 18.90 365 SER A N 1
ATOM 2812 C CA . SER A 1 401 ? 13.873 22.971 45.052 1.00 20.06 365 SER A CA 1
ATOM 2813 C C . SER A 1 401 ? 15.159 22.471 44.404 1.00 19.88 365 SER A C 1
ATOM 2814 O O . SER A 1 401 ? 15.414 22.700 43.221 1.00 19.19 365 SER A O 1
ATOM 2817 N N . ASN A 1 402 ? 15.940 21.769 45.222 1.00 22.04 366 ASN A N 1
ATOM 2818 C CA . ASN A 1 402 ? 17.138 21.114 44.733 1.00 21.49 366 ASN A CA 1
ATOM 2819 C C . ASN A 1 402 ? 16.867 19.775 44.113 1.00 22.85 366 ASN A C 1
ATOM 2820 O O . ASN A 1 402 ? 17.788 19.181 43.576 1.00 23.13 366 ASN A O 1
ATOM 2825 N N . ARG A 1 403 ? 15.647 19.254 44.150 1.00 24.54 367 ARG A N 1
ATOM 2826 C CA . ARG A 1 403 ? 15.357 17.953 43.566 1.00 26.85 367 ARG A CA 1
ATOM 2827 C C . ARG A 1 403 ? 13.873 17.844 43.302 1.00 28.87 367 ARG A C 1
ATOM 2828 O O . ARG A 1 403 ? 13.079 18.323 44.119 1.00 28.81 367 ARG A O 1
ATOM 2836 N N . MET A 1 404 ? 13.479 17.238 42.191 1.00 29.52 368 MET A N 1
ATOM 2837 C CA . MET A 1 404 ? 12.056 17.055 41.947 1.00 33.00 368 MET A CA 1
ATOM 2838 C C . MET A 1 404 ? 11.673 15.952 42.938 1.00 33.77 368 MET A C 1
ATOM 2839 O O . MET A 1 404 ? 12.479 15.078 43.247 1.00 35.61 368 MET A O 1
ATOM 2844 N N . ALA A 1 405 ? 10.467 16.004 43.468 1.00 35.08 369 ALA A N 1
ATOM 2845 C CA . ALA A 1 405 ? 10.039 14.986 44.415 1.00 36.10 369 ALA A CA 1
ATOM 2846 C C . ALA A 1 405 ? 8.680 14.531 43.958 1.00 37.75 369 ALA A C 1
ATOM 2847 O O . ALA A 1 405 ? 7.958 15.285 43.301 1.00 36.77 369 ALA A O 1
ATOM 2849 N N . GLU A 1 406 ? 8.334 13.290 44.286 1.00 39.73 370 GLU A N 1
ATOM 2850 C CA . GLU A 1 406 ? 7.043 12.771 43.885 1.00 41.50 370 GLU A CA 1
ATOM 2851 C C . GLU A 1 406 ? 5.945 13.673 44.438 1.00 41.32 370 GLU A C 1
ATOM 2852 O O . GLU A 1 406 ? 4.914 13.886 43.793 1.00 41.68 370 GLU A O 1
ATOM 2858 N N . GLU A 1 407 ? 6.180 14.222 45.628 1.00 41.44 371 GLU A N 1
ATOM 2859 C CA . GLU A 1 407 ? 5.201 15.111 46.272 1.00 41.59 371 GLU A CA 1
ATOM 2860 C C . GLU A 1 407 ? 4.877 16.358 45.461 1.00 40.62 371 GLU A C 1
ATOM 2861 O O . GLU A 1 407 ? 3.862 17.006 45.712 1.00 41.04 371 GLU A O 1
ATOM 2867 N N . LEU A 1 408 ? 5.750 16.728 44.530 1.00 39.09 372 LEU A N 1
ATOM 2868 C CA . LEU A 1 408 ? 5.510 17.920 43.735 1.00 37.53 372 LEU A CA 1
ATOM 2869 C C . LEU A 1 408 ? 4.996 17.620 42.342 1.00 37.58 372 LEU A C 1
ATOM 2870 O O . LEU A 1 408 ? 4.727 18.537 41.584 1.00 36.59 372 LEU A O 1
ATOM 2875 N N . ALA A 1 409 ? 4.849 16.334 42.010 1.00 39.42 373 ALA A N 1
ATOM 2876 C CA . ALA A 1 409 ? 4.380 15.929 40.680 1.00 40.14 373 ALA A CA 1
ATOM 2877 C C . ALA A 1 409 ? 3.065 16.630 40.417 1.00 40.70 373 ALA A C 1
ATOM 2878 O O . ALA A 1 409 ? 2.788 17.091 39.312 1.00 40.80 373 ALA A O 1
ATOM 2880 N N . ASP A 1 410 ? 2.289 16.709 41.485 1.00 41.44 374 ASP A N 1
ATOM 2881 C CA . ASP A 1 410 ? 0.991 17.350 41.540 1.00 42.24 374 ASP A CA 1
ATOM 2882 C C . ASP A 1 410 ? 1.049 18.790 40.991 1.00 40.91 374 ASP A C 1
ATOM 2883 O O . ASP A 1 410 ? 0.117 19.257 40.331 1.00 40.69 374 ASP A O 1
ATOM 2888 N N . VAL A 1 411 ? 2.164 19.480 41.250 1.00 38.88 375 VAL A N 1
ATOM 2889 C CA . VAL A 1 411 ? 2.330 20.880 40.853 1.00 36.57 375 VAL A CA 1
ATOM 2890 C C . VAL A 1 411 ? 3.599 21.170 40.036 1.00 35.45 375 VAL A C 1
ATOM 2891 O O . VAL A 1 411 ? 4.135 22.297 40.061 1.00 34.01 375 VAL A O 1
ATOM 2895 N N . ALA A 1 412 ? 4.037 20.169 39.275 1.00 34.19 376 ALA A N 1
ATOM 2896 C CA . ALA A 1 412 ? 5.250 20.277 38.467 1.00 33.97 376 ALA A CA 1
ATOM 2897 C C . ALA A 1 412 ? 5.311 21.500 37.584 1.00 33.44 376 ALA A C 1
ATOM 2898 O O . ALA A 1 412 ? 6.403 22.032 37.332 1.00 32.97 376 ALA A O 1
ATOM 2900 N N . ASP A 1 413 ? 4.163 21.967 37.093 1.00 32.89 377 ASP A N 1
ATOM 2901 C CA . ASP A 1 413 ? 4.202 23.136 36.227 1.00 33.62 377 ASP A CA 1
ATOM 2902 C C . ASP A 1 413 ? 4.724 24.383 36.892 1.00 31.50 377 ASP A C 1
ATOM 2903 O O . ASP A 1 413 ? 5.229 25.272 36.218 1.00 32.88 377 ASP A O 1
ATOM 2908 N N . LYS A 1 414 ? 4.605 24.472 38.208 1.00 29.54 378 LYS A N 1
ATOM 2909 C CA . LYS A 1 414 ? 5.140 25.658 38.845 1.00 27.62 378 LYS A CA 1
ATOM 2910 C C . LYS A 1 414 ? 6.358 25.363 39.704 1.00 25.03 378 LYS A C 1
ATOM 2911 O O . LYS A 1 414 ? 6.749 26.168 40.535 1.00 23.54 378 LYS A O 1
ATOM 2917 N N . VAL A 1 415 ? 6.966 24.204 39.470 1.00 24.09 379 VAL A N 1
ATOM 2918 C CA . VAL A 1 415 ? 8.192 23.835 40.175 1.00 23.44 379 VAL A CA 1
ATOM 2919 C C . VAL A 1 415 ? 9.395 24.232 39.303 1.00 21.81 379 VAL A C 1
ATOM 2920 O O . VAL A 1 415 ? 9.414 23.966 38.092 1.00 23.10 379 VAL A O 1
ATOM 2924 N N . TYR A 1 416 ? 10.362 24.912 39.911 1.00 18.76 380 TYR A N 1
ATOM 2925 C CA . TYR A 1 416 ? 11.599 25.290 39.205 1.00 18.45 380 TYR A CA 1
ATOM 2926 C C . TYR A 1 416 ? 12.776 24.611 39.920 1.00 17.25 380 TYR A C 1
ATOM 2927 O O . TYR A 1 416 ? 13.101 24.888 41.078 1.00 17.50 380 TYR A O 1
ATOM 2936 N N . THR A 1 417 ? 13.385 23.685 39.195 1.00 18.10 381 THR A N 1
ATOM 2937 C CA . THR A 1 417 ? 14.597 23.035 39.666 1.00 18.13 381 THR A CA 1
ATOM 2938 C C . THR A 1 417 ? 15.469 22.780 38.428 1.00 16.44 381 THR A C 1
ATOM 2939 O O . THR A 1 417 ? 14.984 22.594 37.322 1.00 17.88 381 THR A O 1
ATOM 2943 N N . ARG A 1 418 ? 16.776 22.880 38.614 1.00 15.03 382 ARG A N 1
ATOM 2944 C CA . ARG A 1 418 ? 17.685 22.587 37.509 1.00 14.00 382 ARG A CA 1
ATOM 2945 C C . ARG A 1 418 ? 18.337 21.205 37.741 1.00 14.24 382 ARG A C 1
ATOM 2946 O O . ARG A 1 418 ? 19.116 20.715 36.898 1.00 14.34 382 ARG A O 1
ATOM 2954 N N . ASP A 1 419 ? 17.972 20.540 38.843 1.00 13.92 383 ASP A N 1
ATOM 2955 C CA . ASP A 1 419 ? 18.533 19.237 39.143 1.00 14.75 383 ASP A CA 1
ATOM 2956 C C . ASP A 1 419 ? 18.275 18.246 38.033 1.00 15.06 383 ASP A C 1
ATOM 2957 O O . ASP A 1 419 ? 17.192 18.194 37.458 1.00 16.14 383 ASP A O 1
ATOM 2962 N N . LEU A 1 420 ? 19.294 17.418 37.764 1.00 15.74 384 LEU A N 1
ATOM 2963 C CA . LEU A 1 420 ? 19.172 16.354 36.783 1.00 17.16 384 LEU A CA 1
ATOM 2964 C C . LEU A 1 420 ? 19.405 14.969 37.417 1.00 17.33 384 LEU A C 1
ATOM 2965 O O . LEU A 1 420 ? 18.718 14.022 37.025 1.00 20.29 384 LEU A O 1
ATOM 2970 N N . PHE A 1 421 ? 20.317 14.844 38.377 1.00 18.93 385 PHE A N 1
ATOM 2971 C CA . PHE A 1 421 ? 20.679 13.534 38.921 1.00 20.58 385 PHE A CA 1
ATOM 2972 C C . PHE A 1 421 ? 20.397 13.289 40.408 1.00 21.41 385 PHE A C 1
ATOM 2973 O O . PHE A 1 421 ? 20.822 12.249 40.968 1.00 22.08 385 PHE A O 1
ATOM 2981 N N . GLY A 1 422 ? 19.652 14.186 41.043 1.00 22.21 386 GLY A N 1
ATOM 2982 C CA . GLY A 1 422 ? 19.396 14.055 42.470 1.00 23.63 386 GLY A CA 1
ATOM 2983 C C . GLY A 1 422 ? 18.618 12.834 42.887 1.00 24.86 386 GLY A C 1
ATOM 2984 O O . GLY A 1 422 ? 18.684 12.473 44.067 1.00 26.36 386 GLY A O 1
ATOM 2985 N N . ASN A 1 423 ? 17.895 12.215 41.952 1.00 25.68 387 ASN A N 1
ATOM 2986 C CA . ASN A 1 423 ? 17.122 11.014 42.267 1.00 28.87 387 ASN A CA 1
ATOM 2987 C C . ASN A 1 423 ? 17.796 9.749 41.771 1.00 30.95 387 ASN A C 1
ATOM 2988 O O . ASN A 1 423 ? 17.191 8.679 41.785 1.00 30.79 387 ASN A O 1
ATOM 2993 N N . ASP A 1 424 ? 19.037 9.860 41.296 1.00 33.08 388 ASP A N 1
ATOM 2994 C CA . ASP A 1 424 ? 19.778 8.672 40.885 1.00 36.16 388 ASP A CA 1
ATOM 2995 C C . ASP A 1 424 ? 20.692 8.400 42.078 1.00 37.34 388 ASP A C 1
ATOM 2996 O O . ASP A 1 424 ? 21.729 9.043 42.249 1.00 36.61 388 ASP A O 1
ATOM 3001 N N . LEU A 1 425 ? 20.304 7.441 42.913 1.00 39.18 389 LEU A N 1
ATOM 3002 C CA . LEU A 1 425 ? 21.065 7.149 44.123 1.00 40.83 389 LEU A CA 1
ATOM 3003 C C . LEU A 1 425 ? 22.505 6.664 43.964 1.00 40.22 389 LEU A C 1
ATOM 3004 O O . LEU A 1 425 ? 23.273 6.705 44.935 1.00 41.41 389 LEU A O 1
ATOM 3009 N N . GLU A 1 426 ? 22.877 6.228 42.762 1.00 39.43 390 GLU A N 1
ATOM 3010 C CA . GLU A 1 426 ? 24.237 5.739 42.522 1.00 37.97 390 GLU A CA 1
ATOM 3011 C C . GLU A 1 426 ? 25.102 6.827 41.867 1.00 35.63 390 GLU A C 1
ATOM 3012 O O . GLU A 1 426 ? 26.304 6.622 41.622 1.00 35.56 390 GLU A O 1
ATOM 3018 N N . HIS A 1 427 ? 24.501 7.989 41.592 1.00 31.60 391 HIS A N 1
ATOM 3019 C CA . HIS A 1 427 ? 25.259 9.061 40.945 1.00 28.55 391 HIS A CA 1
ATOM 3020 C C . HIS A 1 427 ? 26.074 9.859 41.967 1.00 27.03 391 HIS A C 1
ATOM 3021 O O . HIS A 1 427 ? 25.573 10.213 43.032 1.00 27.79 391 HIS A O 1
ATOM 3028 N N . HIS A 1 428 ? 27.339 10.119 41.643 1.00 25.77 392 HIS A N 1
ATOM 3029 C CA . HIS A 1 428 ? 28.270 10.828 42.527 1.00 25.11 392 HIS A CA 1
ATOM 3030 C C . HIS A 1 428 ? 28.360 12.313 42.188 1.00 23.83 392 HIS A C 1
ATOM 3031 O O . HIS A 1 428 ? 28.859 12.634 41.154 1.00 22.43 392 HIS A O 1
ATOM 3038 N N . HIS A 1 429 ? 27.877 13.205 43.040 1.00 23.35 393 HIS A N 1
ATOM 3039 C CA . HIS A 1 429 ? 27.971 14.636 42.754 1.00 21.88 393 HIS A CA 1
ATOM 3040 C C . HIS A 1 429 ? 27.999 15.388 44.077 1.00 22.62 393 HIS A C 1
ATOM 3041 O O . HIS A 1 429 ? 27.948 14.792 45.163 1.00 23.42 393 HIS A O 1
ATOM 3048 N N . HIS A 1 430 ? 28.111 16.694 43.994 1.00 22.50 394 HIS A N 1
ATOM 3049 C CA . HIS A 1 430 ? 28.161 17.531 45.187 1.00 24.75 394 HIS A CA 1
ATOM 3050 C C . HIS A 1 430 ? 26.794 17.639 45.830 1.00 27.99 394 HIS A C 1
ATOM 3051 O O . HIS A 1 430 ? 25.783 17.823 45.144 1.00 29.26 394 HIS A O 1
ATOM 3058 N N . HIS A 1 431 ? 26.732 17.497 47.144 1.00 30.92 395 HIS A N 1
ATOM 3059 C CA . HIS A 1 431 ? 25.424 17.691 47.778 1.00 35.22 395 HIS A CA 1
ATOM 3060 C C . HIS A 1 431 ? 25.651 18.367 49.120 1.00 36.26 395 HIS A C 1
ATOM 3061 O O . HIS A 1 431 ? 26.648 18.092 49.804 1.00 36.74 395 HIS A O 1
ATOM 3068 N N . HIS A 1 432 ? 24.771 19.304 49.458 1.00 37.19 396 HIS A N 1
ATOM 3069 C CA . HIS A 1 432 ? 24.893 20.008 50.727 1.00 38.20 396 HIS A CA 1
ATOM 3070 C C . HIS A 1 432 ? 23.533 20.311 51.351 1.00 39.83 396 HIS A C 1
ATOM 3071 O O . HIS A 1 432 ? 22.481 19.991 50.738 1.00 40.93 396 HIS A O 1
#